Protein AF-0000000085121045 (afdb_homodimer)

Structure (mmCIF, N/CA/C/O backbone):
data_AF-0000000085121045-model_v1
#
loop_
_entity.id
_entity.type
_entity.pdbx_description
1 polymer 'Diphthamide synthase domain-containing protein'
#
loop_
_atom_site.group_PDB
_atom_site.id
_atom_site.type_symbol
_atom_site.label_atom_id
_atom_site.label_alt_id
_atom_site.label_comp_id
_atom_site.label_asym_id
_atom_site.label_entity_id
_atom_site.label_seq_id
_atom_site.pdbx_PDB_ins_code
_atom_site.Cartn_x
_atom_site.Cartn_y
_atom_site.Cartn_z
_atom_site.occupancy
_atom_site.B_iso_or_equiv
_atom_site.auth_seq_id
_atom_site.auth_comp_id
_atom_site.auth_asym_id
_atom_site.auth_atom_id
_atom_site.pdbx_PDB_model_num
ATOM 1 N N . MET A 1 1 ? 2.9 -16.125 -3.453 1 93 1 MET A N 1
ATOM 2 C CA . MET A 1 1 ? 2.826 -16.5 -2.043 1 93 1 MET A CA 1
ATOM 3 C C . MET A 1 1 ? 3.518 -17.828 -1.789 1 93 1 MET A C 1
ATOM 5 O O . MET A 1 1 ? 4.371 -17.938 -0.906 1 93 1 MET A O 1
ATOM 9 N N . PHE A 1 2 ? 3.262 -18.844 -2.566 1 96.25 2 PHE A N 1
ATOM 10 C CA . PHE A 1 2 ? 3.826 -20.172 -2.311 1 96.25 2 PHE A CA 1
ATOM 11 C C . PHE A 1 2 ? 5.34 -20.156 -2.477 1 96.25 2 PHE A C 1
ATOM 13 O O . PHE A 1 2 ? 6.066 -20.719 -1.663 1 96.25 2 PHE A O 1
ATOM 20 N N . ALA A 1 3 ? 5.832 -19.5 -3.49 1 96.88 3 ALA A N 1
ATOM 21 C CA . ALA A 1 3 ? 7.27 -19.328 -3.674 1 96.88 3 ALA A CA 1
ATOM 22 C C . ALA A 1 3 ? 7.906 -18.672 -2.461 1 96.88 3 ALA A C 1
ATOM 24 O O . ALA A 1 3 ? 8.977 -19.078 -2.004 1 96.88 3 ALA A O 1
ATOM 25 N N . ALA A 1 4 ? 7.254 -17.656 -1.942 1 95.94 4 ALA A N 1
ATOM 26 C CA . ALA A 1 4 ? 7.75 -16.953 -0.762 1 95.94 4 ALA A CA 1
ATOM 27 C C . ALA A 1 4 ? 7.816 -17.891 0.444 1 95.94 4 ALA A C 1
ATOM 29 O O . ALA A 1 4 ? 8.789 -17.875 1.197 1 95.94 4 ALA A O 1
ATOM 30 N N . LEU A 1 5 ? 6.801 -18.703 0.629 1 96.69 5 LEU A N 1
ATOM 31 C CA . LEU A 1 5 ? 6.758 -19.656 1.741 1 96.69 5 LEU A CA 1
ATOM 32 C C . LEU A 1 5 ? 7.926 -20.625 1.668 1 96.69 5 LEU A C 1
ATOM 34 O O . LEU A 1 5 ? 8.547 -20.938 2.686 1 96.69 5 LEU A O 1
ATOM 38 N N . LYS A 1 6 ? 8.242 -21.062 0.517 1 96.69 6 LYS A N 1
ATOM 39 C CA . LYS A 1 6 ? 9.328 -22.016 0.32 1 96.69 6 LYS A CA 1
ATOM 40 C C . LYS A 1 6 ? 10.68 -21.391 0.633 1 96.69 6 LYS A C 1
ATOM 42 O O . LYS A 1 6 ? 11.633 -22.078 0.991 1 96.69 6 LYS A O 1
ATOM 47 N N . ALA A 1 7 ? 10.75 -20.078 0.528 1 96.06 7 ALA A N 1
ATOM 48 C CA . ALA A 1 7 ? 12.008 -19.359 0.727 1 96.06 7 ALA A CA 1
ATOM 49 C C . ALA A 1 7 ? 12.008 -18.625 2.062 1 96.06 7 ALA A C 1
ATOM 51 O O . ALA A 1 7 ? 12.891 -17.797 2.324 1 96.06 7 ALA A O 1
ATOM 52 N N . TRP A 1 8 ? 11.109 -18.828 2.939 1 94.88 8 TRP A N 1
ATOM 53 C CA . TRP A 1 8 ? 10.914 -18.094 4.188 1 94.88 8 TRP A CA 1
ATOM 54 C C . TRP A 1 8 ? 12.078 -18.328 5.145 1 94.88 8 TRP A C 1
ATOM 56 O O . TRP A 1 8 ? 12.617 -19.438 5.207 1 94.88 8 TRP A O 1
ATOM 66 N N . PRO A 1 9 ? 12.562 -17.312 5.781 1 95.06 9 PRO A N 1
ATOM 67 C CA . PRO A 1 9 ? 11.93 -15.992 5.918 1 95.06 9 PRO A CA 1
ATOM 68 C C . PRO A 1 9 ? 12.352 -15.023 4.82 1 95.06 9 PRO A C 1
ATOM 70 O O . PRO A 1 9 ? 13.453 -15.141 4.273 1 95.06 9 PRO A O 1
ATOM 73 N N . ILE A 1 10 ? 11.453 -14.109 4.469 1 94.5 10 ILE A N 1
ATOM 74 C CA . ILE A 1 10 ? 11.641 -13.023 3.514 1 94.5 10 ILE A CA 1
ATOM 75 C C . ILE A 1 10 ? 11.719 -11.688 4.258 1 94.5 10 ILE A C 1
ATOM 77 O O . ILE A 1 10 ? 10.984 -11.461 5.219 1 94.5 10 ILE A O 1
ATOM 81 N N . ASP A 1 11 ? 12.633 -10.844 3.781 1 93.88 11 ASP A N 1
ATOM 82 C CA . ASP A 1 11 ? 12.828 -9.578 4.473 1 93.88 11 ASP A CA 1
ATOM 83 C C . ASP A 1 11 ? 11.781 -8.547 4.051 1 93.88 11 ASP A C 1
ATOM 85 O O . ASP A 1 11 ? 11.273 -7.793 4.883 1 93.88 11 ASP A O 1
ATOM 89 N N . TYR A 1 12 ? 11.5 -8.562 2.711 1 95.19 12 TYR A N 1
ATOM 90 C CA . TYR A 1 12 ? 10.586 -7.562 2.174 1 95.19 12 TYR A CA 1
ATOM 91 C C . TYR A 1 12 ? 9.711 -8.156 1.074 1 95.19 12 TYR A C 1
ATOM 93 O O . TYR A 1 12 ? 10.164 -9 0.299 1 95.19 12 TYR A O 1
ATOM 101 N N . GLY A 1 13 ? 8.539 -7.684 1.138 1 95.44 13 GLY A N 1
ATOM 102 C CA . GLY A 1 13 ? 7.754 -7.82 -0.08 1 95.44 13 GLY A CA 1
ATOM 103 C C . GLY A 1 13 ? 7.883 -6.629 -1.011 1 95.44 13 GLY A C 1
ATOM 104 O O . GLY A 1 13 ? 7.992 -5.488 -0.555 1 95.44 13 GLY A O 1
ATOM 105 N N . ILE A 1 14 ? 7.906 -6.875 -2.32 1 95.5 14 ILE A N 1
ATOM 106 C CA . ILE A 1 14 ? 8.016 -5.789 -3.289 1 95.5 14 ILE A CA 1
ATOM 107 C C . ILE A 1 14 ? 6.797 -5.797 -4.211 1 95.5 14 ILE A C 1
ATOM 109 O O . ILE A 1 14 ? 6.441 -6.84 -4.77 1 95.5 14 ILE A O 1
ATOM 113 N N . VAL A 1 15 ? 6.164 -4.676 -4.332 1 94.19 15 VAL A N 1
ATOM 114 C CA . VAL A 1 15 ? 5.043 -4.461 -5.238 1 94.19 15 VAL A CA 1
ATOM 115 C C . VAL A 1 15 ? 5.402 -3.379 -6.258 1 94.19 15 VAL A C 1
ATOM 117 O O . VAL A 1 15 ? 5.629 -2.225 -5.891 1 94.19 15 VAL A O 1
ATOM 120 N N . LEU A 1 16 ? 5.496 -3.75 -7.488 1 94 16 LEU A N 1
ATOM 121 C CA . LEU A 1 16 ? 5.809 -2.816 -8.562 1 94 16 LEU A CA 1
ATOM 122 C C . LEU A 1 16 ? 4.555 -2.469 -9.359 1 94 16 LEU A C 1
ATOM 124 O O . LEU A 1 16 ? 3.92 -3.35 -9.945 1 94 16 LEU A O 1
ATOM 128 N N . LEU A 1 17 ? 4.238 -1.212 -9.312 1 90.38 17 LEU A N 1
ATOM 129 C CA . LEU A 1 17 ? 3.064 -0.721 -10.023 1 90.38 17 LEU A CA 1
ATOM 130 C C . LEU A 1 17 ? 3.426 -0.294 -11.438 1 90.38 17 LEU A C 1
ATOM 132 O O . LEU A 1 17 ? 4.301 0.552 -11.633 1 90.38 17 LEU A O 1
ATOM 136 N N . TYR A 1 18 ? 2.846 -0.963 -12.3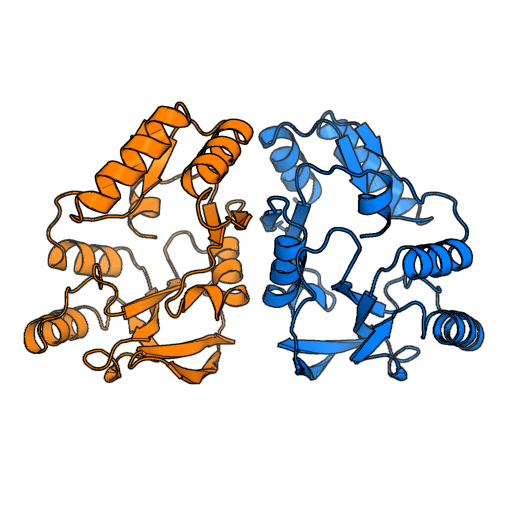36 1 83.75 18 TYR A N 1
ATOM 137 C CA . TYR A 1 18 ? 3.119 -0.679 -13.742 1 83.75 18 TYR A CA 1
ATOM 138 C C . TYR A 1 18 ? 1.831 -0.378 -14.5 1 83.75 18 TYR A C 1
ATOM 140 O O . TYR A 1 18 ? 0.794 -0.994 -14.242 1 83.75 18 TYR A O 1
ATOM 148 N N . GLU A 1 19 ? 1.872 0.722 -15.203 1 71 19 GLU A N 1
ATOM 149 C CA . GLU A 1 19 ? 0.717 0.999 -16.047 1 71 19 GLU A CA 1
ATOM 150 C C . GLU A 1 19 ? 0.689 0.074 -17.266 1 71 19 GLU A C 1
ATOM 152 O O . GLU A 1 19 ? 1.58 0.13 -18.109 1 71 19 GLU A O 1
ATOM 157 N N . PHE A 1 20 ? -0.04 -1.061 -17.031 1 65.19 20 PHE A N 1
ATOM 158 C CA . PHE A 1 20 ? -0.197 -2.01 -18.125 1 65.19 20 PHE A CA 1
ATOM 159 C C . PHE A 1 20 ? -1.351 -1.602 -19.031 1 65.19 20 PHE A C 1
ATOM 161 O O . PHE A 1 20 ? -2.314 -0.98 -18.578 1 65.19 20 PHE A O 1
ATOM 168 N N . PRO A 1 21 ? -1.14 -1.835 -20.312 1 64.62 21 PRO A N 1
ATOM 169 C CA . PRO A 1 21 ? -2.283 -1.638 -21.203 1 64.62 21 PRO A CA 1
ATOM 170 C C . PRO A 1 21 ? -3.445 -2.576 -20.891 1 64.62 21 PRO A C 1
ATOM 172 O O . PRO A 1 21 ? -4.59 -2.293 -21.25 1 64.62 21 PRO A O 1
ATOM 175 N N . ARG A 1 22 ? -3.221 -3.65 -20.219 1 67.62 22 ARG A N 1
ATOM 176 C CA . ARG A 1 22 ? -4.27 -4.617 -19.906 1 67.62 22 ARG A CA 1
ATOM 177 C C . ARG A 1 22 ? -4.801 -4.41 -18.484 1 67.62 22 ARG A C 1
ATOM 179 O O . ARG A 1 22 ? -4.121 -3.832 -17.641 1 67.62 22 ARG A O 1
ATOM 186 N N . PRO A 1 23 ? -6.023 -4.867 -18.375 1 75.69 23 PRO A N 1
ATOM 187 C CA . PRO A 1 23 ? -6.598 -4.797 -17.031 1 75.69 23 PRO A CA 1
ATOM 188 C C . PRO A 1 23 ? -5.738 -5.5 -15.984 1 75.69 23 PRO A C 1
ATOM 190 O O . PRO A 1 23 ? -5.207 -6.582 -16.234 1 75.69 23 PRO A O 1
ATOM 193 N N . ASN A 1 24 ? -5.469 -4.844 -14.922 1 86.81 24 ASN A N 1
ATOM 194 C CA . ASN A 1 24 ? -4.699 -5.371 -13.797 1 86.81 24 ASN A CA 1
ATOM 195 C C . ASN A 1 24 ? -5.551 -5.477 -12.539 1 86.81 24 ASN A C 1
ATOM 197 O O . ASN A 1 24 ? -5.742 -4.488 -11.828 1 86.81 24 ASN A O 1
ATOM 201 N N . PRO A 1 25 ? -6.004 -6.73 -12.289 1 91 25 PRO A N 1
ATOM 202 C CA . PRO A 1 25 ? -6.898 -6.91 -11.141 1 91 25 PRO A CA 1
ATOM 203 C C . PRO A 1 25 ? -6.266 -6.473 -9.82 1 91 25 PRO A C 1
ATOM 205 O O . PRO A 1 25 ? -6.965 -5.988 -8.93 1 91 25 PRO A O 1
ATOM 208 N N . HIS A 1 26 ? -5.004 -6.566 -9.711 1 90.56 26 HIS A N 1
ATOM 209 C CA . HIS A 1 26 ? -4.328 -6.191 -8.477 1 90.56 26 HIS A CA 1
ATOM 210 C C . HIS A 1 26 ? -4.25 -4.676 -8.328 1 90.56 26 HIS A C 1
ATOM 212 O O . HIS A 1 26 ? -4.379 -4.145 -7.219 1 90.56 26 HIS A O 1
ATOM 218 N N . LEU A 1 27 ? -4.031 -3.988 -9.414 1 86.19 27 LEU A N 1
ATOM 219 C CA . LEU A 1 27 ? -4.043 -2.529 -9.375 1 86.19 27 LEU A CA 1
ATOM 220 C C . LEU A 1 27 ? -5.438 -2.006 -9.055 1 86.19 27 LEU A C 1
ATOM 222 O O . LEU A 1 27 ? -5.59 -1.051 -8.289 1 86.19 27 LEU A O 1
ATOM 226 N N . PHE A 1 28 ? -6.422 -2.695 -9.68 1 87.5 28 PHE A N 1
ATOM 227 C CA . PHE A 1 28 ? -7.812 -2.346 -9.43 1 87.5 28 PHE A CA 1
ATOM 228 C C . PHE A 1 28 ? -8.164 -2.551 -7.957 1 87.5 28 PHE A C 1
ATOM 230 O O . PHE A 1 28 ? -9.016 -1.841 -7.41 1 87.5 28 PHE A O 1
ATOM 237 N N . ASN A 1 29 ? -7.492 -3.486 -7.254 1 91.19 29 ASN A N 1
ATOM 238 C CA . ASN A 1 29 ? -7.695 -3.797 -5.844 1 91.19 29 ASN A CA 1
ATOM 239 C C . ASN A 1 29 ? -6.453 -3.473 -5.016 1 91.19 29 ASN A C 1
ATOM 241 O O . ASN A 1 29 ? -6.086 -4.234 -4.121 1 91.19 29 ASN A O 1
ATOM 245 N N . LEU A 1 30 ? -5.84 -2.391 -5.332 1 88.44 30 LEU A N 1
ATOM 246 C CA . LEU A 1 30 ? -4.547 -2.068 -4.734 1 88.44 30 LEU A CA 1
ATOM 247 C C . LEU A 1 30 ? -4.641 -2.045 -3.215 1 88.44 30 LEU A C 1
ATOM 249 O O . LEU A 1 30 ? -3.756 -2.559 -2.525 1 88.44 30 LEU A O 1
ATOM 253 N N . GLY A 1 31 ? -5.66 -1.467 -2.693 1 87.38 31 GLY A N 1
ATOM 254 C CA . GLY A 1 31 ? -5.828 -1.398 -1.251 1 87.38 31 GLY A CA 1
ATOM 255 C C . GLY A 1 31 ? -5.809 -2.76 -0.582 1 87.38 31 GLY A C 1
ATOM 256 O O . GLY A 1 31 ? -5.047 -2.982 0.361 1 87.38 31 GLY A O 1
ATOM 257 N N . LYS A 1 32 ? -6.59 -3.646 -1.099 1 91.06 32 LYS A N 1
ATOM 258 C CA . LYS A 1 32 ? -6.68 -4.98 -0.51 1 91.06 32 LYS A CA 1
ATOM 259 C C . LYS A 1 32 ? -5.418 -5.793 -0.798 1 91.06 32 LYS A C 1
ATOM 261 O O . LYS A 1 32 ? -5 -6.609 0.024 1 91.06 32 LYS A O 1
ATOM 266 N N . THR A 1 33 ? -4.809 -5.562 -1.973 1 92.94 33 THR A N 1
ATOM 267 C CA . THR A 1 33 ? -3.535 -6.199 -2.287 1 92.94 33 THR A CA 1
ATOM 268 C C . THR A 1 33 ? -2.477 -5.832 -1.252 1 92.94 33 THR A C 1
ATOM 270 O O . THR A 1 33 ? -1.755 -6.703 -0.759 1 92.94 33 THR A O 1
ATOM 273 N N . LEU A 1 34 ? -2.475 -4.648 -0.885 1 90 34 LEU A N 1
ATOM 274 C CA . LEU A 1 34 ? -1.48 -4.191 0.081 1 90 34 LEU A CA 1
ATOM 275 C C . LEU A 1 34 ? -1.866 -4.613 1.495 1 90 34 LEU A C 1
ATOM 277 O O . LEU A 1 34 ? -0.997 -4.93 2.311 1 90 34 LEU A O 1
ATOM 281 N N . GLU A 1 35 ? -3.135 -4.562 1.795 1 89.75 35 GLU A N 1
ATOM 282 C CA . GLU A 1 35 ? -3.6 -4.973 3.117 1 89.75 35 GLU A CA 1
ATOM 283 C C . GLU A 1 35 ? -3.209 -6.418 3.416 1 89.75 35 GLU A C 1
ATOM 285 O O . GLU A 1 35 ? -2.705 -6.715 4.5 1 89.75 35 GLU A O 1
ATOM 290 N N . THR A 1 36 ? -3.453 -7.27 2.469 1 94.19 36 THR A N 1
ATOM 291 C CA . THR A 1 36 ? -3.125 -8.672 2.695 1 94.19 36 THR A CA 1
ATOM 292 C C . THR A 1 36 ? -1.618 -8.859 2.85 1 94.19 36 THR A C 1
ATOM 294 O O . THR A 1 36 ? -1.166 -9.656 3.668 1 94.19 36 THR A O 1
ATOM 297 N N . LEU A 1 37 ? -0.827 -8.148 2.074 1 93.69 37 LEU A N 1
ATOM 298 C CA . LEU A 1 37 ? 0.625 -8.234 2.191 1 93.69 37 LEU A CA 1
ATOM 299 C C . LEU A 1 37 ? 1.09 -7.758 3.562 1 93.69 37 LEU A C 1
ATOM 301 O O . LEU A 1 37 ? 2.002 -8.344 4.152 1 93.69 37 LEU A O 1
ATOM 305 N N . ALA A 1 38 ? 0.451 -6.75 4.039 1 89.56 38 ALA A N 1
ATOM 306 C CA . ALA A 1 38 ? 0.801 -6.219 5.352 1 89.56 38 ALA A CA 1
ATOM 307 C C . ALA A 1 38 ? 0.503 -7.23 6.453 1 89.56 38 ALA A C 1
ATOM 309 O O . ALA A 1 38 ? 1.202 -7.281 7.469 1 89.56 38 ALA A O 1
ATOM 310 N N . LEU A 1 39 ? -0.467 -8.031 6.25 1 92.69 39 LEU A N 1
ATOM 311 C CA . LEU A 1 39 ? -0.876 -9.031 7.23 1 92.69 39 LEU A CA 1
ATOM 312 C C . LEU A 1 39 ? 0.146 -10.156 7.316 1 92.69 39 LEU A C 1
ATOM 314 O O . LEU A 1 39 ? 0.124 -10.953 8.258 1 92.69 39 LEU A O 1
ATOM 318 N N . VAL A 1 40 ? 1.012 -10.273 6.328 1 93.69 40 VAL A N 1
ATOM 319 C CA . VAL A 1 40 ? 2.08 -11.266 6.348 1 93.69 40 VAL A CA 1
ATOM 320 C C . VAL A 1 40 ? 3.146 -10.859 7.359 1 93.69 40 VAL A C 1
ATOM 322 O O . VAL A 1 40 ? 3.875 -11.711 7.879 1 93.69 40 VAL A O 1
ATOM 325 N N . GLY A 1 41 ? 3.279 -9.594 7.648 1 87.75 41 GLY A N 1
ATOM 326 C CA . GLY A 1 41 ? 4.113 -9.156 8.758 1 87.75 41 GLY A CA 1
ATOM 327 C C . GLY A 1 41 ? 5.5 -8.719 8.328 1 87.75 41 GLY A C 1
ATOM 328 O O . GLY A 1 41 ? 6.387 -8.539 9.164 1 87.75 41 GLY A O 1
ATOM 329 N N . VAL A 1 42 ? 5.805 -8.68 7.043 1 92.25 42 VAL A N 1
ATOM 330 C CA . VAL A 1 42 ? 7.062 -8.133 6.555 1 92.25 42 VAL A CA 1
ATOM 331 C C . VAL A 1 42 ? 6.816 -6.773 5.906 1 92.25 42 VAL A C 1
ATOM 333 O O . VAL A 1 42 ? 5.742 -6.531 5.348 1 92.25 42 VAL A O 1
ATOM 336 N N . PRO A 1 43 ? 7.844 -5.898 6.012 1 95.06 43 PRO A N 1
ATOM 337 C CA . PRO A 1 43 ? 7.676 -4.621 5.312 1 95.06 43 PRO A CA 1
ATOM 338 C C . PRO A 1 43 ? 7.477 -4.793 3.809 1 95.06 43 PRO A C 1
ATOM 340 O O . PRO A 1 43 ? 8.008 -5.742 3.217 1 95.06 43 PRO A O 1
ATOM 343 N N . ILE A 1 44 ? 6.703 -3.881 3.275 1 96.06 44 ILE A N 1
ATOM 344 C CA . ILE A 1 44 ? 6.398 -3.9 1.849 1 96.06 44 ILE A CA 1
ATOM 345 C C . ILE A 1 44 ? 6.969 -2.65 1.184 1 96.06 44 ILE A C 1
ATOM 347 O O . ILE A 1 44 ? 6.816 -1.539 1.698 1 96.06 44 ILE A O 1
ATOM 351 N N . ILE A 1 45 ? 7.621 -2.898 0.061 1 96.25 45 ILE A N 1
ATOM 352 C CA . ILE A 1 45 ? 8.102 -1.795 -0.763 1 96.25 45 ILE A CA 1
ATOM 353 C C . ILE A 1 45 ? 7.223 -1.657 -2.004 1 96.25 45 ILE A C 1
ATOM 355 O O . ILE A 1 45 ? 7.059 -2.613 -2.766 1 96.25 45 ILE A O 1
ATOM 359 N N . VAL A 1 46 ? 6.68 -0.48 -2.156 1 95.12 46 VAL A N 1
ATOM 360 C CA . VAL A 1 46 ? 5.824 -0.188 -3.303 1 95.12 46 VAL A CA 1
ATOM 361 C C . VAL A 1 46 ? 6.488 0.864 -4.188 1 95.12 46 VAL A C 1
ATOM 363 O O . VAL A 1 46 ? 6.945 1.9 -3.699 1 95.12 46 VAL A O 1
ATOM 366 N N . ALA A 1 47 ? 6.582 0.587 -5.461 1 94.56 47 ALA A N 1
ATOM 367 C CA . ALA A 1 47 ? 7.172 1.559 -6.375 1 94.56 47 ALA A CA 1
ATOM 368 C C . ALA A 1 47 ? 6.43 1.579 -7.707 1 94.56 47 ALA A C 1
ATOM 370 O O . ALA A 1 47 ? 6.043 0.529 -8.227 1 94.56 47 ALA A O 1
ATOM 371 N N . ARG A 1 48 ? 6.234 2.779 -8.195 1 92.25 48 ARG A N 1
ATOM 372 C CA . ARG A 1 48 ? 5.656 2.967 -9.523 1 92.25 48 ARG A CA 1
ATOM 373 C C . ARG A 1 48 ? 6.738 2.947 -10.594 1 92.25 48 ARG A C 1
ATOM 375 O O . ARG A 1 48 ? 7.793 3.562 -10.43 1 92.25 48 ARG A O 1
ATOM 382 N N . LEU A 1 49 ? 6.434 2.207 -11.617 1 92.88 49 LEU A N 1
ATOM 383 C CA . LEU A 1 49 ? 7.355 2.123 -12.742 1 92.88 49 LEU A CA 1
ATOM 384 C C . LEU A 1 49 ? 6.816 2.889 -13.945 1 92.88 49 LEU A C 1
ATOM 386 O O . LEU A 1 49 ? 5.605 3.08 -14.078 1 92.88 49 LEU A O 1
ATOM 390 N N . HIS A 1 50 ? 7.711 3.283 -14.805 1 90 50 HIS A N 1
ATOM 391 C CA . HIS A 1 50 ? 7.355 4.02 -16.016 1 90 50 HIS A CA 1
ATOM 392 C C . HIS A 1 50 ? 7.656 3.205 -17.266 1 90 50 HIS A C 1
ATOM 394 O O . HIS A 1 50 ? 8.672 2.512 -17.328 1 90 50 HIS A O 1
ATOM 400 N N . ARG A 1 51 ? 6.762 3.363 -18.234 1 89.31 51 ARG A N 1
ATOM 401 C CA . ARG A 1 51 ? 6.891 2.623 -19.484 1 89.31 51 ARG A CA 1
ATOM 402 C C . ARG A 1 51 ? 8.25 2.871 -20.125 1 89.31 51 ARG A C 1
ATOM 404 O O . ARG A 1 51 ? 8.664 4.02 -20.297 1 89.31 51 ARG A O 1
ATOM 411 N N . GLY A 1 52 ? 8.914 1.812 -20.5 1 90.31 52 GLY A N 1
ATOM 412 C CA . GLY A 1 52 ? 10.211 1.906 -21.156 1 90.31 52 GLY A CA 1
ATOM 413 C C . GLY A 1 52 ? 11.375 1.966 -20.188 1 90.31 52 GLY A C 1
ATOM 414 O O . GLY A 1 52 ? 12.531 1.852 -20.578 1 90.31 52 GLY A O 1
ATOM 415 N N . ARG A 1 53 ? 11.109 2.211 -18.938 1 94.19 53 ARG A N 1
ATOM 416 C CA . ARG A 1 53 ? 12.164 2.33 -17.922 1 94.19 53 ARG A CA 1
ATOM 417 C C . ARG A 1 53 ? 11.953 1.324 -16.797 1 94.19 53 ARG A C 1
ATOM 419 O O . ARG A 1 53 ? 12.531 1.469 -15.719 1 94.19 53 ARG A O 1
ATOM 426 N N . GLU A 1 54 ? 11.109 0.279 -17.016 1 93.94 54 GLU A N 1
ATOM 427 C CA . GLU A 1 54 ? 10.688 -0.643 -15.961 1 93.94 54 GLU A CA 1
ATOM 428 C C . GLU A 1 54 ? 11.883 -1.388 -15.375 1 93.94 54 GLU A C 1
ATOM 430 O O . GLU A 1 54 ? 12.055 -1.434 -14.156 1 93.94 54 GLU A O 1
ATOM 435 N N . GLN A 1 55 ? 12.68 -1.926 -16.25 1 95.44 55 GLN A N 1
ATOM 436 C CA . GLN A 1 55 ? 13.805 -2.719 -15.773 1 95.44 55 GLN A CA 1
ATOM 437 C C . GLN A 1 55 ? 14.836 -1.844 -15.062 1 95.44 55 GLN A C 1
ATOM 439 O O . GLN A 1 55 ? 15.297 -2.18 -13.969 1 95.44 55 GLN A O 1
ATOM 444 N N . GLU A 1 56 ? 15.172 -0.755 -15.672 1 96.62 56 GLU A N 1
ATOM 445 C CA . GLU A 1 56 ? 16.141 0.164 -15.094 1 96.62 56 GLU A CA 1
ATOM 446 C C . GLU A 1 56 ? 15.703 0.628 -13.703 1 96.62 56 GLU A C 1
ATOM 448 O O . GLU A 1 56 ? 16.5 0.627 -12.766 1 96.62 56 GLU A O 1
ATOM 453 N N . GLU A 1 57 ? 14.453 0.977 -13.578 1 95.62 57 GLU A N 1
ATOM 454 C CA . GLU A 1 57 ? 13.922 1.489 -12.32 1 95.62 57 GLU A CA 1
ATOM 455 C C . GLU A 1 57 ? 13.859 0.392 -11.258 1 95.62 57 GLU A C 1
ATOM 457 O O . GLU A 1 57 ? 14.094 0.648 -10.078 1 95.62 57 GLU A O 1
ATOM 462 N N . THR A 1 58 ? 13.508 -0.791 -11.68 1 96.69 58 THR A N 1
ATOM 463 C CA . THR A 1 58 ? 13.5 -1.929 -10.766 1 96.69 58 THR A CA 1
ATOM 464 C C . THR A 1 58 ? 14.898 -2.207 -10.234 1 96.69 58 THR A C 1
ATOM 466 O O . THR A 1 58 ? 15.094 -2.359 -9.031 1 96.69 58 THR A O 1
ATOM 469 N N . VAL A 1 59 ? 15.852 -2.189 -11.141 1 98.12 59 VAL A N 1
ATOM 470 C CA . VAL A 1 59 ? 17.234 -2.461 -10.773 1 98.12 59 VAL A CA 1
ATOM 471 C C . VAL A 1 59 ? 17.734 -1.396 -9.797 1 98.12 59 VAL A C 1
ATOM 473 O O . VAL A 1 59 ? 18.328 -1.721 -8.758 1 98.12 59 VAL A O 1
ATOM 476 N N . LYS A 1 60 ? 17.484 -0.193 -10.07 1 96.56 60 LYS A N 1
ATOM 477 C CA . LYS A 1 60 ? 17.891 0.904 -9.195 1 96.56 60 LYS A CA 1
ATOM 478 C C . LYS A 1 60 ? 17.297 0.761 -7.805 1 96.56 60 LYS A C 1
ATOM 480 O O . LYS A 1 60 ? 17.969 0.978 -6.801 1 96.56 60 LYS A O 1
ATOM 485 N N . LEU A 1 61 ? 16.047 0.404 -7.781 1 95.94 61 LEU A N 1
ATOM 486 C CA . LEU A 1 61 ? 15.359 0.207 -6.512 1 95.94 61 LEU A CA 1
ATOM 487 C C . LEU A 1 61 ? 16.016 -0.902 -5.699 1 95.94 61 LEU A C 1
ATOM 489 O O . LEU A 1 61 ? 16.312 -0.722 -4.516 1 95.94 61 LEU A O 1
ATOM 493 N N . LEU A 1 62 ? 16.281 -1.999 -6.336 1 96.88 62 LEU A N 1
ATOM 494 C CA . LEU A 1 62 ? 16.859 -3.164 -5.676 1 96.88 62 LEU A CA 1
ATOM 495 C C . LEU A 1 62 ? 18.266 -2.854 -5.164 1 96.88 62 LEU A C 1
ATOM 497 O O . LEU A 1 62 ? 18.625 -3.26 -4.059 1 96.88 62 LEU A O 1
ATOM 501 N N . GLN A 1 63 ? 18.984 -2.131 -5.965 1 96.06 63 GLN A N 1
ATOM 502 C CA . GLN A 1 63 ? 20.328 -1.719 -5.555 1 96.06 63 GLN A CA 1
ATOM 503 C C . GLN A 1 63 ? 20.266 -0.796 -4.34 1 96.06 63 GLN A C 1
ATOM 505 O O . GLN A 1 63 ? 21.031 -0.97 -3.385 1 96.06 63 GLN A O 1
ATOM 510 N N . HIS A 1 64 ? 19.375 0.102 -4.418 1 92.25 64 HIS A N 1
ATOM 511 C CA . HIS A 1 64 ? 19.234 1.052 -3.322 1 92.25 64 HIS A CA 1
ATOM 512 C C . HIS A 1 64 ? 18.859 0.344 -2.025 1 92.25 64 HIS A C 1
ATOM 514 O O . HIS A 1 64 ? 19.297 0.748 -0.944 1 92.25 64 HIS A O 1
ATOM 520 N N . LEU A 1 65 ? 18.094 -0.712 -2.096 1 92.62 65 LEU A N 1
ATOM 521 C CA . LEU A 1 65 ? 17.641 -1.47 -0.934 1 92.62 65 LEU A CA 1
ATOM 522 C C . LEU A 1 65 ? 18.734 -2.432 -0.457 1 92.62 65 LEU A C 1
ATOM 524 O O . LEU A 1 65 ? 18.625 -3 0.633 1 92.62 65 LEU A O 1
ATOM 528 N N . GLY A 1 66 ? 19.719 -2.633 -1.244 1 93.69 66 GLY A N 1
ATOM 529 C CA . GLY A 1 66 ? 20.766 -3.576 -0.904 1 93.69 66 GLY A CA 1
ATOM 530 C C . GLY A 1 66 ? 20.312 -5.023 -0.932 1 93.69 66 GLY A C 1
ATOM 531 O O . GLY A 1 66 ? 20.719 -5.828 -0.097 1 93.69 66 GLY A O 1
ATOM 532 N N . VAL A 1 67 ? 19.469 -5.363 -1.854 1 94.88 67 VAL A N 1
ATOM 533 C CA . VAL A 1 67 ? 18.922 -6.711 -1.965 1 94.88 67 VAL A CA 1
ATOM 534 C C . VAL A 1 67 ? 20.016 -7.68 -2.398 1 94.88 67 VAL A C 1
ATOM 536 O O . VAL A 1 67 ? 20.766 -7.402 -3.336 1 94.88 67 VAL A O 1
ATOM 539 N N . ASP A 1 68 ? 20.094 -8.758 -1.701 1 96.94 68 ASP A N 1
ATOM 540 C CA . ASP A 1 68 ? 21.125 -9.734 -2.074 1 96.94 68 ASP A CA 1
ATOM 541 C C . ASP A 1 68 ? 20.5 -10.953 -2.752 1 96.94 68 ASP A C 1
ATOM 543 O O . ASP A 1 68 ? 21.188 -11.695 -3.457 1 96.94 68 ASP A O 1
ATOM 547 N N . GLU A 1 69 ? 19.203 -11.195 -2.553 1 98.19 69 GLU A N 1
ATOM 548 C CA . GLU A 1 69 ? 18.484 -12.32 -3.16 1 98.19 69 GLU A CA 1
ATOM 549 C C . GLU A 1 69 ? 17.062 -11.93 -3.525 1 98.19 69 GLU A C 1
ATOM 551 O O . GLU A 1 69 ? 16.375 -11.25 -2.752 1 98.19 69 GLU A O 1
ATOM 556 N N . ILE A 1 70 ? 16.656 -12.289 -4.711 1 98.12 70 ILE A N 1
ATOM 557 C CA . ILE A 1 70 ? 15.305 -12.078 -5.195 1 98.12 70 ILE A CA 1
ATOM 558 C C . ILE A 1 70 ? 14.586 -13.43 -5.301 1 98.12 70 ILE A C 1
ATOM 560 O O . ILE A 1 70 ? 15.117 -14.375 -5.879 1 98.12 70 ILE A O 1
ATOM 564 N N . VAL A 1 71 ? 13.414 -13.547 -4.691 1 97.94 71 VAL A N 1
ATOM 565 C CA . VAL A 1 71 ? 12.57 -14.734 -4.809 1 97.94 71 VAL A CA 1
ATOM 566 C C . VAL A 1 71 ? 11.406 -14.453 -5.75 1 97.94 71 VAL A C 1
ATOM 568 O O . VAL A 1 71 ? 10.656 -13.492 -5.551 1 97.94 71 VAL A O 1
ATOM 571 N N . ALA A 1 72 ? 11.305 -15.148 -6.801 1 96.12 72 ALA A N 1
ATOM 572 C CA . ALA A 1 72 ? 10.203 -15.055 -7.758 1 96.12 72 ALA A CA 1
ATOM 573 C C . ALA A 1 72 ? 9.453 -16.375 -7.871 1 96.12 72 ALA A C 1
ATOM 575 O O . ALA A 1 72 ? 9.969 -17.422 -7.465 1 96.12 72 ALA A O 1
ATOM 576 N N . GLY A 1 73 ? 8.195 -16.312 -8.414 1 93.62 73 GLY A N 1
ATOM 577 C CA . GLY A 1 73 ? 7.332 -17.484 -8.32 1 93.62 73 GLY A CA 1
ATOM 578 C C . GLY A 1 73 ? 6.906 -18.016 -9.672 1 93.62 73 GLY A C 1
ATOM 579 O O . GLY A 1 73 ? 5.879 -18.688 -9.781 1 93.62 73 GLY A O 1
ATOM 580 N N . ASP A 1 74 ? 7.641 -17.703 -10.672 1 90.62 74 ASP A N 1
ATOM 581 C CA . ASP A 1 74 ? 7.305 -18.266 -11.977 1 90.62 74 ASP A CA 1
ATOM 582 C C . ASP A 1 74 ? 7.59 -19.766 -12.031 1 90.62 74 ASP A C 1
ATOM 584 O O . ASP A 1 74 ? 8.477 -20.25 -11.336 1 90.62 74 ASP A O 1
ATOM 588 N N . VAL A 1 75 ? 6.844 -20.422 -12.922 1 94.19 75 VAL A N 1
ATOM 589 C CA . VAL A 1 75 ? 6.926 -21.875 -12.914 1 94.19 75 VAL A CA 1
ATOM 590 C C . VAL A 1 75 ? 7.602 -22.359 -14.195 1 94.19 75 VAL A C 1
ATOM 592 O O . VAL A 1 75 ? 8.453 -23.25 -14.156 1 94.19 75 VAL A O 1
ATOM 595 N N . TYR A 1 76 ? 7.23 -21.797 -15.414 1 93.31 76 TYR A N 1
ATOM 596 C CA . TYR A 1 76 ? 7.836 -22.391 -16.594 1 93.31 76 TYR A CA 1
ATOM 597 C C . TYR A 1 76 ? 7.887 -21.406 -17.75 1 93.31 76 TYR A C 1
ATOM 599 O O . TYR A 1 76 ? 8.312 -21.75 -18.859 1 93.31 76 TYR A O 1
ATOM 607 N N . ILE A 1 77 ? 7.508 -20.219 -17.562 1 92.75 77 ILE A N 1
ATOM 608 C CA . ILE A 1 77 ? 7.566 -19.234 -18.641 1 92.75 77 ILE A CA 1
ATOM 609 C C . ILE A 1 77 ? 8.992 -18.719 -18.797 1 92.75 77 ILE A C 1
ATOM 611 O O . ILE A 1 77 ? 9.438 -17.859 -18.016 1 92.75 77 ILE A O 1
ATOM 615 N N . GLU A 1 78 ? 9.625 -19.078 -19.828 1 93.69 78 GLU A N 1
ATOM 616 C CA . GLU A 1 78 ? 11.047 -18.828 -20.031 1 93.69 78 GLU A CA 1
ATOM 617 C C . GLU A 1 78 ? 11.336 -17.328 -20.141 1 93.69 78 GLU A C 1
ATOM 619 O O . GLU A 1 78 ? 12.344 -16.844 -19.625 1 93.69 78 GLU A O 1
ATOM 624 N N . ASP A 1 79 ? 10.461 -16.656 -20.812 1 93.81 79 ASP A N 1
ATOM 625 C CA . ASP A 1 79 ? 10.664 -15.227 -20.984 1 93.81 79 ASP A CA 1
ATOM 626 C C . ASP A 1 79 ? 10.688 -14.516 -19.625 1 93.81 79 ASP A C 1
ATOM 628 O O . ASP A 1 79 ? 11.453 -13.57 -19.438 1 93.81 79 ASP A O 1
ATOM 632 N N . HIS A 1 80 ? 9.852 -14.969 -18.734 1 93 80 HIS A N 1
ATOM 633 C CA . HIS A 1 80 ? 9.836 -14.398 -17.406 1 93 80 HIS A CA 1
ATOM 634 C C . HIS A 1 80 ? 11.125 -14.711 -16.641 1 93 80 HIS A C 1
ATOM 636 O O . HIS A 1 80 ? 11.688 -13.844 -15.984 1 93 80 HIS A O 1
ATOM 642 N N . LEU A 1 81 ? 11.562 -15.883 -16.812 1 94.94 81 LEU A N 1
ATOM 643 C CA . LEU A 1 81 ? 12.805 -16.281 -16.156 1 94.94 81 LEU A CA 1
ATOM 644 C C . LEU A 1 81 ? 13.977 -15.43 -16.656 1 94.94 81 LEU A C 1
ATOM 646 O O . LEU A 1 81 ? 14.75 -14.906 -15.852 1 94.94 81 LEU A O 1
ATOM 650 N N . ARG A 1 82 ? 14.078 -15.289 -17.922 1 96.31 82 ARG A N 1
ATOM 651 C CA . ARG A 1 82 ? 15.164 -14.5 -18.516 1 96.31 82 ARG A CA 1
ATOM 652 C C . ARG A 1 82 ? 15.125 -13.062 -18.016 1 96.31 82 ARG A C 1
ATOM 654 O O . ARG A 1 82 ? 16.172 -12.469 -17.719 1 96.31 82 ARG A O 1
ATOM 661 N N . TYR A 1 83 ? 13.969 -12.547 -17.969 1 96.06 83 TYR A N 1
ATOM 662 C CA . TYR A 1 83 ? 13.797 -11.188 -17.469 1 96.06 83 TYR A CA 1
ATOM 663 C C . TYR A 1 83 ? 14.281 -11.078 -16.031 1 96.06 83 TYR A C 1
ATOM 665 O O . TYR A 1 83 ? 15.062 -10.188 -15.703 1 96.06 83 TYR A O 1
ATOM 673 N N . MET A 1 84 ? 13.859 -11.984 -15.18 1 96.94 84 MET A N 1
ATOM 674 C CA . MET A 1 84 ? 14.211 -11.938 -13.766 1 96.94 84 MET A CA 1
ATOM 675 C C . MET A 1 84 ? 15.703 -12.172 -13.562 1 96.94 84 MET A C 1
ATOM 677 O O . MET A 1 84 ? 16.312 -11.578 -12.68 1 96.94 84 MET A O 1
ATOM 681 N N . GLU A 1 85 ? 16.266 -13.039 -14.391 1 97.81 85 GLU A N 1
ATOM 682 C CA . GLU A 1 85 ? 17.703 -13.266 -14.336 1 97.81 85 GLU A CA 1
ATOM 683 C C . GLU A 1 85 ? 18.469 -11.992 -14.672 1 97.81 85 GLU A C 1
ATOM 685 O O . GLU A 1 85 ? 19.453 -11.672 -14.016 1 97.81 85 GLU A O 1
ATOM 690 N N . SER A 1 86 ? 18.031 -11.344 -15.695 1 98.25 86 SER A N 1
ATOM 691 C CA . SER A 1 86 ? 18.656 -10.094 -16.094 1 98.25 86 SER A CA 1
ATOM 692 C C . SER A 1 86 ? 18.562 -9.047 -14.984 1 98.25 86 SER A C 1
ATOM 694 O O . SER A 1 86 ? 19.547 -8.383 -14.664 1 98.25 86 SER A O 1
ATOM 696 N N . VAL A 1 87 ? 17.406 -8.906 -14.367 1 97.88 87 VAL A N 1
ATOM 697 C CA . VAL A 1 87 ? 17.172 -7.961 -13.281 1 97.88 87 VAL A CA 1
ATOM 698 C C . VAL A 1 87 ? 18.094 -8.289 -12.109 1 97.88 87 VAL A C 1
ATOM 700 O O . VAL A 1 87 ? 18.766 -7.402 -11.57 1 97.88 87 VAL A O 1
ATOM 703 N N . ALA A 1 88 ? 18.125 -9.539 -11.773 1 98.38 88 ALA A N 1
ATOM 704 C CA . ALA A 1 88 ? 18.953 -9.977 -10.648 1 98.38 88 ALA A CA 1
ATOM 705 C C . ALA A 1 88 ? 20.422 -9.695 -10.898 1 98.38 88 ALA A C 1
ATOM 707 O O . ALA A 1 88 ? 21.109 -9.141 -10.039 1 98.38 88 ALA A O 1
ATOM 708 N N . ARG A 1 89 ? 20.859 -10.039 -12.039 1 98.31 89 ARG A N 1
ATOM 709 C CA . ARG A 1 89 ? 22.25 -9.82 -12.414 1 98.31 89 ARG A CA 1
ATOM 710 C C . ARG A 1 89 ? 22.609 -8.344 -12.352 1 98.31 89 ARG A C 1
ATOM 712 O O . ARG A 1 89 ? 23.609 -7.969 -11.734 1 98.31 89 ARG A O 1
ATOM 719 N N . GLU A 1 90 ? 21.844 -7.562 -12.953 1 98.44 90 GLU A N 1
ATOM 720 C CA . GLU A 1 90 ? 22.109 -6.125 -13 1 98.44 90 GLU A CA 1
ATOM 721 C C . GLU A 1 90 ? 22.047 -5.512 -11.602 1 98.44 90 GLU A C 1
ATOM 723 O O . GLU A 1 90 ? 22.75 -4.547 -11.312 1 98.44 90 GLU A O 1
ATOM 728 N N . ALA A 1 91 ? 21.203 -6.039 -10.727 1 98.06 91 ALA A N 1
ATOM 729 C CA . ALA A 1 91 ? 21.062 -5.527 -9.367 1 98.06 91 ALA A CA 1
ATOM 730 C C . ALA A 1 91 ? 22.172 -6.035 -8.461 1 98.06 91 ALA A C 1
ATOM 732 O O . ALA A 1 91 ? 22.328 -5.574 -7.328 1 98.06 91 ALA A O 1
ATOM 733 N N . GLY A 1 92 ? 22.906 -6.961 -8.945 1 98.25 92 GLY A N 1
ATOM 734 C CA . GLY A 1 92 ? 23.922 -7.582 -8.117 1 98.25 92 GLY A CA 1
ATOM 735 C C . GLY A 1 92 ? 23.359 -8.555 -7.098 1 98.25 92 GLY A C 1
ATOM 736 O O . GLY A 1 92 ? 23.891 -8.688 -5.996 1 98.25 92 GLY A O 1
ATOM 737 N N . ALA A 1 93 ? 22.281 -9.164 -7.375 1 98.31 93 ALA A N 1
ATOM 738 C CA . ALA A 1 93 ? 21.609 -10.094 -6.488 1 98.31 93 ALA A CA 1
ATOM 739 C C . ALA A 1 93 ? 21.5 -11.484 -7.117 1 98.31 93 ALA A C 1
ATOM 741 O O . ALA A 1 93 ? 21.734 -11.641 -8.32 1 98.31 93 ALA A O 1
ATOM 742 N N . SER A 1 94 ? 21.266 -12.469 -6.305 1 98.5 94 SER A N 1
ATOM 743 C CA . SER A 1 94 ? 20.938 -13.797 -6.805 1 98.5 94 SER A CA 1
ATOM 744 C C . SER A 1 94 ? 19.438 -13.969 -6.996 1 98.5 94 SER A C 1
ATOM 746 O O . SER A 1 94 ? 18.641 -13.227 -6.406 1 98.5 94 SER A O 1
ATOM 748 N N . LEU A 1 95 ? 19.094 -14.859 -7.898 1 98.19 95 LEU A N 1
ATOM 749 C CA . LEU A 1 95 ? 17.703 -15.172 -8.156 1 98.19 95 LEU A CA 1
ATOM 750 C C . LEU A 1 95 ? 17.359 -16.578 -7.668 1 98.19 95 LEU A C 1
ATOM 752 O O . LEU A 1 95 ? 18.094 -17.531 -7.961 1 98.19 95 LEU A O 1
ATOM 756 N N . ARG A 1 96 ? 16.297 -16.641 -6.926 1 97.94 96 ARG A N 1
ATOM 757 C CA . ARG A 1 96 ? 15.75 -17.922 -6.5 1 97.94 96 ARG A CA 1
ATOM 758 C C . ARG A 1 96 ? 14.352 -18.141 -7.078 1 97.94 96 ARG A C 1
ATOM 760 O O . ARG A 1 96 ? 13.461 -17.312 -6.879 1 97.94 96 ARG A O 1
ATOM 767 N N . GLU A 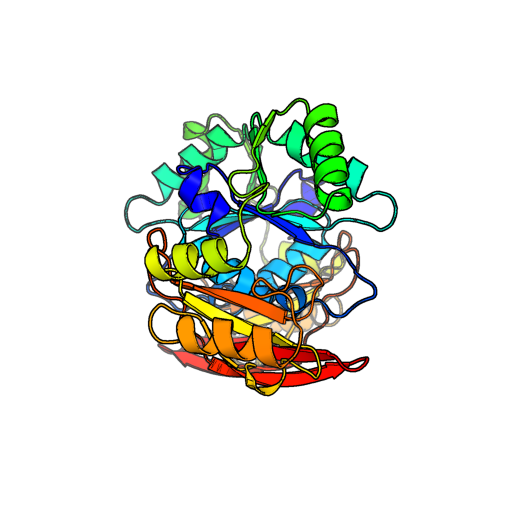1 97 ? 14.188 -19.188 -7.773 1 97.31 97 GLU A N 1
ATOM 768 C CA . GLU A 1 97 ? 12.914 -19.609 -8.336 1 97.31 97 GLU A CA 1
ATOM 769 C C . GLU A 1 97 ? 12.508 -20.984 -7.793 1 97.31 97 GLU A C 1
ATOM 771 O O . GLU A 1 97 ? 12.656 -22 -8.477 1 97.31 97 GLU A O 1
ATOM 776 N N . PRO A 1 98 ? 11.844 -20.969 -6.684 1 97.44 98 PRO A N 1
ATOM 777 C CA . PRO A 1 98 ? 11.609 -22.234 -5.98 1 97.44 98 PRO A CA 1
ATOM 778 C C . PRO A 1 98 ? 10.656 -23.172 -6.73 1 97.44 98 PRO A C 1
ATOM 780 O O . PRO A 1 98 ? 10.641 -24.375 -6.48 1 97.44 98 PRO A O 1
ATOM 783 N N . LEU A 1 99 ? 9.914 -22.656 -7.629 1 97.62 99 LEU A N 1
ATOM 784 C CA . LEU A 1 99 ? 8.867 -23.453 -8.25 1 97.62 99 LEU A CA 1
ATOM 785 C C . LEU A 1 99 ? 9.242 -23.828 -9.672 1 97.62 99 LEU A C 1
ATOM 787 O O . LEU A 1 99 ? 8.523 -24.594 -10.328 1 97.62 99 LEU A O 1
ATOM 791 N N . TRP A 1 100 ? 10.344 -23.281 -10.125 1 96.75 100 TRP A N 1
ATOM 792 C CA . TRP A 1 100 ? 10.719 -23.438 -11.531 1 96.75 100 TRP A CA 1
ATOM 793 C C . TRP A 1 100 ? 10.836 -24.906 -11.906 1 96.75 100 TRP A C 1
ATOM 795 O O . TRP A 1 100 ? 11.508 -25.688 -11.211 1 96.75 100 TRP A O 1
ATOM 805 N N . GLY A 1 101 ? 10.125 -25.297 -12.984 1 96.25 101 GLY A N 1
ATOM 806 C CA . GLY A 1 101 ? 10.234 -26.656 -13.523 1 96.25 101 GLY A CA 1
ATOM 807 C C . GLY A 1 101 ? 9.25 -27.625 -12.906 1 96.25 101 GLY A C 1
ATOM 808 O O . GLY A 1 101 ? 9.148 -28.781 -13.336 1 96.25 101 GLY A O 1
ATOM 809 N N . MET A 1 102 ? 8.523 -27.234 -11.945 1 96.62 102 MET A N 1
ATOM 810 C CA . MET A 1 102 ? 7.523 -28.094 -11.32 1 96.62 102 MET A CA 1
ATOM 811 C C . MET A 1 102 ? 6.293 -28.25 -12.211 1 96.62 102 MET A C 1
ATOM 813 O O . MET A 1 102 ? 6.016 -27.375 -13.039 1 96.62 102 MET A O 1
ATOM 817 N N . ASP A 1 103 ? 5.629 -29.328 -11.977 1 96.81 103 ASP A N 1
ATOM 818 C CA . ASP A 1 103 ? 4.348 -29.531 -12.656 1 96.81 103 ASP A CA 1
ATOM 819 C C . ASP A 1 103 ? 3.285 -28.578 -12.109 1 96.81 103 ASP A C 1
ATOM 821 O O . ASP A 1 103 ? 3.072 -28.516 -10.891 1 96.81 103 ASP A O 1
ATOM 825 N N . PRO A 1 104 ? 2.66 -27.875 -13.016 1 96.81 104 PRO A N 1
ATOM 826 C CA . PRO A 1 104 ? 1.69 -26.875 -12.539 1 96.81 104 PRO A CA 1
ATOM 827 C C . PRO A 1 104 ? 0.596 -27.484 -11.672 1 96.81 104 PRO A C 1
ATOM 829 O O . PRO A 1 104 ? 0.17 -26.875 -10.688 1 96.81 104 PRO A O 1
ATOM 832 N N . VAL A 1 105 ? 0.075 -28.625 -12.008 1 97.62 105 VAL A N 1
ATOM 833 C CA . VAL A 1 105 ? -0.966 -29.281 -11.227 1 97.62 105 VAL A CA 1
ATOM 834 C C . VAL A 1 105 ? -0.424 -29.625 -9.836 1 97.62 105 VAL A C 1
ATOM 836 O O . VAL A 1 105 ? -1.107 -29.438 -8.828 1 97.62 105 VAL A O 1
ATOM 839 N N . GLU A 1 106 ? 0.757 -30.125 -9.812 1 97.69 106 GLU A N 1
ATOM 840 C CA . GLU A 1 106 ? 1.396 -30.422 -8.531 1 97.69 106 GLU A CA 1
ATOM 841 C C . GLU A 1 106 ? 1.536 -29.172 -7.68 1 97.69 106 GLU A C 1
ATOM 843 O O . GLU A 1 106 ? 1.276 -29.203 -6.473 1 97.69 106 GLU A O 1
ATOM 848 N N . VAL A 1 107 ? 1.988 -28.078 -8.289 1 98.12 107 VAL A N 1
ATOM 849 C CA . VAL A 1 107 ? 2.141 -26.812 -7.574 1 98.12 107 VAL A CA 1
ATOM 850 C C . VAL A 1 107 ? 0.796 -26.375 -6.992 1 98.12 107 VAL A C 1
ATOM 852 O O . VAL A 1 107 ? 0.718 -25.953 -5.836 1 98.12 107 VAL A O 1
ATOM 855 N N . LEU A 1 108 ? -0.232 -26.5 -7.785 1 98.25 108 LEU A N 1
ATOM 856 C CA . LEU A 1 108 ? -1.584 -26.141 -7.375 1 98.25 108 LEU A CA 1
ATOM 857 C C . LEU A 1 108 ? -1.979 -26.875 -6.098 1 98.25 108 LEU A C 1
ATOM 859 O O . LEU A 1 108 ? -2.426 -26.25 -5.133 1 98.25 108 LEU A O 1
ATOM 863 N N . TYR A 1 109 ? -1.753 -28.156 -6.055 1 98.5 109 TYR A N 1
ATOM 864 C CA . TYR A 1 109 ? -2.109 -28.969 -4.895 1 98.5 109 TYR A CA 1
ATOM 865 C C . TYR A 1 109 ? -1.225 -28.625 -3.703 1 98.5 109 TYR A C 1
ATOM 867 O O . TYR A 1 109 ? -1.7 -28.562 -2.566 1 98.5 109 TYR A O 1
ATOM 875 N N . LYS A 1 110 ? 0.024 -28.438 -3.945 1 98.38 110 LYS A N 1
ATOM 876 C CA . LYS A 1 110 ? 0.954 -28.094 -2.871 1 98.38 110 LYS A CA 1
ATOM 877 C C . LYS A 1 110 ? 0.596 -26.75 -2.238 1 98.38 110 LYS A C 1
ATOM 879 O O . LYS A 1 110 ? 0.731 -26.578 -1.025 1 98.38 110 LYS A O 1
ATOM 884 N N . GLU A 1 111 ? 0.184 -25.75 -3.051 1 98.25 111 GLU A N 1
ATOM 885 C CA . GLU A 1 111 ? -0.265 -24.469 -2.527 1 98.25 111 GLU A CA 1
ATOM 886 C C . GLU A 1 111 ? -1.447 -24.641 -1.578 1 98.25 111 GLU A C 1
ATOM 888 O O . GLU A 1 111 ? -1.468 -24.062 -0.491 1 98.25 111 GLU A O 1
ATOM 893 N N . ALA A 1 112 ? -2.381 -25.438 -2.021 1 98.62 112 ALA A N 1
ATOM 894 C CA . ALA A 1 112 ? -3.559 -25.703 -1.198 1 98.62 112 ALA A CA 1
ATOM 895 C C . ALA A 1 112 ? -3.176 -26.422 0.096 1 98.62 112 ALA A C 1
ATOM 897 O O . ALA A 1 112 ? -3.646 -26.047 1.176 1 98.62 112 ALA A O 1
ATOM 898 N N . GLU A 1 113 ? -2.309 -27.391 -0.021 1 98.31 113 GLU A N 1
ATOM 899 C CA . GLU A 1 113 ? -1.864 -28.172 1.13 1 98.31 113 GLU A CA 1
ATOM 900 C C . GLU A 1 113 ? -1.107 -27.297 2.129 1 98.31 113 GLU A C 1
ATOM 902 O O . GLU A 1 113 ? -1.181 -27.531 3.338 1 98.31 113 GLU A O 1
ATOM 907 N N . ALA A 1 114 ? -0.456 -26.328 1.599 1 98.19 114 ALA A N 1
ATOM 908 C CA . ALA A 1 114 ? 0.319 -25.422 2.439 1 98.19 114 ALA A CA 1
ATOM 909 C C . ALA A 1 114 ? -0.597 -24.484 3.232 1 98.19 114 ALA A C 1
ATOM 911 O O . ALA A 1 114 ? -0.139 -23.766 4.117 1 98.19 114 ALA A O 1
ATOM 912 N N . GLY A 1 115 ? -1.866 -24.5 2.873 1 98.19 115 GLY A N 1
ATOM 913 C CA . GLY A 1 115 ? -2.822 -23.703 3.623 1 98.19 115 GLY A CA 1
ATOM 914 C C . GLY A 1 115 ? -3.07 -22.328 3.01 1 98.19 115 GLY A C 1
ATOM 915 O O . GLY A 1 115 ? -3.586 -21.438 3.676 1 98.19 115 GLY A O 1
ATOM 916 N N . ILE A 1 116 ? -2.74 -22.156 1.767 1 98.62 116 ILE A N 1
ATOM 917 C CA . ILE A 1 116 ? -2.975 -20.891 1.083 1 98.62 116 ILE A CA 1
ATOM 918 C C . ILE A 1 116 ? -4.43 -20.812 0.624 1 98.62 116 ILE A C 1
ATOM 920 O O . ILE A 1 116 ? -4.953 -21.766 0.04 1 98.62 116 ILE A O 1
ATOM 924 N N .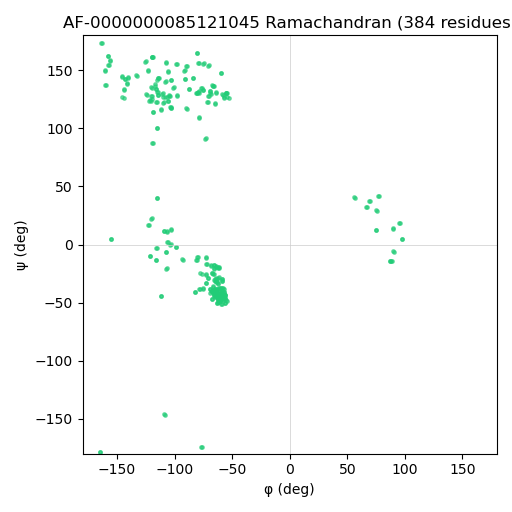 GLU A 1 117 ? -5.059 -19.734 0.931 1 98.81 117 GLU A N 1
ATOM 925 C CA . GLU A 1 117 ? -6.395 -19.406 0.453 1 98.81 117 GLU A CA 1
ATOM 926 C C . GLU A 1 117 ? -6.387 -18.094 -0.336 1 98.81 117 GLU A C 1
ATOM 928 O O . GLU A 1 117 ? -5.746 -17.125 0.068 1 98.81 117 GLU A O 1
ATOM 933 N N . ALA A 1 118 ? -7.059 -18.109 -1.448 1 98.75 118 ALA A N 1
ATOM 934 C CA . ALA A 1 118 ? -7.07 -16.922 -2.305 1 98.75 118 ALA A CA 1
ATOM 935 C C . ALA A 1 118 ? -8.422 -16.766 -3 1 98.75 118 ALA A C 1
ATOM 937 O O . ALA A 1 118 ? -9.062 -17.75 -3.359 1 98.75 118 ALA A O 1
ATOM 938 N N . VAL A 1 119 ? -8.867 -15.578 -3.203 1 98.75 119 VAL A N 1
ATOM 939 C CA . VAL A 1 119 ? -10.133 -15.297 -3.885 1 98.75 119 VAL A CA 1
ATOM 940 C C . VAL A 1 119 ? -9.852 -14.875 -5.328 1 98.75 119 VAL A C 1
ATOM 942 O O . VAL A 1 119 ? -8.914 -14.125 -5.594 1 98.75 119 VAL A O 1
ATOM 945 N N . PHE A 1 120 ? -10.602 -15.422 -6.227 1 98.75 120 PHE A N 1
ATOM 946 C CA . PHE A 1 120 ? -10.453 -15.07 -7.633 1 98.75 120 PHE A CA 1
ATOM 947 C C . PHE A 1 120 ? -10.953 -13.656 -7.898 1 98.75 120 PHE A C 1
ATOM 949 O O . PHE A 1 120 ? -12.133 -13.359 -7.707 1 98.75 120 PHE A O 1
ATOM 956 N N . ILE A 1 121 ? -10.039 -12.773 -8.453 1 98.19 121 ILE A N 1
ATOM 957 C CA . ILE A 1 121 ? -10.398 -11.367 -8.625 1 98.19 121 ILE A CA 1
ATOM 958 C C . ILE A 1 121 ? -10.297 -10.984 -10.102 1 98.19 121 ILE A C 1
ATOM 960 O O . ILE A 1 121 ? -10.672 -9.875 -10.492 1 98.19 121 ILE A O 1
ATOM 964 N N . GLY A 1 122 ? -9.773 -11.789 -10.883 1 97.62 122 GLY A N 1
ATOM 965 C CA . GLY A 1 122 ? -9.695 -11.633 -12.328 1 97.62 122 GLY A CA 1
ATOM 966 C C . GLY A 1 122 ? -9.922 -12.922 -13.078 1 97.62 122 GLY A C 1
ATOM 967 O O . GLY A 1 122 ? -9.492 -13.992 -12.641 1 97.62 122 GLY A O 1
ATOM 968 N N . ALA A 1 123 ? -10.602 -12.82 -14.258 1 97.88 123 ALA A N 1
ATOM 969 C CA . ALA A 1 123 ? -10.875 -14.023 -15.031 1 97.88 123 ALA A CA 1
ATOM 970 C C . ALA A 1 123 ? -11.188 -13.68 -16.484 1 97.88 123 ALA A C 1
ATOM 972 O O . ALA A 1 123 ? -11.867 -12.695 -16.766 1 97.88 123 ALA A O 1
ATOM 973 N N . ASN A 1 124 ? -10.625 -14.469 -17.281 1 97.25 124 ASN A N 1
ATOM 974 C CA . ASN A 1 124 ? -11.172 -14.445 -18.625 1 97.25 124 ASN A CA 1
ATOM 975 C C . ASN A 1 124 ? -12.492 -15.195 -18.719 1 97.25 124 ASN A C 1
ATOM 977 O O . ASN A 1 124 ? -13.039 -15.617 -17.703 1 97.25 124 ASN A O 1
ATOM 981 N N . GLU A 1 125 ? -12.984 -15.305 -19.938 1 97.31 125 GLU A N 1
ATOM 982 C CA . GLU A 1 125 ? -14.312 -15.891 -20.125 1 97.31 125 GLU A CA 1
ATOM 983 C C . GLU A 1 125 ? -14.352 -17.328 -19.594 1 97.31 125 GLU A C 1
ATOM 985 O O . GLU A 1 125 ? -15.312 -17.719 -18.938 1 97.31 125 GLU A O 1
ATOM 990 N N . ARG A 1 126 ? -13.359 -18.125 -19.844 1 97.94 126 ARG A N 1
ATOM 991 C CA . ARG A 1 126 ? -13.328 -19.547 -19.484 1 97.94 126 ARG A CA 1
ATOM 992 C C . ARG A 1 126 ? -13.32 -19.719 -17.969 1 97.94 126 ARG A C 1
ATOM 994 O O . ARG A 1 126 ? -13.789 -20.734 -17.453 1 97.94 126 ARG A O 1
ATOM 1001 N N . MET A 1 127 ? -12.82 -18.672 -17.312 1 98.31 127 MET A N 1
ATOM 1002 C CA . MET A 1 127 ? -12.672 -18.797 -15.859 1 98.31 127 MET A CA 1
ATOM 1003 C C . MET A 1 127 ? -13.68 -17.922 -15.133 1 98.31 127 MET A C 1
ATOM 1005 O O . MET A 1 127 ? -13.617 -17.766 -13.914 1 98.31 127 MET A O 1
ATOM 1009 N N . ARG A 1 128 ? -14.625 -17.391 -15.773 1 97.88 128 ARG A N 1
ATOM 1010 C CA . ARG A 1 128 ? -15.594 -16.453 -15.219 1 97.88 128 ARG A CA 1
ATOM 1011 C C . ARG A 1 128 ? -16.328 -17.047 -14.031 1 97.88 128 ARG A C 1
ATOM 1013 O O . ARG A 1 128 ? -16.594 -16.359 -13.047 1 97.88 128 ARG A O 1
ATOM 1020 N N . LYS A 1 129 ? -16.641 -18.25 -14.047 1 97.31 129 LYS A N 1
ATOM 1021 C CA . LYS A 1 129 ? -17.438 -18.938 -13.023 1 97.31 129 LYS A CA 1
ATOM 1022 C C . LYS A 1 129 ? -16.688 -18.984 -11.695 1 97.31 129 LYS A C 1
ATOM 1024 O O . LYS A 1 129 ? -17.297 -19.219 -10.648 1 97.31 129 LYS A O 1
ATOM 1029 N N . TRP A 1 130 ? -15.445 -18.781 -11.719 1 98.5 130 TRP A N 1
ATOM 1030 C CA . TRP A 1 130 ? -14.641 -18.891 -10.508 1 98.5 130 TRP A CA 1
ATOM 1031 C C . TRP A 1 130 ? -14.492 -17.516 -9.836 1 98.5 130 TRP A C 1
ATOM 1033 O O . TRP A 1 130 ? -14.055 -17.438 -8.688 1 98.5 130 TRP A O 1
ATOM 1043 N N . LEU A 1 131 ? -14.859 -16.5 -10.57 1 98.12 131 LEU A N 1
ATOM 1044 C CA . LEU A 1 131 ? -14.742 -15.164 -10 1 98.12 131 LEU A CA 1
ATOM 1045 C C . LEU A 1 131 ? -15.477 -15.07 -8.664 1 98.12 131 LEU A C 1
ATOM 1047 O O . LEU A 1 131 ? -16.625 -15.484 -8.555 1 98.12 131 LEU A O 1
ATOM 1051 N N . GLY A 1 132 ? -14.766 -14.617 -7.645 1 98.25 132 GLY A N 1
ATOM 1052 C CA . GLY A 1 132 ? -15.359 -14.453 -6.328 1 98.25 132 GLY A CA 1
ATOM 1053 C C . GLY A 1 132 ? -15.273 -15.703 -5.473 1 98.25 132 GLY A C 1
ATOM 1054 O O . GLY A 1 132 ? -15.484 -15.648 -4.258 1 98.25 132 GLY A O 1
ATOM 1055 N N . ARG A 1 133 ? -14.953 -16.828 -6.078 1 98.44 133 ARG A N 1
ATOM 1056 C CA . ARG A 1 133 ? -14.773 -18.078 -5.328 1 98.44 133 ARG A CA 1
ATOM 1057 C C . ARG A 1 133 ? -13.391 -18.125 -4.68 1 98.44 133 ARG A C 1
ATOM 1059 O O . ARG A 1 133 ? -12.5 -17.359 -5.043 1 98.44 133 ARG A O 1
ATOM 1066 N N . VAL A 1 134 ? -13.25 -19.047 -3.729 1 98.69 134 VAL A N 1
ATOM 1067 C CA . VAL A 1 134 ? -12.008 -19.125 -2.975 1 98.69 134 VAL A CA 1
ATOM 1068 C C . VAL A 1 134 ? -11.25 -20.391 -3.365 1 98.69 134 VAL A C 1
ATOM 1070 O O . VAL A 1 1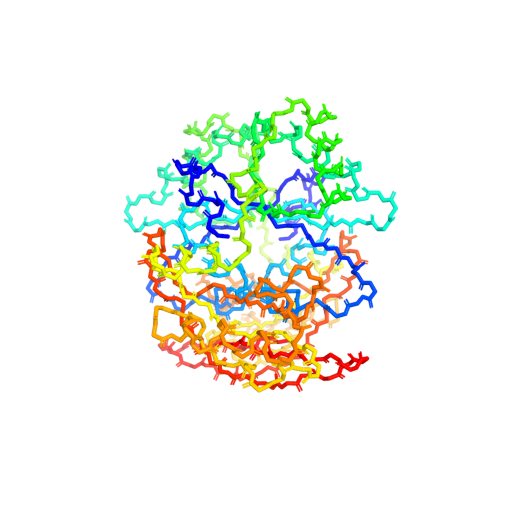34 ? -11.828 -21.469 -3.41 1 98.69 134 VAL A O 1
ATOM 1073 N N . PHE A 1 135 ? -10.047 -20.219 -3.834 1 98.75 135 PHE A N 1
ATOM 1074 C CA . PHE A 1 135 ? -9.102 -21.328 -3.918 1 98.75 135 PHE A CA 1
ATOM 1075 C C . PHE A 1 135 ? -8.68 -21.781 -2.527 1 98.75 135 PHE A C 1
ATOM 1077 O O . PHE A 1 135 ? -8.305 -20.969 -1.687 1 98.75 135 PHE A O 1
ATOM 1084 N N . SER A 1 136 ? -8.734 -23.031 -2.217 1 98.62 136 SER A N 1
ATOM 1085 C CA . SER A 1 136 ? -8.375 -23.641 -0.943 1 98.62 136 SER A CA 1
ATOM 1086 C C . SER A 1 136 ? -8.219 -25.156 -1.081 1 98.62 136 SER A C 1
ATOM 1088 O O . SER A 1 136 ? -8.359 -25.688 -2.178 1 98.62 136 SER A O 1
ATOM 1090 N N . ARG A 1 137 ? -7.906 -25.766 0.118 1 98.44 137 ARG A N 1
ATOM 1091 C CA . ARG A 1 137 ? -7.867 -27.219 0.168 1 98.44 137 ARG A CA 1
ATOM 1092 C C . ARG A 1 137 ? -9.211 -27.828 -0.235 1 98.44 137 ARG A C 1
ATOM 1094 O O . ARG A 1 137 ? -9.266 -28.891 -0.854 1 98.44 137 ARG A O 1
ATOM 1101 N N . GLU A 1 138 ? -10.266 -27.109 0.06 1 98.38 138 GLU A N 1
ATOM 1102 C CA . GLU A 1 138 ? -11.617 -27.609 -0.184 1 98.38 138 GLU A CA 1
ATOM 1103 C C . GLU A 1 138 ? -11.984 -27.5 -1.662 1 98.38 138 GLU A C 1
ATOM 1105 O O . GLU A 1 138 ? -12.812 -28.281 -2.156 1 98.38 138 GLU A O 1
ATOM 1110 N N . THR A 1 139 ? -11.328 -26.578 -2.383 1 98.75 139 THR A N 1
ATOM 1111 C CA . THR A 1 139 ? -11.797 -26.312 -3.738 1 98.75 139 THR A CA 1
ATOM 1112 C C . THR A 1 139 ? -10.734 -26.703 -4.762 1 98.75 139 THR A C 1
ATOM 1114 O O . THR A 1 139 ? -10.977 -26.656 -5.969 1 98.75 139 THR A O 1
ATOM 1117 N N . VAL A 1 140 ? -9.555 -27.156 -4.34 1 98.75 140 VAL A N 1
ATOM 1118 C CA . VAL A 1 140 ? -8.406 -27.359 -5.215 1 98.75 140 VAL A CA 1
ATOM 1119 C C . VAL A 1 140 ? -8.711 -28.453 -6.227 1 98.75 140 VAL A C 1
ATOM 1121 O O . VAL A 1 140 ? -8.352 -28.344 -7.402 1 98.75 140 VAL A O 1
ATOM 1124 N N . GLU A 1 141 ? -9.32 -29.562 -5.797 1 98.62 141 GLU A N 1
ATOM 1125 C CA . GLU A 1 141 ? -9.648 -30.656 -6.703 1 98.62 141 GLU A CA 1
ATOM 1126 C C . GLU A 1 141 ? -10.617 -30.203 -7.793 1 98.62 141 GLU A C 1
ATOM 1128 O O . GLU A 1 141 ? -10.422 -30.516 -8.969 1 98.62 141 GLU A O 1
ATOM 1133 N N . GLU A 1 142 ? -11.602 -29.484 -7.375 1 98.69 142 GLU A N 1
ATOM 1134 C CA . GLU A 1 142 ? -12.562 -28.953 -8.336 1 98.69 142 GLU A CA 1
ATOM 1135 C C . GLU A 1 142 ? -11.883 -28.031 -9.344 1 98.69 142 GLU A C 1
ATOM 1137 O O . GLU A 1 142 ? -12.164 -28.094 -10.539 1 98.69 142 GLU A O 1
ATOM 1142 N N . LEU A 1 143 ? -11.008 -27.156 -8.867 1 98.75 143 LEU A N 1
ATOM 1143 C CA . LEU A 1 143 ? -10.297 -26.234 -9.742 1 98.75 143 LEU A CA 1
ATOM 1144 C C . LEU A 1 143 ? -9.43 -26.984 -10.742 1 98.75 143 LEU A C 1
ATOM 1146 O O . LEU A 1 143 ? -9.438 -26.688 -11.938 1 98.75 143 LEU A O 1
ATOM 1150 N N . ALA A 1 144 ? -8.664 -27.984 -10.219 1 98.5 144 ALA A N 1
ATOM 1151 C CA . ALA A 1 144 ? -7.797 -28.781 -11.086 1 98.5 144 ALA A CA 1
ATOM 1152 C C . ALA A 1 144 ? -8.594 -29.438 -12.211 1 98.5 144 ALA A C 1
ATOM 1154 O O . ALA A 1 144 ? -8.219 -29.344 -13.375 1 98.5 144 ALA A O 1
ATOM 1155 N N . ASP A 1 145 ? -9.711 -30.016 -11.844 1 98.5 145 ASP A N 1
ATOM 1156 C CA . ASP A 1 145 ? -10.57 -30.688 -12.812 1 98.5 145 ASP A CA 1
ATOM 1157 C C . ASP A 1 145 ? -11.156 -29.688 -13.812 1 98.5 145 ASP A C 1
ATOM 1159 O O . ASP A 1 145 ? -11.18 -29.938 -15.016 1 98.5 145 ASP A O 1
ATOM 1163 N N . TYR A 1 146 ? -11.586 -28.641 -13.305 1 98.62 146 TYR A N 1
ATOM 1164 C CA . TYR A 1 146 ? -12.234 -27.625 -14.141 1 98.62 146 TYR A CA 1
ATOM 1165 C C . TYR A 1 146 ? -11.258 -27.062 -15.164 1 98.62 146 TYR A C 1
ATOM 1167 O O . TYR A 1 146 ? -11.57 -26.969 -16.359 1 98.62 146 TYR A O 1
ATOM 1175 N N . THR A 1 147 ? -10.078 -26.641 -14.711 1 98.25 147 THR A N 1
ATOM 1176 C CA . THR A 1 147 ? -9.094 -26.047 -15.617 1 98.25 147 THR A CA 1
ATOM 1177 C C . THR A 1 147 ? -8.711 -27.031 -16.703 1 98.25 147 THR A C 1
ATOM 1179 O O . THR A 1 147 ? -8.5 -26.641 -17.859 1 98.25 147 THR A O 1
ATOM 1182 N N . ARG A 1 148 ? -8.609 -28.312 -16.344 1 97.62 148 ARG A N 1
ATOM 1183 C CA . ARG A 1 148 ? -8.344 -29.344 -17.344 1 97.62 148 ARG A CA 1
ATOM 1184 C C . ARG A 1 148 ? -9.453 -29.391 -18.375 1 97.62 148 ARG A C 1
ATOM 1186 O O . ARG A 1 148 ? -9.188 -29.422 -19.578 1 97.62 148 ARG A O 1
ATOM 1193 N N . LYS A 1 149 ? -10.625 -29.359 -17.969 1 97.94 149 LYS A N 1
ATOM 1194 C CA . LYS A 1 149 ? -11.789 -29.484 -18.844 1 97.94 149 LYS A CA 1
ATOM 1195 C C . LYS A 1 149 ? -11.883 -28.312 -19.812 1 97.94 149 LYS A C 1
ATOM 1197 O O . LYS A 1 149 ? -12.219 -28.5 -20.984 1 97.94 149 LYS A O 1
ATOM 1202 N N . VAL A 1 150 ? -11.562 -27.125 -19.344 1 97.81 150 VAL A N 1
ATOM 1203 C CA . VAL A 1 150 ? -11.789 -25.938 -20.172 1 97.81 150 VAL A CA 1
ATOM 1204 C C . VAL A 1 150 ? -10.492 -25.531 -20.859 1 97.81 150 VAL A C 1
ATOM 1206 O O . VAL A 1 150 ? -10.453 -24.531 -21.578 1 97.81 150 VAL A O 1
ATOM 1209 N N . GLY A 1 151 ? -9.383 -26.172 -20.641 1 97.19 151 GLY A N 1
ATOM 1210 C CA . GLY A 1 151 ? -8.125 -25.938 -21.344 1 97.19 151 GLY A CA 1
ATOM 1211 C C . GLY A 1 151 ? -7.395 -24.703 -20.859 1 97.19 151 GLY A C 1
ATOM 1212 O O . GLY A 1 151 ? -6.93 -23.906 -21.672 1 97.19 151 GLY A O 1
ATOM 1213 N N . VAL A 1 152 ? -7.34 -24.453 -19.609 1 96.94 152 VAL A N 1
ATOM 1214 C CA . VAL A 1 152 ? -6.656 -23.344 -18.969 1 96.94 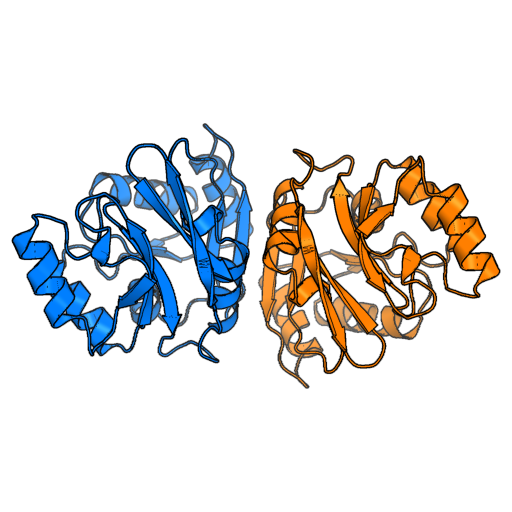152 VAL A CA 1
ATOM 1215 C C . VAL A 1 152 ? -5.512 -23.859 -18.109 1 96.94 152 VAL A C 1
ATOM 1217 O O . VAL A 1 152 ? -5.602 -24.953 -17.547 1 96.94 152 VAL A O 1
ATOM 1220 N N . ASP A 1 153 ? -4.441 -23.094 -18.109 1 96.69 153 ASP A N 1
ATOM 1221 C CA . ASP A 1 153 ? -3.359 -23.438 -17.188 1 96.69 153 ASP A CA 1
ATOM 1222 C C . ASP A 1 153 ? -3.846 -23.453 -15.742 1 96.69 153 ASP A C 1
ATOM 1224 O O . ASP A 1 153 ? -4.492 -22.516 -15.289 1 96.69 153 ASP A O 1
ATOM 1228 N N . PRO A 1 154 ? -3.582 -24.531 -15.031 1 97.06 154 PRO A N 1
ATOM 1229 C CA . PRO A 1 154 ? -4.125 -24.641 -13.68 1 97.06 154 PRO A CA 1
ATOM 1230 C C . PRO A 1 154 ? -3.625 -23.531 -12.75 1 97.06 154 PRO A C 1
ATOM 1232 O O . PRO A 1 154 ? -4.27 -23.234 -11.742 1 97.06 154 PRO A O 1
ATOM 1235 N N . LEU A 1 155 ? -2.531 -22.875 -13.062 1 97.19 155 LEU A N 1
ATOM 1236 C CA . LEU A 1 155 ? -1.982 -21.797 -12.242 1 97.19 155 LEU A CA 1
ATOM 1237 C C . LEU A 1 155 ? -2.287 -20.438 -12.859 1 97.19 155 LEU A C 1
ATOM 1239 O O . LEU A 1 155 ? -1.853 -19.406 -12.336 1 97.19 155 LEU A O 1
ATOM 1243 N N . GLY A 1 156 ? -2.945 -20.406 -13.938 1 95.12 156 GLY A N 1
ATOM 1244 C CA . GLY A 1 156 ? -3.25 -19.156 -14.609 1 95.12 156 GLY A CA 1
ATOM 1245 C C . GLY A 1 156 ? -2.018 -18.453 -15.141 1 95.12 156 GLY A C 1
ATOM 1246 O O . GLY A 1 156 ? -1.971 -17.219 -15.188 1 95.12 156 GLY A O 1
ATOM 1247 N N . GLU A 1 157 ? -0.996 -19.109 -15.562 1 91.06 157 GLU A N 1
ATOM 1248 C CA . GLU A 1 157 ? 0.309 -18.578 -15.93 1 91.06 157 GLU A CA 1
ATOM 1249 C C . GLU A 1 157 ? 0.21 -17.688 -17.172 1 91.06 157 GLU A C 1
ATOM 1251 O O . GLU A 1 157 ? 1.057 -16.812 -17.391 1 91.06 157 GLU A O 1
ATOM 1256 N N . HIS A 1 158 ? -0.834 -17.875 -17.906 1 90.19 158 HIS A N 1
ATOM 1257 C CA . HIS A 1 158 ? -0.986 -17.094 -19.125 1 90.19 158 HIS A CA 1
ATOM 1258 C C . HIS A 1 158 ? -1.993 -15.969 -18.938 1 90.19 158 HIS A C 1
ATOM 1260 O O . HIS A 1 158 ? -2.496 -15.414 -19.922 1 90.19 158 HIS A O 1
ATOM 1266 N N . GLY A 1 159 ? -2.336 -15.734 -17.688 1 91.5 159 GLY A N 1
ATOM 1267 C CA . GLY A 1 159 ? -3.207 -14.609 -17.375 1 91.5 159 GLY A CA 1
ATOM 1268 C C . GLY A 1 159 ? -4.68 -14.977 -17.406 1 91.5 159 GLY A C 1
ATOM 1269 O O . GLY A 1 159 ? -5.543 -14.094 -17.375 1 91.5 159 GLY A O 1
ATOM 1270 N N . GLU A 1 160 ? -5.027 -16.25 -17.422 1 95.88 160 GLU A N 1
ATOM 1271 C CA . GLU A 1 160 ? -6.422 -16.672 -17.5 1 95.88 160 GLU A CA 1
ATOM 1272 C C . GLU A 1 160 ? -7.211 -16.234 -16.266 1 95.88 160 GLU A C 1
ATOM 1274 O O . GLU A 1 160 ? -8.414 -15.992 -16.359 1 95.88 160 GLU A O 1
ATOM 1279 N N . TYR A 1 161 ? -6.473 -16.141 -15.18 1 97.31 161 TYR A N 1
ATOM 1280 C CA . TYR A 1 161 ? -7.105 -15.656 -13.953 1 97.31 161 TYR A CA 1
ATOM 1281 C C . TYR A 1 161 ? -6.066 -15.102 -12.984 1 97.31 161 TYR A C 1
ATOM 1283 O O . TYR A 1 161 ? -4.863 -15.305 -13.172 1 97.31 161 TYR A O 1
ATOM 1291 N N . HIS A 1 162 ? -6.535 -14.312 -12.031 1 97.12 162 HIS A N 1
ATOM 1292 C CA . HIS A 1 162 ? -5.758 -13.773 -10.922 1 97.12 162 HIS A CA 1
ATOM 1293 C C . HIS A 1 162 ? -6.496 -13.953 -9.594 1 97.12 162 HIS A C 1
ATOM 1295 O O . HIS A 1 162 ? -7.727 -13.922 -9.555 1 97.12 162 HIS A O 1
ATOM 1301 N N . THR A 1 163 ? -5.723 -14.18 -8.609 1 98.06 163 THR A N 1
ATOM 1302 C CA . THR A 1 163 ? -6.305 -14.328 -7.281 1 98.06 163 THR A CA 1
ATOM 1303 C C . THR A 1 163 ? -5.648 -13.367 -6.297 1 98.06 163 THR A C 1
ATOM 1305 O O . THR A 1 163 ? -4.594 -12.797 -6.586 1 98.06 163 THR A O 1
ATOM 1308 N N . LEU A 1 164 ? -6.289 -13.086 -5.32 1 97.81 164 LEU A N 1
ATOM 1309 C CA . LEU A 1 164 ? -5.789 -12.352 -4.164 1 97.81 164 LEU A CA 1
ATOM 1310 C C . LEU A 1 164 ? -5.707 -13.258 -2.939 1 97.81 164 LEU A C 1
ATOM 1312 O O . LEU A 1 164 ? -6.727 -13.781 -2.48 1 97.81 164 LEU A O 1
ATOM 1316 N N . VAL A 1 165 ? -4.492 -13.461 -2.449 1 98.25 165 VAL A N 1
ATOM 1317 C CA . VAL A 1 165 ? -4.328 -14.312 -1.276 1 98.25 165 VAL A CA 1
ATOM 1318 C C . VAL A 1 165 ? -5.02 -13.672 -0.073 1 98.25 165 VAL A C 1
ATOM 1320 O O . VAL A 1 165 ? -4.82 -12.492 0.211 1 98.25 165 VAL A O 1
ATOM 1323 N N . ILE A 1 166 ? -5.836 -14.461 0.634 1 98.25 166 ILE A N 1
ATOM 1324 C CA . ILE A 1 166 ? -6.578 -13.891 1.75 1 98.25 166 ILE A CA 1
ATOM 1325 C C . ILE A 1 166 ? -6.129 -14.539 3.057 1 98.25 166 ILE A C 1
ATOM 1327 O O . ILE A 1 166 ? -6.449 -14.047 4.141 1 98.25 166 ILE A O 1
ATOM 1331 N N . ASN A 1 167 ? -5.402 -15.625 2.924 1 98.06 167 ASN A N 1
ATOM 1332 C CA . ASN A 1 167 ? -4.852 -16.312 4.086 1 98.06 167 ASN A CA 1
ATOM 1333 C C . ASN A 1 167 ? -3.689 -17.219 3.701 1 98.06 167 ASN A C 1
ATOM 1335 O O . ASN A 1 167 ? -3.646 -17.734 2.586 1 98.06 167 ASN A O 1
ATOM 1339 N N . SER A 1 168 ? -2.789 -17.422 4.539 1 98.06 168 SER A N 1
ATOM 1340 C CA . SER A 1 168 ? -1.643 -18.328 4.434 1 98.06 168 SER A CA 1
ATOM 1341 C C . SER A 1 168 ? -1.017 -18.578 5.801 1 98.06 168 SER A C 1
ATOM 1343 O O . SER A 1 168 ? -1.385 -17.953 6.789 1 98.06 168 SER A O 1
ATOM 1345 N N . PRO A 1 169 ? -0.047 -19.484 5.887 1 97.69 169 PRO A N 1
ATOM 1346 C CA . PRO A 1 169 ? 0.575 -19.812 7.172 1 97.69 169 PRO A CA 1
ATOM 1347 C C . PRO A 1 169 ? 1.323 -18.625 7.781 1 97.69 169 PRO A C 1
ATOM 1349 O O . PRO A 1 169 ? 1.566 -18.609 8.992 1 97.69 169 PRO A O 1
ATOM 1352 N N . VAL A 1 170 ? 1.666 -17.641 7.031 1 96.75 170 VAL A N 1
ATOM 1353 C CA . VAL A 1 170 ? 2.475 -16.547 7.559 1 96.75 170 VAL A CA 1
ATOM 1354 C C . VAL A 1 170 ? 1.602 -15.305 7.758 1 96.75 170 VAL A C 1
ATOM 1356 O O . VAL A 1 170 ? 2.098 -14.242 8.148 1 96.75 170 VAL A O 1
ATOM 1359 N N . HIS A 1 171 ? 0.309 -15.43 7.48 1 96.81 171 HIS A N 1
ATOM 1360 C CA . HIS A 1 171 ? -0.615 -14.336 7.746 1 96.81 171 HIS A CA 1
ATOM 1361 C C . HIS A 1 171 ? -0.908 -14.219 9.242 1 96.81 171 HIS A C 1
ATOM 1363 O O . HIS A 1 171 ? -1.155 -15.219 9.914 1 96.81 171 HIS A O 1
ATOM 1369 N N . GLU A 1 172 ? -0.841 -13.039 9.75 1 93.25 172 GLU A N 1
ATOM 1370 C CA . GLU A 1 172 ? -1.184 -12.797 11.148 1 93.25 172 GLU A CA 1
ATOM 1371 C C . GLU A 1 172 ? -2.686 -12.938 11.383 1 93.25 172 GLU A C 1
ATOM 1373 O O . GLU A 1 172 ? -3.119 -13.242 12.492 1 93.25 172 GLU A O 1
ATOM 1378 N N . ALA A 1 173 ? -3.455 -12.672 10.398 1 93.25 173 ALA A N 1
ATOM 1379 C CA . ALA A 1 173 ? -4.91 -12.812 10.398 1 93.25 173 ALA A CA 1
ATOM 1380 C C . ALA A 1 173 ? -5.445 -12.953 8.977 1 93.25 173 ALA A C 1
ATOM 1382 O O . ALA A 1 173 ? -4.793 -12.531 8.016 1 93.25 173 ALA A O 1
ATOM 1383 N N . ARG A 1 174 ? -6.539 -13.562 8.906 1 96.56 174 ARG A N 1
ATOM 1384 C CA . ARG A 1 174 ? -7.215 -13.664 7.621 1 96.56 174 ARG A CA 1
ATOM 1385 C C . ARG A 1 174 ? -7.676 -12.297 7.133 1 96.56 174 ARG A C 1
ATOM 1387 O O . ARG A 1 174 ? -8.172 -11.484 7.922 1 96.56 174 ARG A O 1
ATOM 1394 N N . LEU A 1 175 ? -7.461 -12.008 5.82 1 96 175 LEU A N 1
ATOM 1395 C CA . LEU A 1 175 ? -7.938 -10.75 5.262 1 96 175 LEU A CA 1
ATOM 1396 C C . LEU A 1 175 ? -9.461 -10.688 5.277 1 96 175 LEU A C 1
ATOM 1398 O O . LEU A 1 175 ? -10.125 -11.57 4.734 1 96 175 LEU A O 1
ATOM 1402 N N . ALA A 1 176 ? -10 -9.711 5.938 1 92.69 176 ALA A N 1
ATOM 1403 C CA . ALA A 1 176 ? -11.43 -9.438 5.824 1 92.69 176 ALA A CA 1
ATOM 1404 C C . ALA A 1 176 ? -11.75 -8.742 4.508 1 92.69 176 ALA A C 1
ATOM 1406 O O . ALA A 1 176 ? -11.023 -7.844 4.074 1 92.69 176 ALA A O 1
ATOM 1407 N N . TYR A 1 177 ? -12.789 -9.211 3.85 1 92.94 177 TYR A N 1
ATOM 1408 C CA . TYR A 1 177 ? -13.156 -8.57 2.594 1 92.94 177 TYR A CA 1
ATOM 1409 C C . TYR A 1 177 ? -14.625 -8.805 2.27 1 92.94 177 TYR A C 1
ATOM 1411 O O . TYR A 1 177 ? -15.25 -9.719 2.82 1 92.94 177 TYR A O 1
ATOM 1419 N N . ASN A 1 178 ? -15.172 -7.945 1.447 1 92.69 178 ASN A N 1
ATOM 1420 C CA . ASN A 1 178 ? -16.484 -8.094 0.815 1 92.69 178 ASN A CA 1
ATOM 1421 C C . ASN A 1 178 ? -16.375 -8.031 -0.706 1 92.69 178 ASN A C 1
ATOM 1423 O O . ASN A 1 178 ? -15.469 -7.398 -1.244 1 92.69 178 ASN A O 1
ATOM 1427 N N . ILE A 1 179 ? -17.281 -8.75 -1.296 1 95.31 179 ILE A N 1
ATOM 1428 C CA . ILE A 1 179 ? -17.328 -8.742 -2.754 1 95.31 179 ILE A CA 1
ATOM 1429 C C . ILE A 1 179 ? -18.016 -7.477 -3.246 1 95.31 179 ILE A C 1
ATOM 1431 O O . ILE A 1 179 ? -19.094 -7.113 -2.746 1 95.31 179 ILE A O 1
ATOM 1435 N N . GLY A 1 180 ? -17.391 -6.801 -4.176 1 92.12 180 GLY A N 1
ATOM 1436 C CA . GLY A 1 180 ? -17.969 -5.602 -4.766 1 92.12 180 GLY A CA 1
ATOM 1437 C C . GLY A 1 180 ? -18.422 -5.801 -6.199 1 92.12 180 GLY A C 1
ATOM 1438 O O . GLY A 1 180 ? -18.906 -6.875 -6.559 1 92.12 180 GLY A O 1
ATOM 1439 N N . GLU A 1 181 ? -18.281 -4.758 -6.98 1 93.12 181 GLU A N 1
ATOM 1440 C CA . GLU A 1 181 ? -18.75 -4.781 -8.359 1 93.12 181 GLU A CA 1
ATOM 1441 C C . GLU A 1 181 ? -17.766 -5.508 -9.273 1 93.12 181 GLU A C 1
ATOM 1443 O O . GLU A 1 181 ? -16.578 -5.59 -8.961 1 93.12 181 GLU A O 1
ATOM 1448 N N . THR A 1 182 ? -18.25 -6.02 -10.375 1 95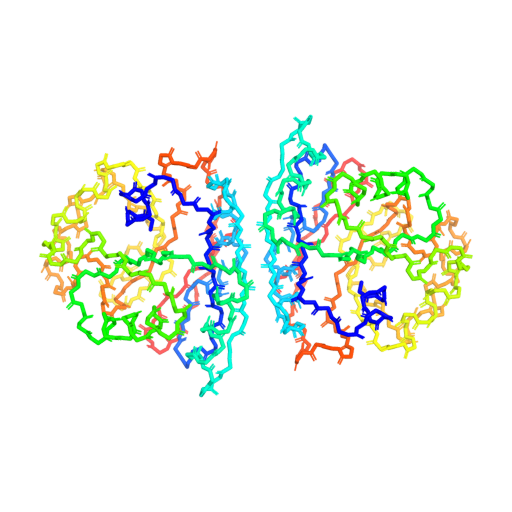.94 182 THR A N 1
ATOM 1449 C CA . THR A 1 182 ? -17.406 -6.598 -11.422 1 95.94 182 THR A CA 1
ATOM 1450 C C . THR A 1 182 ? -17.297 -5.645 -12.609 1 95.94 182 THR A C 1
ATOM 1452 O O . THR A 1 182 ? -18.297 -5.09 -13.062 1 95.94 182 THR A O 1
ATOM 1455 N N . ARG A 1 183 ? -16.094 -5.402 -12.977 1 94.5 183 ARG A N 1
ATOM 1456 C CA . ARG A 1 183 ? -15.852 -4.625 -14.188 1 94.5 183 ARG A CA 1
ATOM 1457 C C . ARG A 1 183 ? -15.43 -5.527 -15.344 1 94.5 183 ARG A C 1
ATOM 1459 O O . ARG A 1 183 ? -14.672 -6.48 -15.148 1 94.5 183 ARG A O 1
ATOM 1466 N N . VAL A 1 184 ? -15.93 -5.176 -16.531 1 94.69 184 VAL A N 1
ATOM 1467 C CA . VAL A 1 184 ? -15.602 -5.953 -17.719 1 94.69 184 VAL A CA 1
ATOM 1468 C C . VAL A 1 184 ? -14.891 -5.062 -18.734 1 94.69 184 VAL A C 1
ATOM 1470 O O . VAL A 1 184 ? -15.352 -3.955 -19.031 1 94.69 184 VAL A O 1
ATOM 1473 N N . SER A 1 185 ? -13.773 -5.52 -19.109 1 88.5 185 SER A N 1
ATOM 1474 C CA . SER A 1 185 ? -13.039 -4.812 -20.156 1 88.5 185 SER A CA 1
ATOM 1475 C C . SER A 1 185 ? -12.273 -5.781 -21.047 1 88.5 185 SER A C 1
ATOM 1477 O O . SER A 1 185 ? -11.531 -6.637 -20.562 1 88.5 185 SER A O 1
ATOM 1479 N N . GLN A 1 186 ? -12.422 -5.742 -22.344 1 89.12 186 GLN A N 1
ATOM 1480 C CA . GLN A 1 186 ? -11.695 -6.539 -23.344 1 89.12 186 GLN A CA 1
ATOM 1481 C C . GLN A 1 186 ? -11.844 -8.031 -23.047 1 89.12 186 GLN A C 1
ATOM 1483 O O . GLN A 1 186 ? -10.852 -8.766 -23.047 1 89.12 186 GLN A O 1
ATOM 1488 N N . GLY A 1 187 ? -13.062 -8.391 -22.672 1 91.69 187 GLY A N 1
ATOM 1489 C CA . GLY A 1 187 ? -13.352 -9.797 -22.438 1 91.69 187 GLY A CA 1
ATOM 1490 C C . GLY A 1 187 ? -12.766 -10.32 -21.141 1 91.69 187 GLY A C 1
ATOM 1491 O O . GLY A 1 187 ? -12.664 -11.531 -20.938 1 91.69 187 GLY A O 1
ATOM 1492 N N . TYR A 1 188 ? -12.344 -9.461 -20.359 1 95.62 188 TYR A N 1
ATOM 1493 C CA . TYR A 1 188 ? -11.766 -9.82 -19.062 1 95.62 188 TYR A CA 1
ATOM 1494 C C . TYR A 1 188 ? -12.602 -9.25 -17.922 1 95.62 188 TYR A C 1
ATOM 1496 O O . TYR A 1 188 ? -13.078 -8.117 -17.984 1 95.62 188 TYR A O 1
ATOM 1504 N N . TYR A 1 189 ? -12.773 -10.094 -16.906 1 97.62 189 TYR A N 1
ATOM 1505 C CA . TYR A 1 189 ? -13.594 -9.742 -15.75 1 97.62 189 TYR A CA 1
ATOM 1506 C C . TYR A 1 189 ? -12.727 -9.453 -14.531 1 97.62 189 TYR A C 1
ATOM 1508 O O . TYR A 1 189 ? -11.859 -10.25 -14.172 1 97.62 189 TYR A O 1
ATOM 1516 N N . ILE A 1 190 ? -12.969 -8.289 -13.945 1 97.19 190 ILE A N 1
ATOM 1517 C CA . ILE A 1 190 ? -12.242 -7.91 -12.742 1 97.19 190 ILE A CA 1
ATOM 1518 C C . ILE A 1 190 ? -13.219 -7.656 -11.594 1 97.19 190 ILE A C 1
ATOM 1520 O O . ILE A 1 190 ? -14.141 -6.855 -11.727 1 97.19 190 ILE A O 1
ATOM 1524 N N . LEU A 1 191 ? -13.031 -8.32 -10.547 1 97.12 191 LEU A N 1
ATOM 1525 C CA . LEU A 1 191 ? -13.898 -8.242 -9.383 1 97.12 191 LEU A CA 1
ATOM 1526 C C . LEU A 1 191 ? -13.312 -7.305 -8.328 1 97.12 191 LEU A C 1
ATOM 1528 O O . LEU A 1 191 ? -12.148 -7.445 -7.949 1 97.12 191 LEU A O 1
ATOM 1532 N N . ARG A 1 192 ? -14.117 -6.391 -7.91 1 92.88 192 ARG A N 1
ATOM 1533 C CA . ARG A 1 192 ? -13.719 -5.52 -6.809 1 92.88 192 ARG A CA 1
ATOM 1534 C C . ARG A 1 192 ? -13.875 -6.23 -5.465 1 92.88 192 ARG A C 1
ATOM 1536 O O . ARG A 1 192 ? -14.898 -6.879 -5.215 1 92.88 192 ARG A O 1
ATOM 1543 N N . ILE A 1 193 ? -12.82 -6.121 -4.691 1 92.12 193 ILE A N 1
ATOM 1544 C CA . ILE A 1 193 ? -12.836 -6.613 -3.318 1 92.12 193 ILE A CA 1
ATOM 1545 C C . ILE A 1 193 ? -12.688 -5.445 -2.348 1 92.12 193 ILE A C 1
ATOM 1547 O O . ILE A 1 193 ? -11.812 -4.594 -2.52 1 92.12 193 ILE A O 1
ATOM 1551 N N . VAL A 1 194 ? -13.609 -5.395 -1.273 1 83.88 194 VAL A N 1
ATOM 1552 C CA . VAL A 1 194 ? -13.617 -4.25 -0.372 1 83.88 194 VAL A CA 1
ATOM 1553 C C . VAL A 1 194 ? -13.547 -4.73 1.076 1 83.88 194 VAL A C 1
ATOM 1555 O O . VAL A 1 194 ? -13.992 -5.836 1.394 1 83.88 194 VAL A O 1
ATOM 1558 N N . MET B 1 1 ? 2.678 16.094 3.822 1 93.06 1 MET B N 1
ATOM 1559 C CA . MET B 1 1 ? 3.016 16.453 2.449 1 93.06 1 MET B CA 1
ATOM 1560 C C . MET B 1 1 ? 3.814 17.75 2.406 1 93.06 1 MET B C 1
ATOM 1562 O O . MET B 1 1 ? 4.883 17.812 1.793 1 93.06 1 MET B O 1
ATOM 1566 N N . PHE B 1 2 ? 3.404 18.781 3.088 1 96.25 2 PHE B N 1
ATOM 1567 C CA . PHE B 1 2 ? 4.082 20.078 3.008 1 96.25 2 PHE B CA 1
ATOM 1568 C C . PHE B 1 2 ? 5.488 19.984 3.586 1 96.25 2 PHE B C 1
ATOM 1570 O O . PHE B 1 2 ? 6.438 20.516 3.01 1 96.25 2 PHE B O 1
ATOM 1577 N N . ALA B 1 3 ? 5.645 19.312 4.699 1 96.81 3 ALA B N 1
ATOM 1578 C CA . ALA B 1 3 ? 6.969 19.078 5.273 1 96.81 3 ALA B CA 1
ATOM 1579 C C . ALA B 1 3 ? 7.883 18.375 4.277 1 96.81 3 ALA B C 1
ATOM 1581 O O . ALA B 1 3 ? 9.055 18.719 4.141 1 96.81 3 ALA B O 1
ATOM 1582 N N . ALA B 1 4 ? 7.348 17.391 3.592 1 95.94 4 ALA B N 1
ATOM 1583 C CA . ALA B 1 4 ? 8.117 16.656 2.592 1 95.94 4 ALA B CA 1
ATOM 1584 C C . ALA B 1 4 ? 8.562 17.578 1.457 1 95.94 4 ALA B C 1
ATOM 1586 O O . ALA B 1 4 ? 9.703 17.5 1.001 1 95.94 4 ALA B O 1
ATOM 1587 N N . LEU B 1 5 ? 7.68 18.453 1.002 1 96.69 5 LEU B N 1
ATOM 1588 C CA . LEU B 1 5 ? 7.992 19.375 -0.072 1 96.69 5 LEU B CA 1
ATOM 1589 C C . LEU B 1 5 ? 9.141 20.312 0.329 1 96.69 5 LEU B C 1
ATOM 1591 O O . LEU B 1 5 ? 10.031 20.578 -0.476 1 96.69 5 LEU B O 1
ATOM 1595 N N . LYS B 1 6 ? 9.148 20.734 1.525 1 96.69 6 LYS B N 1
ATOM 1596 C CA . LYS B 1 6 ? 10.18 21.625 2.021 1 96.69 6 LYS B CA 1
ATOM 1597 C C . LYS B 1 6 ? 11.531 20.922 2.09 1 96.69 6 LYS B C 1
ATOM 1599 O O . LYS B 1 6 ? 12.578 21.578 2.01 1 96.69 6 LYS B O 1
ATOM 1604 N N . ALA B 1 7 ? 11.508 19.625 2.199 1 96 7 ALA B N 1
ATOM 1605 C CA . ALA B 1 7 ? 12.734 18.844 2.348 1 96 7 ALA B CA 1
ATOM 1606 C C . ALA B 1 7 ? 13.062 18.094 1.062 1 96 7 ALA B C 1
ATOM 1608 O O . ALA B 1 7 ? 13.938 17.219 1.05 1 96 7 ALA B O 1
ATOM 1609 N N . TRP B 1 8 ? 12.453 18.344 -0.022 1 94.88 8 TRP B N 1
ATOM 1610 C CA . TRP B 1 8 ? 12.57 17.609 -1.277 1 94.88 8 TRP B CA 1
ATOM 1611 C C . TRP B 1 8 ? 13.961 17.781 -1.88 1 94.88 8 TRP B C 1
ATOM 1613 O O . TRP B 1 8 ? 14.555 18.859 -1.782 1 94.88 8 TRP B O 1
ATOM 1623 N N . PRO B 1 9 ? 14.539 16.719 -2.385 1 95.06 9 PRO B N 1
ATOM 1624 C CA . PRO B 1 9 ? 13.898 15.438 -2.691 1 95.06 9 PRO B CA 1
ATOM 1625 C C . PRO B 1 9 ? 13.961 14.453 -1.523 1 95.06 9 PRO B C 1
ATOM 1627 O O . PRO B 1 9 ? 14.875 14.531 -0.697 1 95.06 9 PRO B O 1
ATOM 1630 N N . ILE B 1 10 ? 12.969 13.594 -1.436 1 94.44 10 ILE B N 1
ATOM 1631 C CA . ILE B 1 10 ? 12.844 12.5 -0.474 1 94.44 10 ILE B CA 1
ATOM 1632 C C . ILE B 1 10 ? 13.062 11.164 -1.177 1 94.44 10 ILE B C 1
ATOM 1634 O O . ILE B 1 10 ? 12.609 10.969 -2.307 1 94.44 10 ILE B O 1
ATOM 1638 N N . ASP B 1 11 ? 13.758 10.281 -0.471 1 93.81 11 ASP B N 1
ATOM 1639 C CA . ASP B 1 11 ? 14.078 9 -1.092 1 93.81 11 ASP B CA 1
ATOM 1640 C C . ASP B 1 11 ? 12.898 8.031 -0.985 1 93.81 11 ASP B C 1
ATOM 1642 O O . ASP B 1 11 ? 12.609 7.297 -1.93 1 93.81 11 ASP B O 1
ATOM 1646 N N . TYR B 1 12 ? 12.258 8.07 0.235 1 95.19 12 TYR B N 1
ATOM 1647 C CA . TYR B 1 12 ? 11.188 7.117 0.491 1 95.19 12 TYR B CA 1
ATOM 1648 C C . TYR B 1 12 ? 10.07 7.758 1.308 1 95.19 12 TYR B C 1
ATOM 1650 O O . TYR B 1 12 ? 10.328 8.586 2.186 1 95.19 12 TYR B O 1
ATOM 1658 N N . GLY B 1 13 ? 8.938 7.34 0.907 1 95.44 13 GLY B N 1
ATOM 1659 C CA . GLY B 1 13 ? 7.852 7.523 1.859 1 95.44 13 GLY B CA 1
ATOM 1660 C C . GLY B 1 13 ? 7.664 6.332 2.783 1 95.44 13 GLY B C 1
ATOM 1661 O O . GLY B 1 13 ? 7.832 5.184 2.365 1 95.44 13 GLY B O 1
ATOM 1662 N N . ILE B 1 14 ? 7.336 6.582 4.059 1 95.5 14 ILE B N 1
ATOM 1663 C CA . ILE B 1 14 ? 7.117 5.5 5.012 1 95.5 14 ILE B CA 1
ATOM 1664 C C . ILE B 1 14 ? 5.691 5.574 5.559 1 95.5 14 ILE B C 1
ATOM 1666 O O . ILE B 1 14 ? 5.246 6.637 6 1 95.5 14 ILE B O 1
ATOM 1670 N N . VAL B 1 15 ? 5 4.484 5.488 1 94.19 15 VAL B N 1
ATOM 1671 C CA . VAL B 1 15 ? 3.66 4.328 6.051 1 94.19 15 VAL B CA 1
ATOM 1672 C C . VAL B 1 15 ? 3.668 3.24 7.117 1 94.19 15 VAL B C 1
ATOM 1674 O O . VAL B 1 15 ? 3.926 2.07 6.82 1 94.19 15 VAL B O 1
ATOM 1677 N N . LEU B 1 16 ? 3.438 3.615 8.336 1 94.06 16 LEU B N 1
ATOM 1678 C CA . LEU B 1 16 ? 3.393 2.676 9.453 1 94.06 16 LEU B CA 1
ATOM 1679 C C . LEU B 1 16 ? 1.953 2.396 9.875 1 94.06 16 LEU B C 1
ATOM 1681 O O . LEU B 1 16 ? 1.229 3.311 10.266 1 94.06 16 LEU B O 1
ATOM 1685 N N . LEU B 1 17 ? 1.597 1.159 9.727 1 90.44 17 LEU B N 1
ATOM 1686 C CA . LEU B 1 17 ? 0.247 0.732 10.078 1 90.44 17 LEU B CA 1
ATOM 1687 C C . LEU B 1 17 ? 0.177 0.302 11.539 1 90.44 17 LEU B C 1
ATOM 1689 O O . LEU B 1 17 ? 0.915 -0.591 11.961 1 90.44 17 LEU B O 1
ATOM 1693 N N . TYR B 1 18 ? -0.588 1.021 12.234 1 83.88 18 TYR B N 1
ATOM 1694 C CA . TYR B 1 18 ? -0.732 0.739 13.656 1 83.88 18 TYR B CA 1
ATOM 1695 C C . TYR B 1 18 ? -2.193 0.502 14.023 1 83.88 18 TYR B C 1
ATOM 1697 O O . TYR B 1 18 ? -3.088 1.161 13.484 1 83.88 18 TYR B O 1
ATOM 1705 N N . GLU B 1 19 ? -2.398 -0.6 14.695 1 71.38 19 GLU B N 1
ATOM 1706 C CA . GLU B 1 19 ? -3.758 -0.813 15.188 1 71.38 19 GLU B CA 1
ATOM 1707 C C . GLU B 1 19 ? -4.07 0.103 16.359 1 71.38 19 GLU B C 1
ATOM 1709 O O . GLU B 1 19 ? -3.471 -0.025 17.438 1 71.38 19 GLU B O 1
ATOM 1714 N N . PHE B 1 20 ? -4.625 1.287 15.961 1 65.56 20 PHE B N 1
ATOM 1715 C CA 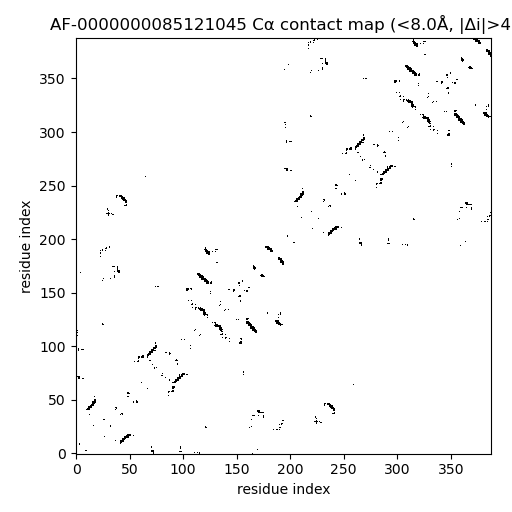. PHE B 1 20 ? -5.027 2.242 16.984 1 65.56 20 PHE B CA 1
ATOM 1716 C C . PHE B 1 20 ? -6.418 1.913 17.516 1 65.56 20 PHE B C 1
ATOM 1718 O O . PHE B 1 20 ? -7.25 1.362 16.797 1 65.56 20 PHE B O 1
ATOM 1725 N N . PRO B 1 21 ? -6.566 2.131 18.797 1 65.19 21 PRO B N 1
ATOM 1726 C CA . PRO B 1 21 ? -7.926 1.997 19.328 1 65.19 21 PRO B CA 1
ATOM 1727 C C . PRO B 1 21 ? -8.898 3.002 18.719 1 65.19 21 PRO B C 1
ATOM 1729 O O . PRO B 1 21 ? -10.117 2.781 18.734 1 65.19 21 PRO B O 1
ATOM 1732 N N . ARG B 1 22 ? -8.445 4.051 18.156 1 68.06 22 ARG B N 1
ATOM 1733 C CA . ARG B 1 22 ? -9.305 5.074 17.578 1 68.06 22 ARG B CA 1
ATOM 1734 C C . ARG B 1 22 ? -9.445 4.883 16.062 1 68.06 22 ARG B C 1
ATOM 1736 O O . ARG B 1 22 ? -8.594 4.258 15.438 1 68.06 22 ARG B O 1
ATOM 1743 N N . PRO B 1 23 ? -10.555 5.406 15.625 1 75.88 23 PRO B N 1
ATOM 1744 C CA . PRO B 1 23 ? -10.742 5.352 14.172 1 75.88 23 PRO B CA 1
ATOM 1745 C C . PRO B 1 23 ? -9.586 5.992 13.406 1 75.88 23 PRO B C 1
ATOM 1747 O O . PRO B 1 23 ? -9.078 7.043 13.805 1 75.88 23 PRO B O 1
ATOM 1750 N N . ASN B 1 24 ? -9.078 5.312 12.453 1 86.88 24 ASN B N 1
ATOM 1751 C CA . ASN B 1 24 ? -8 5.781 11.586 1 86.88 24 ASN B CA 1
ATOM 1752 C C . ASN B 1 24 ? -8.469 5.918 10.141 1 86.88 24 ASN B C 1
ATOM 1754 O O . ASN B 1 24 ? -8.5 4.934 9.398 1 86.88 24 ASN B O 1
ATOM 1758 N N . PRO B 1 25 ? -8.766 7.184 9.789 1 90.94 25 PRO B N 1
ATOM 1759 C CA . PRO B 1 25 ? -9.305 7.395 8.445 1 90.94 25 PRO B CA 1
ATOM 1760 C C . PRO B 1 25 ? -8.359 6.918 7.348 1 90.94 25 PRO B C 1
ATOM 1762 O O . PRO B 1 25 ? -8.805 6.457 6.293 1 90.94 25 PRO B O 1
ATOM 1765 N N . HIS B 1 26 ? -7.105 6.949 7.582 1 90.5 26 HIS B N 1
ATOM 1766 C CA . HIS B 1 26 ? -6.137 6.531 6.578 1 90.5 26 HIS B CA 1
ATOM 1767 C C . HIS B 1 26 ? -6.094 5.012 6.453 1 90.5 26 HIS B C 1
ATOM 1769 O O . HIS B 1 26 ? -5.938 4.48 5.348 1 90.5 26 HIS B O 1
ATOM 1775 N N . LEU B 1 27 ? -6.219 4.324 7.562 1 86.12 27 LEU B N 1
ATOM 1776 C CA . LEU B 1 27 ? -6.289 2.867 7.504 1 86.12 27 LEU B CA 1
ATOM 1777 C C . LEU B 1 27 ? -7.566 2.41 6.812 1 86.12 27 LEU B C 1
ATOM 1779 O O . LEU B 1 27 ? -7.547 1.457 6.031 1 86.12 27 LEU B O 1
ATOM 1783 N N . PHE B 1 28 ? -8.641 3.148 7.141 1 87.56 28 PHE B N 1
ATOM 1784 C CA . PHE B 1 28 ? -9.93 2.865 6.512 1 87.56 28 PHE B CA 1
ATOM 1785 C C . PHE B 1 28 ? -9.852 3.076 5.004 1 87.56 28 PHE B C 1
ATOM 1787 O O . PHE B 1 28 ? -10.555 2.402 4.242 1 87.56 28 PHE B O 1
ATOM 1794 N N . ASN B 1 29 ? -8.977 3.979 4.523 1 91.19 29 ASN B N 1
ATOM 1795 C CA . ASN B 1 29 ? -8.773 4.289 3.115 1 91.19 29 ASN B CA 1
ATOM 1796 C C . ASN B 1 29 ? -7.367 3.9 2.656 1 91.19 29 ASN B C 1
ATOM 1798 O O . ASN B 1 29 ? -6.73 4.637 1.901 1 91.19 29 ASN B O 1
ATOM 1802 N N . LEU B 1 30 ? -6.918 2.795 3.119 1 88.44 30 LEU B N 1
ATOM 1803 C CA . LEU B 1 30 ? -5.527 2.406 2.9 1 88.44 30 LEU B CA 1
ATOM 1804 C C . LEU B 1 30 ? -5.199 2.375 1.412 1 88.44 30 LEU B C 1
ATOM 1806 O O . LEU B 1 30 ? -4.137 2.842 0.996 1 88.44 30 LEU B O 1
ATOM 1810 N N . GLY B 1 31 ? -6.059 1.84 0.626 1 87.25 31 GLY B N 1
ATOM 1811 C CA . GLY B 1 31 ? -5.828 1.769 -0.808 1 87.25 31 GLY B CA 1
ATOM 1812 C C . GLY B 1 31 ? -5.559 3.123 -1.438 1 87.25 31 GLY B C 1
ATOM 1813 O O . GLY B 1 31 ? -4.559 3.301 -2.133 1 87.25 31 GLY B O 1
ATOM 1814 N N . LYS B 1 32 ? -6.406 4.055 -1.151 1 91 32 LYS B N 1
ATOM 1815 C CA . LYS B 1 32 ? -6.266 5.387 -1.731 1 91 32 LYS B CA 1
ATOM 1816 C C . LYS B 1 32 ? -5.094 6.137 -1.105 1 91 32 LYS B C 1
ATOM 1818 O O . LYS B 1 32 ? -4.426 6.926 -1.776 1 91 32 LYS B O 1
ATOM 1823 N N . THR B 1 33 ? -4.84 5.883 0.192 1 92.94 33 THR B N 1
ATOM 1824 C CA . THR B 1 33 ? -3.674 6.461 0.85 1 92.94 33 THR B CA 1
ATOM 1825 C C . THR B 1 33 ? -2.389 6.035 0.143 1 92.94 33 THR B C 1
ATOM 1827 O O . THR B 1 33 ? -1.52 6.863 -0.13 1 92.94 33 THR B O 1
ATOM 1830 N N . LEU B 1 34 ? -2.348 4.852 -0.217 1 89.94 34 LEU B N 1
ATOM 1831 C CA . LEU B 1 34 ? -1.149 4.34 -0.875 1 89.94 34 LEU B CA 1
ATOM 1832 C C . LEU B 1 34 ? -1.11 4.766 -2.34 1 89.94 34 LEU B C 1
ATOM 1834 O O . LEU B 1 34 ? -0.037 5.031 -2.885 1 89.94 34 LEU B O 1
ATOM 1838 N N . GLU B 1 35 ? -2.242 4.777 -2.975 1 89.69 35 GLU B N 1
ATOM 1839 C CA . GLU B 1 35 ? -2.307 5.199 -4.371 1 89.69 35 GLU B CA 1
ATOM 1840 C C . GLU B 1 35 ? -1.777 6.621 -4.543 1 89.69 35 GLU B C 1
ATOM 1842 O O . GLU B 1 35 ? -0.98 6.887 -5.445 1 89.69 35 GLU B O 1
ATOM 1847 N N . THR B 1 36 ? -2.232 7.5 -3.691 1 94.12 36 THR B N 1
ATOM 1848 C CA . THR B 1 36 ? -1.785 8.883 -3.811 1 94.12 36 THR B CA 1
ATOM 1849 C C . THR B 1 36 ? -0.287 8.992 -3.539 1 94.12 36 THR B C 1
ATOM 1851 O O . THR B 1 36 ? 0.414 9.758 -4.199 1 94.12 36 THR B O 1
ATOM 1854 N N . LEU B 1 37 ? 0.221 8.25 -2.586 1 93.62 37 LEU B N 1
ATOM 1855 C CA . LEU B 1 37 ? 1.651 8.266 -2.297 1 93.62 37 LEU B CA 1
ATOM 1856 C C . LEU B 1 37 ? 2.453 7.754 -3.488 1 93.62 37 LEU B C 1
ATOM 1858 O O . LEU B 1 37 ? 3.518 8.289 -3.803 1 93.62 37 LEU B O 1
ATOM 1862 N N . ALA B 1 38 ? 1.926 6.77 -4.129 1 89.5 38 ALA B N 1
ATOM 1863 C CA . ALA B 1 38 ? 2.6 6.215 -5.301 1 89.5 38 ALA B CA 1
ATOM 1864 C C . ALA B 1 38 ? 2.664 7.23 -6.434 1 89.5 38 ALA B C 1
ATOM 1866 O O . ALA B 1 38 ? 3.617 7.238 -7.219 1 89.5 38 ALA B O 1
ATOM 1867 N N . LEU B 1 39 ? 1.723 8.078 -6.492 1 92.56 39 LEU B N 1
ATOM 1868 C CA . LEU B 1 39 ? 1.65 9.086 -7.543 1 92.56 39 LEU B CA 1
ATOM 1869 C C . LEU B 1 39 ? 2.711 10.164 -7.336 1 92.56 39 LEU B C 1
ATOM 1871 O O . LEU B 1 39 ? 2.99 10.945 -8.242 1 92.56 39 LEU B O 1
ATOM 1875 N N . VAL B 1 40 ? 3.275 10.242 -6.148 1 93.69 40 VAL B N 1
ATOM 1876 C CA . VAL B 1 40 ? 4.359 11.18 -5.867 1 93.69 40 VAL B CA 1
ATOM 1877 C C . VAL B 1 40 ? 5.641 10.711 -6.547 1 93.69 40 VAL B C 1
ATOM 1879 O O . VAL B 1 40 ? 6.523 11.516 -6.848 1 93.69 40 VAL B O 1
ATOM 1882 N N . GLY B 1 41 ? 5.781 9.438 -6.793 1 87.69 41 GLY B N 1
ATOM 1883 C CA . GLY B 1 41 ? 6.867 8.945 -7.629 1 87.69 41 GLY B CA 1
ATOM 1884 C C . GLY B 1 41 ? 8.062 8.453 -6.832 1 87.69 41 GLY B C 1
ATOM 1885 O O . GLY B 1 41 ? 9.141 8.234 -7.387 1 87.69 41 GLY B O 1
ATOM 1886 N N . VAL B 1 42 ? 7.992 8.414 -5.52 1 92.25 42 VAL B N 1
ATOM 1887 C CA . VAL B 1 42 ? 9.039 7.812 -4.703 1 92.25 42 VAL B CA 1
ATOM 1888 C C . VAL B 1 42 ? 8.562 6.469 -4.156 1 92.25 42 VAL B C 1
ATOM 1890 O O . VAL B 1 42 ? 7.367 6.277 -3.916 1 92.25 42 VAL B O 1
ATOM 1893 N N . PRO B 1 43 ? 9.547 5.543 -3.973 1 95.06 43 PRO B N 1
ATOM 1894 C CA . PRO B 1 43 ? 9.133 4.281 -3.352 1 95.06 43 PRO B CA 1
ATOM 1895 C C . PRO B 1 43 ? 8.531 4.477 -1.962 1 95.06 43 PRO B C 1
ATOM 1897 O O . PRO B 1 43 ? 8.914 5.402 -1.244 1 95.06 43 PRO B O 1
ATOM 1900 N N . ILE B 1 44 ? 7.598 3.602 -1.673 1 96.12 44 ILE B N 1
ATOM 1901 C CA . ILE B 1 44 ? 6.91 3.646 -0.388 1 96.12 44 ILE B CA 1
ATOM 1902 C C . ILE B 1 44 ? 7.207 2.375 0.403 1 96.12 44 ILE B C 1
ATOM 1904 O O . ILE B 1 44 ? 7.152 1.271 -0.143 1 96.12 44 ILE B O 1
ATOM 1908 N N . ILE B 1 45 ? 7.527 2.609 1.664 1 96.25 45 ILE B N 1
ATOM 1909 C CA . ILE B 1 45 ? 7.707 1.49 2.582 1 96.25 45 ILE B CA 1
ATOM 1910 C C . ILE B 1 45 ? 6.508 1.402 3.527 1 96.25 45 ILE B C 1
ATOM 1912 O O . ILE B 1 45 ? 6.188 2.369 4.223 1 96.25 45 ILE B O 1
ATOM 1916 N N . VAL B 1 46 ? 5.887 0.251 3.514 1 95.25 46 VAL B N 1
ATOM 1917 C CA . VAL B 1 46 ? 4.734 0.008 4.375 1 95.25 46 VAL B CA 1
ATOM 1918 C C . VAL B 1 46 ? 5.074 -1.068 5.402 1 95.25 46 VAL B C 1
ATOM 1920 O O . VAL B 1 46 ? 5.598 -2.129 5.051 1 95.25 46 VAL B O 1
ATOM 1923 N N . ALA B 1 47 ? 4.824 -0.792 6.648 1 94.69 47 ALA B N 1
ATOM 1924 C CA . ALA B 1 47 ? 5.086 -1.785 7.688 1 94.69 47 ALA B CA 1
ATOM 1925 C C . ALA B 1 47 ? 4 -1.757 8.758 1 94.69 47 ALA B C 1
ATOM 1927 O O . ALA B 1 47 ? 3.535 -0.685 9.156 1 94.69 47 ALA B O 1
ATOM 1928 N N . ARG B 1 48 ? 3.629 -2.951 9.172 1 92.38 48 ARG B N 1
ATOM 1929 C CA . ARG B 1 48 ? 2.699 -3.1 10.289 1 92.38 48 ARG B CA 1
ATOM 1930 C C . ARG B 1 48 ? 3.439 -3.119 11.617 1 92.38 48 ARG B C 1
ATOM 1932 O O . ARG B 1 48 ? 4.469 -3.785 11.75 1 92.38 48 ARG B O 1
ATOM 1939 N N . LEU B 1 49 ? 2.896 -2.346 12.531 1 93.06 49 LEU B N 1
ATOM 1940 C CA . LEU B 1 49 ? 3.473 -2.299 13.867 1 93.06 49 LEU B CA 1
ATOM 1941 C C . LEU B 1 49 ? 2.586 -3.031 14.867 1 93.06 49 LEU B C 1
ATOM 1943 O O . LEU B 1 49 ? 1.38 -3.166 14.648 1 93.06 49 LEU B O 1
ATOM 1947 N N . HIS B 1 50 ? 3.189 -3.455 15.945 1 90.12 50 HIS B N 1
ATOM 1948 C CA . HIS B 1 50 ? 2.479 -4.168 17 1 90.12 50 HIS B CA 1
ATOM 1949 C C . HIS B 1 50 ? 2.463 -3.367 18.297 1 90.12 50 HIS B C 1
ATOM 1951 O O . HIS B 1 50 ? 3.459 -2.73 18.656 1 90.12 50 HIS B O 1
ATOM 1957 N N . ARG B 1 51 ? 1.323 -3.465 18.953 1 89.56 51 ARG B N 1
ATOM 1958 C CA . ARG B 1 51 ? 1.14 -2.727 20.203 1 89.56 51 ARG B CA 1
ATOM 1959 C C . ARG B 1 51 ? 2.25 -3.047 21.203 1 89.56 51 ARG B C 1
ATOM 1961 O O . ARG B 1 51 ? 2.535 -4.215 21.469 1 89.56 51 ARG B O 1
ATOM 1968 N N . GLY B 1 52 ? 2.842 -2.016 21.766 1 90.38 52 GLY B N 1
ATOM 1969 C CA . GLY B 1 52 ? 3.898 -2.182 22.75 1 90.38 52 GLY B CA 1
ATOM 1970 C C . GLY B 1 52 ? 5.277 -2.307 22.125 1 90.38 52 GLY B C 1
ATOM 1971 O O . GLY B 1 52 ? 6.289 -2.248 22.828 1 90.38 52 GLY B O 1
ATOM 1972 N N . ARG B 1 53 ? 5.371 -2.543 20.844 1 94.25 53 ARG B N 1
ATOM 1973 C CA . ARG B 1 53 ? 6.648 -2.721 20.172 1 94.25 53 ARG B CA 1
ATOM 1974 C C . ARG B 1 53 ? 6.812 -1.711 19.031 1 94.25 53 ARG B C 1
ATOM 1976 O O . ARG B 1 53 ? 7.656 -1.891 18.156 1 94.25 53 ARG B O 1
ATOM 1983 N N . GLU B 1 54 ? 5.992 -0.625 19.016 1 93.94 54 GLU B N 1
ATOM 1984 C CA . GLU B 1 54 ? 5.926 0.31 17.891 1 93.94 54 GLU B CA 1
ATOM 1985 C C . GLU B 1 54 ? 7.27 0.992 17.672 1 93.94 54 GLU B C 1
ATOM 1987 O O . GLU B 1 54 ? 7.773 1.021 16.547 1 93.94 54 GLU B O 1
ATOM 1992 N N . GLN B 1 55 ? 7.816 1.5 18.734 1 95.5 55 GLN B N 1
ATOM 1993 C CA . GLN B 1 55 ? 9.07 2.232 18.594 1 95.5 55 GLN B CA 1
ATOM 1994 C C . GLN B 1 55 ? 10.211 1.301 18.188 1 95.5 55 GLN B C 1
ATOM 1996 O O . GLN B 1 55 ? 10.969 1.605 17.266 1 95.5 55 GLN B O 1
ATOM 2001 N N . GLU B 1 56 ? 10.305 0.198 18.844 1 96.62 56 GLU B N 1
ATOM 2002 C CA . GLU B 1 56 ? 11.352 -0.773 18.547 1 96.62 56 GLU B CA 1
ATOM 2003 C C . GLU B 1 56 ? 11.289 -1.223 17.094 1 96.62 56 GLU B C 1
ATOM 2005 O O . GLU B 1 56 ? 12.32 -1.267 16.406 1 96.62 56 GLU B O 1
ATOM 2010 N N . GLU B 1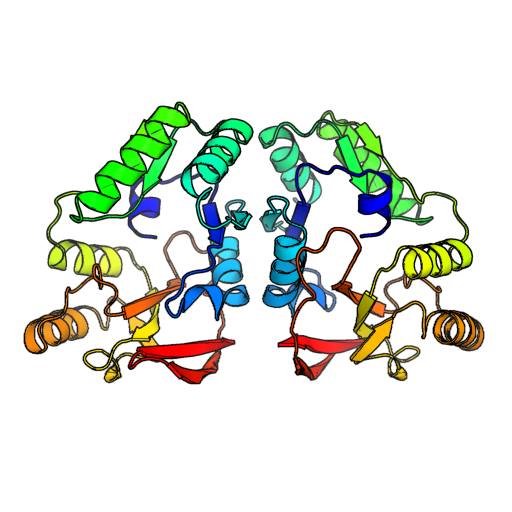 57 ? 10.117 -1.512 16.641 1 95.75 57 GLU B N 1
ATOM 2011 C CA . GLU B 1 57 ? 9.93 -2.004 15.273 1 95.75 57 GLU B CA 1
ATOM 2012 C C . GLU B 1 57 ? 10.219 -0.911 14.25 1 95.75 57 GLU B C 1
ATOM 2014 O O . GLU B 1 57 ? 10.766 -1.186 13.172 1 95.75 57 GLU B O 1
ATOM 2019 N N . THR B 1 58 ? 9.82 0.296 14.562 1 96.75 58 THR B N 1
ATOM 2020 C CA . THR B 1 58 ? 10.117 1.427 13.688 1 96.75 58 THR B CA 1
ATOM 2021 C C . THR B 1 58 ? 11.625 1.632 13.57 1 96.75 58 THR B C 1
ATOM 2023 O O . THR B 1 58 ? 12.156 1.769 12.469 1 96.75 58 THR B O 1
ATOM 2026 N N . VAL B 1 59 ? 12.289 1.573 14.695 1 98.12 59 VAL B N 1
ATOM 2027 C CA . VAL B 1 59 ? 13.727 1.775 14.734 1 98.12 59 VAL B CA 1
ATOM 2028 C C . VAL B 1 59 ? 14.422 0.682 13.922 1 98.12 59 VAL B C 1
ATOM 2030 O O . VAL B 1 59 ? 15.289 0.97 13.086 1 98.12 59 VAL B O 1
ATOM 2033 N N . LYS B 1 60 ? 14.047 -0.508 14.102 1 96.62 60 LYS B N 1
ATOM 2034 C CA . LYS B 1 60 ? 14.633 -1.629 13.375 1 96.62 60 LYS B CA 1
ATOM 2035 C C . LYS B 1 60 ? 14.445 -1.464 11.867 1 96.62 60 LYS B C 1
ATOM 2037 O O . LYS B 1 60 ? 15.367 -1.718 11.094 1 96.62 60 LYS B O 1
ATOM 2042 N N . LEU B 1 61 ? 13.281 -1.05 11.508 1 95.94 61 LEU B N 1
ATOM 2043 C CA . LEU B 1 61 ? 12.977 -0.827 10.102 1 95.94 61 LEU B CA 1
ATOM 2044 C C . LEU B 1 61 ? 13.891 0.244 9.508 1 95.94 61 LEU B C 1
ATOM 2046 O O . LEU B 1 61 ? 14.484 0.043 8.453 1 95.94 61 LEU B O 1
ATOM 2050 N N . LEU B 1 62 ? 14.008 1.332 10.195 1 96.88 62 LEU B N 1
ATOM 2051 C CA . LEU B 1 62 ? 14.805 2.463 9.727 1 96.88 62 LEU B CA 1
ATOM 2052 C C . LEU B 1 62 ? 16.281 2.08 9.625 1 96.88 62 LEU B C 1
ATOM 2054 O O . LEU B 1 62 ? 16.953 2.459 8.664 1 96.88 62 LEU B O 1
ATOM 2058 N N . GLN B 1 63 ? 16.719 1.333 10.594 1 96.12 63 GLN B N 1
ATOM 2059 C CA . GLN B 1 63 ? 18.094 0.853 10.562 1 96.12 63 GLN B CA 1
ATOM 2060 C C . GLN B 1 63 ? 18.328 -0.075 9.375 1 96.12 63 GLN B C 1
ATOM 2062 O O . GLN B 1 63 ? 19.328 0.055 8.672 1 96.12 63 GLN B O 1
ATOM 2067 N N . HIS B 1 64 ? 17.406 -0.929 9.195 1 92.38 64 HIS B N 1
ATOM 2068 C CA . HIS B 1 64 ? 17.531 -1.879 8.094 1 92.38 64 HIS B CA 1
ATOM 2069 C C . HIS B 1 64 ? 17.562 -1.162 6.75 1 92.38 64 HIS B C 1
ATOM 2071 O O . HIS B 1 64 ? 18.266 -1.595 5.828 1 92.38 64 HIS B O 1
ATOM 2077 N N . LEU B 1 65 ? 16.875 -0.068 6.617 1 92.62 65 LEU B N 1
ATOM 2078 C CA . LEU B 1 65 ? 16.797 0.705 5.383 1 92.62 65 LEU B CA 1
ATOM 2079 C C . LEU B 1 65 ? 18.016 1.61 5.234 1 92.62 65 LEU B C 1
ATOM 2081 O O . LEU B 1 65 ? 18.25 2.182 4.164 1 92.62 65 LEU B O 1
ATOM 2085 N N . GLY B 1 66 ? 18.766 1.767 6.266 1 93.75 66 GLY B N 1
ATOM 2086 C CA . GLY B 1 66 ? 19.906 2.656 6.234 1 93.75 66 GLY B CA 1
ATOM 2087 C C . GLY B 1 66 ? 19.531 4.121 6.141 1 93.75 66 GLY B C 1
ATOM 2088 O O . GLY B 1 66 ? 20.203 4.898 5.457 1 93.75 66 GLY B O 1
ATOM 2089 N N . VAL B 1 67 ? 18.484 4.5 6.805 1 95.06 67 VAL B N 1
ATOM 2090 C CA . VAL B 1 67 ? 17.984 5.875 6.766 1 95.06 67 VAL B CA 1
ATOM 2091 C C . VAL B 1 67 ? 18.969 6.793 7.488 1 95.06 67 VAL B C 1
ATOM 2093 O O . VAL B 1 67 ? 19.422 6.484 8.594 1 95.06 67 VAL B O 1
ATOM 2096 N N . ASP B 1 68 ? 19.281 7.879 6.848 1 96.94 68 ASP B N 1
ATOM 2097 C CA . ASP B 1 68 ? 20.203 8.797 7.492 1 96.94 68 ASP B CA 1
ATOM 2098 C C . ASP B 1 68 ? 19.484 10.055 7.984 1 96.94 68 ASP B C 1
ATOM 2100 O O . ASP B 1 68 ? 19.984 10.766 8.852 1 96.94 68 ASP B O 1
ATOM 2104 N N . GLU B 1 69 ? 18.312 10.367 7.438 1 98.19 69 GLU B N 1
ATOM 2105 C CA . GLU B 1 69 ? 17.516 11.523 7.836 1 98.19 69 GLU B CA 1
ATOM 2106 C C . GLU B 1 69 ? 16.016 11.211 7.785 1 98.19 69 GLU B C 1
ATOM 2108 O O . GLU B 1 69 ? 15.547 10.57 6.844 1 98.19 69 GLU B O 1
ATOM 2113 N N . ILE B 1 70 ? 15.336 11.578 8.82 1 98.12 70 ILE B N 1
ATOM 2114 C CA . ILE B 1 70 ? 13.891 11.445 8.906 1 98.12 70 ILE B CA 1
ATOM 2115 C C . ILE B 1 70 ? 13.234 12.82 8.82 1 98.12 70 ILE B C 1
ATOM 2117 O O . ILE B 1 70 ? 13.633 13.75 9.531 1 98.12 70 ILE B O 1
ATOM 2121 N N . VAL B 1 71 ? 12.281 13.008 7.906 1 97.94 71 VAL B N 1
ATOM 2122 C CA . VAL B 1 71 ? 11.5 14.234 7.789 1 97.94 71 VAL B CA 1
ATOM 2123 C C . VAL B 1 71 ? 10.109 14.016 8.375 1 97.94 71 VAL B C 1
ATOM 2125 O O . VAL B 1 71 ? 9.398 13.094 7.961 1 97.94 71 VAL B O 1
ATOM 2128 N N . ALA B 1 72 ? 9.758 14.719 9.359 1 96.19 72 ALA B N 1
ATOM 2129 C CA . ALA B 1 72 ? 8.43 14.68 9.977 1 96.19 72 ALA B CA 1
ATOM 2130 C C . ALA B 1 72 ? 7.746 16.047 9.891 1 96.19 72 ALA B C 1
ATOM 2132 O O . ALA B 1 72 ? 8.398 17.062 9.656 1 96.19 72 ALA B O 1
ATOM 2133 N N . GLY B 1 73 ? 6.383 16.031 10.062 1 93.69 73 GLY B N 1
ATOM 2134 C CA . GLY B 1 73 ? 5.633 17.25 9.75 1 93.69 73 GLY B CA 1
ATOM 2135 C C . GLY B 1 73 ? 4.879 17.812 10.938 1 93.69 73 GLY B C 1
ATOM 2136 O O . GLY B 1 73 ? 3.893 18.531 10.766 1 93.69 73 GLY B O 1
ATOM 2137 N N . ASP B 1 74 ? 5.297 17.484 12.094 1 90.81 74 ASP B N 1
ATOM 2138 C CA . ASP B 1 74 ? 4.641 18.062 13.266 1 90.81 74 ASP B CA 1
ATOM 2139 C C . ASP B 1 74 ? 4.977 19.547 13.398 1 90.81 74 ASP B C 1
ATOM 2141 O O . ASP B 1 74 ? 6.043 19.984 12.977 1 90.81 74 ASP B O 1
ATOM 2145 N N . VAL B 1 75 ? 4.043 20.234 14.047 1 94.31 75 VAL B N 1
ATOM 2146 C CA . VAL B 1 75 ? 4.195 21.688 14.078 1 94.31 75 VAL B CA 1
ATOM 2147 C C . VAL B 1 75 ? 4.516 22.141 15.5 1 94.31 75 VAL B C 1
ATOM 2149 O O . VAL B 1 75 ? 5.383 23 15.703 1 94.31 75 VAL B O 1
ATOM 2152 N N . TYR B 1 76 ? 3.793 21.594 16.562 1 93.31 76 TYR B N 1
ATOM 2153 C CA . TYR B 1 76 ? 4.082 22.172 17.875 1 93.31 76 TYR B CA 1
ATOM 2154 C C . TYR B 1 76 ? 3.762 21.188 18.984 1 93.31 76 TYR B C 1
ATOM 2156 O O . TYR B 1 76 ? 3.879 21.516 20.172 1 93.31 76 TYR B O 1
ATOM 2164 N N . ILE B 1 77 ? 3.393 20.031 18.688 1 92.88 77 ILE B N 1
ATOM 2165 C CA . ILE B 1 77 ? 3.098 19.047 19.734 1 92.88 77 ILE B CA 1
ATOM 2166 C C . ILE B 1 77 ? 4.402 18.469 20.266 1 92.88 77 ILE B C 1
ATOM 2168 O O . ILE B 1 77 ? 4.996 17.578 19.641 1 92.88 77 ILE B O 1
ATOM 2172 N N . GLU B 1 78 ? 4.723 18.797 21.438 1 93.81 78 GLU B N 1
ATOM 2173 C CA . GLU B 1 78 ? 6.02 18.484 22.031 1 93.81 78 GLU B CA 1
ATOM 2174 C C . GLU B 1 78 ? 6.188 16.969 22.219 1 93.81 78 GLU B C 1
ATOM 2176 O O . GLU B 1 78 ? 7.27 16.438 21.984 1 93.81 78 GLU B O 1
ATOM 2181 N N . ASP B 1 79 ? 5.133 16.359 22.609 1 93.94 79 ASP B N 1
ATOM 2182 C CA . ASP B 1 79 ? 5.211 14.914 22.812 1 93.94 79 ASP B CA 1
ATOM 2183 C C . ASP B 1 79 ? 5.57 14.195 21.516 1 93.94 79 ASP B C 1
ATOM 2185 O O . ASP B 1 79 ? 6.312 13.211 21.531 1 93.94 79 ASP B O 1
ATOM 2189 N N . HIS B 1 80 ? 5.051 14.672 20.438 1 93.25 80 HIS B N 1
ATOM 2190 C CA . HIS B 1 80 ? 5.375 14.102 19.141 1 93.25 80 HIS B CA 1
ATOM 2191 C C . HIS B 1 80 ? 6.832 14.344 18.766 1 93.25 80 HIS B C 1
ATOM 2193 O O . HIS B 1 80 ? 7.516 13.445 18.281 1 93.25 80 HIS B O 1
ATOM 2199 N N . LEU B 1 81 ? 7.266 15.5 19.062 1 95.12 81 LEU B N 1
ATOM 2200 C CA . LEU B 1 81 ? 8.664 15.828 18.781 1 95.12 81 LEU B CA 1
ATOM 2201 C C . LEU B 1 81 ? 9.602 14.922 19.578 1 95.12 81 LEU B C 1
ATOM 2203 O O . LEU B 1 81 ? 10.547 14.359 19.016 1 95.12 81 LEU B O 1
ATOM 2207 N N . ARG B 1 82 ? 9.344 14.773 20.812 1 96.38 82 ARG B N 1
ATOM 2208 C CA . ARG B 1 82 ? 10.18 13.945 21.672 1 96.38 82 ARG B CA 1
ATOM 2209 C C . ARG B 1 82 ? 10.203 12.5 21.188 1 96.38 82 ARG B C 1
ATOM 2211 O O . ARG B 1 82 ? 11.258 11.859 21.188 1 96.38 82 ARG B O 1
ATOM 2218 N N . TYR B 1 83 ? 9.086 12.047 20.812 1 96.06 83 TYR B N 1
ATOM 2219 C CA . TYR B 1 83 ? 9 10.695 20.266 1 96.06 83 TYR B CA 1
ATOM 2220 C C . TYR B 1 83 ? 9.852 10.555 19.016 1 96.06 83 TYR B C 1
ATOM 2222 O O . TYR B 1 83 ? 10.656 9.617 18.906 1 96.06 83 TYR B O 1
ATOM 2230 N N . MET B 1 84 ? 9.734 11.477 18.094 1 96.94 84 MET B N 1
ATOM 2231 C CA . MET B 1 84 ? 10.461 11.406 16.828 1 96.94 84 MET B CA 1
ATOM 2232 C C . MET B 1 84 ? 11.961 11.562 17.047 1 96.94 84 MET B C 1
ATOM 2234 O O . MET B 1 84 ? 12.766 10.93 16.375 1 96.94 84 MET B O 1
ATOM 2238 N N . GLU B 1 85 ? 12.297 12.406 18 1 97.88 85 GLU B N 1
ATOM 2239 C CA . GLU B 1 85 ? 13.703 12.562 18.359 1 97.88 85 GLU B CA 1
ATOM 2240 C C . GLU B 1 85 ? 14.289 11.25 18.891 1 97.88 85 GLU B C 1
ATOM 2242 O O . GLU B 1 85 ? 15.406 10.875 18.531 1 97.88 85 GLU B O 1
ATOM 2247 N N . SER B 1 86 ? 13.547 10.633 19.75 1 98.25 86 SER B N 1
ATOM 2248 C CA . SER B 1 86 ? 13.977 9.352 20.297 1 98.25 86 SER B CA 1
ATOM 2249 C C . SER B 1 86 ? 14.133 8.305 19.188 1 98.25 86 SER B C 1
ATOM 2251 O O . SER B 1 86 ? 15.141 7.594 19.156 1 98.25 86 SER B O 1
ATOM 2253 N N . VAL B 1 87 ? 13.203 8.219 18.281 1 97.88 87 VAL B N 1
ATOM 2254 C CA . VAL B 1 87 ? 13.242 7.285 17.156 1 97.88 87 VAL B CA 1
ATOM 2255 C C . VAL B 1 87 ? 14.469 7.559 16.297 1 97.88 87 VAL B C 1
ATOM 2257 O O . VAL B 1 87 ? 15.211 6.637 15.953 1 97.88 87 VAL B O 1
ATOM 2260 N N . ALA B 1 88 ? 14.656 8.812 15.992 1 98.44 88 ALA B N 1
ATOM 2261 C CA . ALA B 1 88 ? 15.781 9.203 15.141 1 98.44 88 ALA B CA 1
ATOM 2262 C C . ALA B 1 88 ? 17.109 8.844 15.797 1 98.44 88 ALA B C 1
ATOM 2264 O O . ALA B 1 88 ? 17.984 8.25 15.156 1 98.44 88 ALA B O 1
ATOM 2265 N N . ARG B 1 89 ? 17.219 9.18 17 1 98.31 89 ARG B N 1
ATOM 2266 C CA . ARG B 1 89 ? 18.438 8.898 17.75 1 98.31 89 ARG B CA 1
ATOM 2267 C C . ARG B 1 89 ? 18.734 7.402 17.781 1 98.31 89 ARG B C 1
ATOM 2269 O O . ARG B 1 89 ? 19.844 6.977 17.469 1 98.31 89 ARG B O 1
ATOM 2276 N N . GLU B 1 90 ? 17.797 6.652 18.141 1 98.44 90 GLU B N 1
ATOM 2277 C CA . GLU B 1 90 ? 17.969 5.203 18.234 1 98.44 90 GLU B CA 1
ATOM 2278 C C . GLU B 1 90 ? 18.266 4.586 16.875 1 98.44 90 GLU B C 1
ATOM 2280 O O . GLU B 1 90 ? 18.984 3.584 16.781 1 98.44 90 GLU B O 1
ATOM 2285 N N . ALA B 1 91 ? 17.734 5.156 15.82 1 98.06 91 ALA B N 1
ATOM 2286 C CA . ALA B 1 91 ? 17.938 4.645 14.461 1 98.06 91 ALA B CA 1
ATOM 2287 C C . ALA B 1 91 ? 19.281 5.086 13.906 1 98.06 91 ALA B C 1
ATOM 2289 O O . ALA B 1 91 ? 19.719 4.605 12.859 1 98.06 91 ALA B O 1
ATOM 2290 N N . GLY B 1 92 ? 19.906 5.984 14.586 1 98.25 92 GLY B N 1
ATOM 2291 C CA . GLY B 1 92 ? 21.141 6.547 14.07 1 98.25 92 GLY B CA 1
ATOM 2292 C C . GLY B 1 92 ? 20.922 7.535 12.938 1 98.25 92 GLY B C 1
ATOM 2293 O O . GLY B 1 92 ? 21.75 7.629 12.023 1 98.25 92 GLY B O 1
ATOM 2294 N N . ALA B 1 93 ? 19.859 8.195 12.914 1 98.31 93 ALA B N 1
ATOM 2295 C CA . ALA B 1 93 ? 19.484 9.156 11.875 1 98.31 93 ALA B CA 1
ATOM 2296 C C . ALA B 1 93 ? 19.281 10.547 12.461 1 98.31 93 ALA B C 1
ATOM 2298 O O . ALA B 1 93 ? 19.188 10.711 13.68 1 98.31 93 ALA B O 1
ATOM 2299 N N . SER B 1 94 ? 19.312 11.539 11.617 1 98.5 94 SER B N 1
ATOM 2300 C CA . SER B 1 94 ? 18.922 12.891 12.016 1 98.5 94 SER B CA 1
ATOM 2301 C C . SER B 1 94 ? 17.438 13.133 11.789 1 98.5 94 SER B C 1
ATOM 2303 O O . SER B 1 94 ? 16.797 12.414 11.008 1 98.5 94 SER B O 1
ATOM 2305 N N . LEU B 1 95 ? 16.922 14.039 12.57 1 98.25 95 LEU B N 1
ATOM 2306 C CA . LEU B 1 95 ? 15.516 14.422 12.43 1 98.25 95 LEU B CA 1
ATOM 2307 C C . LEU B 1 95 ? 15.391 15.844 11.883 1 98.25 95 LEU B C 1
ATOM 2309 O O . LEU B 1 95 ? 16.047 16.766 12.367 1 98.25 95 LEU B O 1
ATOM 2313 N N . ARG B 1 96 ? 14.594 15.953 10.875 1 97.88 96 ARG B N 1
ATOM 2314 C CA . ARG B 1 96 ? 14.234 17.266 10.32 1 97.88 96 ARG B CA 1
ATOM 2315 C C . ARG B 1 96 ? 12.75 17.547 10.492 1 97.88 96 ARG B C 1
ATOM 2317 O O . ARG B 1 96 ? 11.906 16.766 10.055 1 97.88 96 ARG B O 1
ATOM 2324 N N . GLU B 1 97 ? 12.461 18.594 11.133 1 97.31 97 GLU B N 1
ATOM 2325 C CA . GLU B 1 97 ? 11.102 19.094 11.32 1 97.31 97 GLU B CA 1
ATOM 2326 C C . GLU B 1 97 ? 10.93 20.484 10.695 1 97.31 97 GLU B C 1
ATOM 2328 O O . GLU B 1 97 ? 10.93 21.484 11.406 1 97.31 97 GLU B O 1
ATOM 2333 N N . PRO B 1 98 ? 10.602 20.5 9.453 1 97.44 98 PRO B N 1
ATOM 2334 C CA . PRO B 1 98 ? 10.633 21.781 8.719 1 97.44 98 PRO B CA 1
ATOM 2335 C C . PRO B 1 98 ? 9.555 22.75 9.18 1 97.44 98 PRO B C 1
ATOM 2337 O O . PRO B 1 98 ? 9.664 23.953 8.945 1 97.44 98 PRO B O 1
ATOM 2340 N N . LEU B 1 99 ? 8.57 22.281 9.844 1 97.69 99 LEU B N 1
ATOM 2341 C CA . LEU B 1 99 ? 7.426 23.141 10.156 1 97.69 99 LEU B CA 1
ATOM 2342 C C . LEU B 1 99 ? 7.41 23.516 11.633 1 97.69 99 LEU B C 1
ATOM 2344 O O . LEU B 1 99 ? 6.574 24.297 12.07 1 97.69 99 LEU B O 1
ATOM 2348 N N . TRP B 1 100 ? 8.32 22.906 12.359 1 96.81 100 TRP B N 1
ATOM 2349 C CA . TRP B 1 100 ? 8.297 23.047 13.812 1 96.81 100 TRP B CA 1
ATOM 2350 C C . TRP B 1 100 ? 8.375 24.516 14.227 1 96.81 100 TRP B C 1
ATOM 2352 O O . TRP B 1 100 ? 9.242 25.25 13.75 1 96.81 100 TRP B O 1
ATOM 2362 N N . GLY B 1 101 ? 7.41 24.953 15.055 1 96.38 101 GLY B N 1
ATOM 2363 C CA . GLY B 1 101 ? 7.438 26.297 15.617 1 96.38 101 GLY B CA 1
ATOM 2364 C C . GLY B 1 101 ? 6.707 27.312 14.758 1 96.38 101 GLY B C 1
ATOM 2365 O O . GLY B 1 101 ? 6.555 28.469 15.148 1 96.38 101 GLY B O 1
ATOM 2366 N N . MET B 1 102 ? 6.262 26.953 13.625 1 96.62 102 MET B N 1
ATOM 2367 C CA . MET B 1 102 ? 5.523 27.859 12.758 1 96.62 102 MET B CA 1
ATOM 2368 C C . MET B 1 102 ? 4.102 28.062 13.266 1 96.62 102 MET B C 1
ATOM 2370 O O . MET B 1 102 ? 3.561 27.219 13.977 1 96.62 102 MET B O 1
ATOM 2374 N N . ASP B 1 103 ? 3.578 29.188 12.875 1 96.81 103 ASP B N 1
ATOM 2375 C CA . ASP B 1 103 ? 2.174 29.453 13.172 1 96.81 103 ASP B CA 1
ATOM 2376 C C . ASP B 1 103 ? 1.258 28.562 12.344 1 96.81 103 ASP B C 1
ATOM 2378 O O . ASP B 1 103 ? 1.386 28.5 11.117 1 96.81 103 ASP B O 1
ATOM 2382 N N . PRO B 1 104 ? 0.372 27.891 13.031 1 96.81 104 PRO B N 1
ATOM 2383 C CA . PRO B 1 104 ? -0.478 26.938 12.297 1 96.81 104 PRO B CA 1
ATOM 2384 C C . PRO B 1 104 ? -1.258 27.609 11.164 1 96.81 104 PRO B C 1
ATOM 2386 O O . PRO B 1 104 ? -1.425 27 10.094 1 96.81 104 PRO B O 1
ATOM 2389 N N . VAL B 1 105 ? -1.787 28.766 11.359 1 97.69 105 VAL B N 1
ATOM 2390 C CA . VAL B 1 105 ? -2.539 29.453 10.32 1 97.69 105 VAL B CA 1
ATOM 2391 C C . VAL B 1 105 ? -1.62 29.781 9.141 1 97.69 105 VAL B C 1
ATOM 2393 O O . VAL B 1 105 ? -2.008 29.609 7.98 1 97.69 105 VAL B O 1
ATOM 2396 N N . GLU B 1 106 ? -0.467 30.203 9.445 1 97.75 106 GLU B N 1
ATOM 2397 C CA . GLU B 1 106 ? 0.513 30.469 8.398 1 97.75 106 GLU B CA 1
ATOM 2398 C C . GLU B 1 106 ? 0.821 29.203 7.602 1 97.75 106 GLU B C 1
ATOM 2400 O O . GLU B 1 106 ? 0.901 29.234 6.375 1 97.75 106 GLU B O 1
ATOM 2405 N N . VAL B 1 107 ? 1.041 28.094 8.305 1 98.19 107 VAL B N 1
ATOM 2406 C CA . VAL B 1 107 ? 1.322 26.812 7.652 1 98.19 107 VAL B CA 1
ATOM 2407 C C . VAL B 1 107 ? 0.171 26.453 6.723 1 98.19 107 VAL B C 1
ATOM 2409 O O . VAL B 1 107 ? 0.395 26.016 5.586 1 98.19 107 VAL B O 1
ATOM 2412 N N . LEU B 1 108 ? -1.022 26.625 7.203 1 98.25 108 LEU B N 1
ATOM 2413 C CA . LEU B 1 108 ? -2.225 26.328 6.434 1 98.25 108 LEU B CA 1
ATOM 2414 C C . LEU B 1 108 ? -2.215 27.062 5.098 1 98.25 108 LEU B C 1
ATOM 2416 O O . LEU B 1 108 ? -2.406 26.453 4.047 1 98.25 108 LEU B O 1
ATOM 2420 N N . TYR B 1 109 ? -1.932 28.359 5.133 1 98.5 109 TYR B N 1
ATOM 2421 C CA . TYR B 1 109 ? -1.913 29.172 3.922 1 98.5 109 TYR B CA 1
ATOM 2422 C C . TYR B 1 109 ? -0.75 28.781 3.018 1 98.5 109 TYR B C 1
ATOM 2424 O O . TYR B 1 109 ? -0.895 28.734 1.795 1 98.5 109 TYR B O 1
ATOM 2432 N N . LYS B 1 110 ? 0.368 28.516 3.596 1 98.38 110 LYS B N 1
ATOM 2433 C CA . LYS B 1 110 ? 1.541 28.125 2.82 1 98.38 110 LYS B CA 1
ATOM 2434 C C . LYS B 1 110 ? 1.308 26.797 2.104 1 98.38 110 LYS B C 1
ATOM 2436 O O . LYS B 1 110 ? 1.766 26.609 0.974 1 98.38 110 LYS B O 1
ATOM 2441 N N . GLU B 1 111 ? 0.638 25.844 2.754 1 98.31 111 GLU B N 1
ATOM 2442 C CA . GLU B 1 111 ? 0.29 24.562 2.117 1 98.31 111 GLU B CA 1
ATOM 2443 C C . GLU B 1 111 ? -0.574 24.797 0.879 1 98.31 111 GLU B C 1
ATOM 2445 O O . GLU B 1 111 ? -0.322 24.203 -0.176 1 98.31 111 GLU B O 1
ATOM 2450 N N . ALA B 1 112 ? -1.556 25.641 1.065 1 98.62 112 ALA B N 1
ATOM 2451 C CA . ALA B 1 112 ? -2.445 25.953 -0.049 1 98.62 112 ALA B CA 1
ATOM 2452 C C . ALA B 1 112 ? -1.686 26.641 -1.183 1 98.62 112 ALA B C 1
ATOM 2454 O O . ALA B 1 112 ? -1.858 26.281 -2.354 1 98.62 112 ALA B O 1
ATOM 2455 N N . GLU B 1 113 ? -0.835 27.562 -0.827 1 98.31 113 GLU B N 1
ATOM 2456 C CA . GLU B 1 113 ? -0.053 28.312 -1.805 1 98.31 113 GLU B CA 1
ATOM 2457 C C . GLU B 1 113 ? 0.908 27.391 -2.561 1 98.31 113 GLU B C 1
ATOM 2459 O O . GLU B 1 113 ? 1.183 27.609 -3.742 1 98.31 113 GLU B O 1
ATOM 2464 N N . ALA B 1 114 ? 1.336 26.406 -1.879 1 98.12 114 ALA B N 1
ATOM 2465 C CA . ALA B 1 114 ? 2.268 25.453 -2.479 1 98.12 114 ALA B CA 1
ATOM 2466 C C . ALA B 1 114 ? 1.565 24.562 -3.5 1 98.12 114 ALA B C 1
ATOM 2468 O O . ALA B 1 114 ? 2.215 23.812 -4.234 1 98.12 114 ALA B O 1
ATOM 2469 N N . GLY B 1 115 ? 0.253 24.625 -3.5 1 98.19 115 GLY B N 1
ATOM 2470 C CA . GLY B 1 115 ? -0.496 23.875 -4.492 1 98.19 115 GLY B CA 1
ATOM 2471 C C . GLY B 1 115 ? -0.973 22.531 -3.98 1 98.19 115 GLY B C 1
ATOM 2472 O O . GLY B 1 115 ? -1.333 21.641 -4.77 1 98.19 115 GLY B O 1
ATOM 2473 N N . ILE B 1 116 ? -1.017 22.344 -2.697 1 98.62 116 ILE B N 1
ATOM 2474 C CA . ILE B 1 116 ? -1.495 21.094 -2.115 1 98.62 116 ILE B CA 1
ATOM 2475 C C . ILE B 1 116 ? -3.021 21.094 -2.078 1 98.62 116 ILE B C 1
ATOM 2477 O O . ILE B 1 116 ? -3.639 22.078 -1.654 1 98.62 116 ILE B O 1
ATOM 2481 N N . GLU B 1 117 ? -3.59 20.062 -2.557 1 98.81 117 GLU B N 1
ATOM 2482 C CA . GLU B 1 117 ? -5.023 19.797 -2.471 1 98.81 117 GLU B CA 1
ATOM 2483 C C . GLU B 1 117 ? -5.297 18.484 -1.72 1 98.81 117 GLU B C 1
ATOM 2485 O O . GLU B 1 117 ? -4.617 17.484 -1.938 1 98.81 117 GLU B O 1
ATOM 2490 N N . ALA B 1 118 ? -6.246 18.531 -0.832 1 98.75 118 ALA B N 1
ATOM 2491 C CA . ALA B 1 118 ? -6.551 17.359 -0.018 1 98.75 118 ALA B CA 1
ATOM 2492 C C . ALA B 1 118 ? -8.047 17.266 0.279 1 98.75 118 ALA B C 1
ATOM 2494 O O . ALA B 1 118 ? -8.711 18.297 0.451 1 98.75 118 ALA B O 1
ATOM 2495 N N . VAL B 1 119 ? -8.594 16.109 0.336 1 98.81 119 VAL B N 1
ATOM 2496 C CA . VAL B 1 119 ? -10 15.891 0.64 1 98.81 119 VAL B CA 1
ATOM 2497 C C . VAL B 1 119 ? -10.156 15.469 2.1 1 98.81 119 VAL B C 1
ATOM 2499 O O . VAL B 1 119 ? -9.367 14.672 2.607 1 98.81 119 VAL B O 1
ATOM 2502 N N . PHE B 1 120 ? -11.102 16.047 2.76 1 98.75 120 PHE B N 1
ATOM 2503 C CA . PHE B 1 120 ? -11.359 15.703 4.152 1 98.75 120 PHE B CA 1
ATOM 2504 C C . PHE B 1 120 ? -11.977 14.32 4.262 1 98.75 120 PHE B C 1
ATOM 2506 O O . PHE B 1 120 ? -13.078 14.078 3.752 1 98.75 120 PHE B O 1
ATOM 2513 N N . ILE B 1 121 ? -11.305 13.391 5.039 1 98.19 121 ILE B N 1
ATOM 2514 C CA . ILE B 1 121 ? -11.758 12.008 5.098 1 98.19 121 ILE B CA 1
ATOM 2515 C C . ILE B 1 121 ? -12.078 11.633 6.543 1 98.19 121 ILE B C 1
ATOM 2517 O O . ILE B 1 121 ? -12.594 10.547 6.805 1 98.19 121 ILE B O 1
ATOM 2521 N N . GLY B 1 122 ? -11.758 12.414 7.445 1 97.62 122 GLY B N 1
ATOM 2522 C CA . GLY B 1 122 ? -12.086 12.266 8.852 1 97.62 122 GLY B CA 1
ATOM 2523 C C . GLY B 1 122 ? -12.453 13.57 9.523 1 97.62 122 GLY B C 1
ATOM 2524 O O . GLY B 1 122 ? -11.875 14.617 9.219 1 97.62 122 GLY B O 1
ATOM 2525 N N . ALA B 1 123 ? -13.43 13.508 10.461 1 97.88 123 ALA B N 1
ATOM 2526 C CA . ALA B 1 123 ? -13.852 14.734 11.141 1 97.88 123 ALA B CA 1
ATOM 2527 C C . ALA B 1 123 ? -14.562 14.414 12.453 1 97.88 123 ALA B C 1
ATOM 2529 O O . ALA B 1 123 ? -15.344 13.461 12.523 1 97.88 123 ALA B O 1
ATOM 2530 N N . ASN B 1 124 ? -14.211 15.172 13.375 1 97.25 124 ASN B N 1
ATOM 2531 C CA . ASN B 1 124 ? -15.109 15.18 14.531 1 97.25 124 ASN B CA 1
ATOM 2532 C C . ASN B 1 124 ? -16.375 15.992 14.25 1 97.25 124 ASN B C 1
ATOM 2534 O O . ASN B 1 124 ? -16.594 16.438 13.125 1 97.25 124 ASN B O 1
ATOM 2538 N N . GLU B 1 125 ? -17.172 16.141 15.281 1 97.25 125 GLU B N 1
ATOM 2539 C CA . GLU B 1 125 ? -18.469 16.797 15.102 1 97.25 125 GLU B CA 1
ATOM 2540 C C . GLU B 1 125 ? -18.297 18.234 14.594 1 97.25 125 GLU B C 1
ATOM 2542 O O . GLU B 1 125 ? -19.016 18.672 13.688 1 97.25 125 GLU B O 1
ATOM 2547 N N . ARG B 1 126 ? -17.375 18.984 15.109 1 97.94 126 ARG B N 1
ATOM 2548 C CA . ARG B 1 126 ? -17.188 20.391 14.781 1 97.94 126 ARG B CA 1
ATOM 2549 C C . ARG B 1 126 ? -16.75 20.562 13.328 1 97.94 126 ARG B C 1
ATOM 2551 O O . ARG B 1 126 ? -17 21.594 12.703 1 97.94 126 ARG B O 1
ATOM 2558 N N . MET B 1 127 ? -16.125 19.484 12.82 1 98.31 127 MET B N 1
ATOM 2559 C CA . MET B 1 127 ? -15.57 19.594 11.477 1 98.31 127 MET B CA 1
ATOM 2560 C C . MET B 1 127 ? -16.375 18.766 10.484 1 98.31 127 MET B C 1
ATOM 2562 O O . MET B 1 127 ? -15.992 18.609 9.328 1 98.31 127 MET B O 1
ATOM 2566 N N . ARG B 1 128 ? -17.484 18.297 10.844 1 97.88 128 ARG B N 1
ATOM 2567 C CA . ARG B 1 128 ? -18.297 17.391 10.039 1 97.88 128 ARG B CA 1
ATOM 2568 C C . ARG B 1 128 ? -18.656 18.016 8.695 1 97.88 128 ARG B C 1
ATOM 2570 O O . ARG B 1 128 ? -18.672 17.344 7.672 1 97.88 128 ARG B O 1
ATOM 2577 N N . LYS B 1 129 ? -18.906 19.234 8.633 1 97.31 129 LYS B N 1
ATOM 2578 C CA . LYS B 1 129 ? -19.359 19.938 7.434 1 97.31 129 LYS B CA 1
ATOM 2579 C C . LYS B 1 129 ? -18.266 19.938 6.359 1 97.31 129 LYS B C 1
ATOM 2581 O O . LYS B 1 129 ? -18.547 20.188 5.188 1 97.31 129 LYS B O 1
ATOM 2586 N N . TRP B 1 130 ? -17.094 19.688 6.723 1 98.5 130 TRP B N 1
ATOM 2587 C CA . TRP B 1 130 ? -15.977 19.75 5.781 1 98.5 130 TRP B CA 1
ATOM 2588 C C . TRP B 1 130 ? -15.719 18.375 5.164 1 98.5 130 TRP B C 1
ATOM 2590 O O . TRP B 1 130 ? -14.984 18.25 4.176 1 98.5 130 TRP B O 1
ATOM 2600 N N . LEU B 1 131 ? -16.312 17.375 5.758 1 98.12 131 LEU B N 1
ATOM 2601 C CA . LEU B 1 131 ? -16.125 16.031 5.238 1 98.12 131 LEU B CA 1
ATOM 2602 C C . LEU B 1 131 ? -16.453 15.969 3.752 1 98.12 131 LEU B C 1
ATOM 2604 O O . LEU B 1 131 ? -17.516 16.438 3.33 1 98.12 131 LEU B O 1
ATOM 2608 N N . GLY B 1 132 ? -15.516 15.469 2.967 1 98.25 132 GLY B N 1
ATOM 2609 C CA . GLY B 1 132 ? -15.734 15.328 1.535 1 98.25 132 GLY B CA 1
ATOM 2610 C C . GLY B 1 132 ? -15.352 16.562 0.746 1 98.25 132 GLY B C 1
ATOM 2611 O O . GLY B 1 132 ? -15.211 16.516 -0.478 1 98.25 132 GLY B O 1
ATOM 2612 N N . ARG B 1 133 ? -15.148 17.688 1.424 1 98.44 133 ARG B N 1
ATOM 2613 C CA . ARG B 1 133 ? -14.711 18.906 0.762 1 98.44 133 ARG B CA 1
ATOM 2614 C C . ARG B 1 133 ? -13.203 18.891 0.522 1 98.44 133 ARG B C 1
ATOM 2616 O O . ARG B 1 133 ? -12.484 18.078 1.112 1 98.44 133 ARG B O 1
ATOM 2623 N N . VAL B 1 134 ? -12.766 19.797 -0.346 1 98.69 134 VAL B N 1
ATOM 2624 C CA . VAL B 1 134 ? -11.359 19.812 -0.724 1 98.69 134 VAL B CA 1
ATOM 2625 C C . VAL B 1 134 ? -10.68 21.047 -0.127 1 98.69 134 VAL B C 1
ATOM 2627 O O . VAL B 1 134 ? -11.195 22.156 -0.231 1 98.69 134 VAL B O 1
ATOM 2630 N N . PHE B 1 135 ? -9.664 20.812 0.641 1 98.75 135 PHE B N 1
ATOM 2631 C CA . PHE B 1 135 ? -8.727 21.875 0.992 1 98.75 135 PHE B CA 1
ATOM 2632 C C . PHE B 1 135 ? -7.918 22.297 -0.224 1 98.75 135 PHE B C 1
ATOM 2634 O O . PHE B 1 135 ? -7.359 21.469 -0.933 1 98.75 135 PHE B O 1
ATOM 2641 N N . SER B 1 136 ? -7.82 23.547 -0.523 1 98.62 136 SER B N 1
ATOM 2642 C CA . SER B 1 136 ? -7.09 24.125 -1.642 1 98.62 136 SER B CA 1
ATOM 2643 C C . SER B 1 136 ? -6.906 25.625 -1.455 1 98.62 136 SER B C 1
ATOM 2645 O O . SER B 1 136 ? -7.312 26.188 -0.435 1 98.62 136 SER B O 1
ATOM 2647 N N . ARG B 1 137 ? -6.246 26.219 -2.512 1 98.44 137 ARG B N 1
ATOM 2648 C CA . ARG B 1 137 ? -6.125 27.672 -2.539 1 98.44 137 ARG B CA 1
ATOM 2649 C C . ARG B 1 137 ? -7.496 28.344 -2.518 1 98.44 137 ARG B C 1
ATOM 2651 O O . ARG B 1 137 ? -7.66 29.406 -1.931 1 98.44 137 ARG B O 1
ATOM 2658 N N . GLU B 1 138 ? -8.461 27.688 -3.098 1 98.38 138 GLU B N 1
ATOM 2659 C CA . GLU B 1 138 ? -9.805 28.25 -3.232 1 98.38 138 GLU B CA 1
ATOM 2660 C C . GLU B 1 138 ? -10.57 28.188 -1.913 1 98.38 138 GLU B C 1
ATOM 2662 O O . GLU B 1 138 ? -11.461 29 -1.66 1 98.38 138 GLU B O 1
ATOM 2667 N N . THR B 1 139 ? -10.18 27.219 -1.046 1 98.75 139 THR B N 1
ATOM 2668 C CA . THR B 1 139 ? -11.016 26.984 0.127 1 98.75 139 THR B CA 1
ATOM 2669 C C . THR B 1 139 ? -10.258 27.328 1.406 1 98.75 139 THR B C 1
ATOM 2671 O O . THR B 1 139 ? -10.828 27.297 2.498 1 98.75 139 THR B O 1
ATOM 2674 N N . VAL B 1 140 ? -8.992 27.719 1.319 1 98.75 140 VAL B N 1
ATOM 2675 C CA . VAL B 1 140 ? -8.117 27.859 2.48 1 98.75 140 VAL B CA 1
ATOM 2676 C C . VAL B 1 140 ? -8.641 28.984 3.375 1 98.75 140 VAL B C 1
ATOM 2678 O O . VAL B 1 140 ? -8.625 28.875 4.602 1 98.75 140 VAL B O 1
ATOM 2681 N N . GLU B 1 141 ? -9.039 30.109 2.803 1 98.62 141 GLU B N 1
ATOM 2682 C CA . GLU B 1 141 ? -9.555 31.234 3.588 1 98.62 141 GLU B CA 1
ATOM 2683 C C . GLU B 1 141 ? -10.805 30.828 4.367 1 98.62 141 GLU B C 1
ATOM 2685 O O . GLU B 1 141 ? -10.93 31.141 5.551 1 98.62 141 GLU B O 1
ATOM 2690 N N . GLU B 1 142 ? -11.688 30.172 3.689 1 98.69 142 GLU B N 1
ATOM 2691 C CA . GLU B 1 142 ? -12.898 29.672 4.344 1 98.69 142 GLU B CA 1
ATOM 2692 C C . GLU B 1 142 ? -12.562 28.734 5.496 1 98.69 142 GLU B C 1
ATOM 2694 O O . GLU B 1 142 ? -13.164 28.828 6.57 1 98.69 142 GLU B O 1
ATOM 2699 N N . LEU B 1 143 ? -11.641 27.812 5.285 1 98.75 143 LEU B N 1
ATOM 2700 C CA . LEU B 1 143 ? -11.242 26.859 6.316 1 98.75 143 LEU B CA 1
ATOM 2701 C C . LEU B 1 143 ? -10.648 27.578 7.52 1 98.75 143 LEU B C 1
ATOM 2703 O O . LEU B 1 143 ? -10.992 27.281 8.664 1 98.75 143 LEU B O 1
ATOM 2707 N N . ALA B 1 144 ? -9.727 28.531 7.223 1 98.5 144 ALA B N 1
ATOM 2708 C CA . ALA B 1 144 ? -9.094 29.297 8.297 1 98.5 144 ALA B CA 1
ATOM 2709 C C . ALA B 1 144 ? -10.133 30 9.164 1 98.5 144 ALA B C 1
ATOM 2711 O O . ALA B 1 144 ? -10.102 29.906 10.391 1 98.5 144 ALA B O 1
ATOM 2712 N N . ASP B 1 145 ? -11.07 30.625 8.516 1 98.5 145 ASP B N 1
ATOM 2713 C CA . ASP B 1 145 ? -12.141 31.344 9.211 1 98.5 145 ASP B CA 1
ATOM 2714 C C . ASP B 1 145 ? -13.023 30.375 10 1 98.5 145 ASP B C 1
ATOM 2716 O O . ASP B 1 145 ? -13.367 30.656 11.156 1 98.5 145 ASP B O 1
ATOM 2720 N N . TYR B 1 146 ? -13.352 29.359 9.391 1 98.62 146 TYR B N 1
ATOM 2721 C CA . TYR B 1 146 ? -14.25 28.391 10.008 1 98.62 146 TYR B CA 1
ATOM 2722 C C . TYR B 1 146 ? -13.617 27.781 11.258 1 98.62 146 TYR B C 1
ATOM 2724 O O . TYR B 1 146 ? -14.25 27.719 12.312 1 98.62 146 TYR B O 1
ATOM 2732 N N . THR B 1 147 ? -12.383 27.297 11.148 1 98.25 147 THR B N 1
ATOM 2733 C CA . THR B 1 147 ? -11.711 26.672 12.273 1 98.25 147 THR B CA 1
ATOM 2734 C C . THR B 1 147 ? -11.594 27.641 13.445 1 98.25 147 THR B C 1
ATOM 2736 O O . THR B 1 147 ? -11.727 27.25 14.602 1 98.25 147 THR B O 1
ATOM 2739 N N . ARG B 1 148 ? -11.344 28.906 13.133 1 97.62 148 ARG B N 1
ATOM 2740 C CA . ARG B 1 148 ? -11.312 29.938 14.172 1 97.62 148 ARG B CA 1
ATOM 2741 C C . ARG B 1 148 ? -12.664 30.047 14.867 1 97.62 148 ARG B C 1
ATOM 2743 O O . ARG B 1 148 ? -12.734 30.062 16.094 1 97.62 148 ARG B O 1
ATOM 2750 N N . LYS B 1 149 ? -13.672 30.062 14.148 1 97.88 149 LYS B N 1
ATOM 2751 C CA . LYS B 1 149 ? -15.023 30.25 14.664 1 97.88 149 LYS B CA 1
ATOM 2752 C C . LYS B 1 149 ? -15.438 29.094 15.562 1 97.88 149 LYS B C 1
ATOM 2754 O O . LYS B 1 149 ? -16.062 29.297 16.594 1 97.88 149 LYS B O 1
ATOM 2759 N N . VAL B 1 150 ? -15.055 27.875 15.203 1 97.81 150 VAL B N 1
ATOM 2760 C CA . VAL B 1 150 ? -15.555 26.703 15.922 1 97.81 150 VAL B CA 1
ATOM 2761 C C . VAL B 1 150 ? -14.516 26.234 16.938 1 97.81 150 VAL B C 1
ATOM 2763 O O . VAL B 1 150 ? -14.719 25.234 17.625 1 97.81 150 VAL B O 1
ATOM 2766 N N . GLY B 1 151 ? -13.367 26.812 17.047 1 97.19 151 GLY B N 1
ATOM 2767 C CA . GLY B 1 151 ? -12.359 26.531 18.047 1 97.19 151 GLY B CA 1
ATOM 2768 C C . GLY B 1 151 ? -11.586 25.266 17.781 1 97.19 151 GLY B C 1
ATOM 2769 O O . GLY B 1 151 ? -11.391 24.438 18.672 1 97.19 151 GLY B O 1
ATOM 2770 N N . VAL B 1 152 ? -11.219 25 16.594 1 96.94 152 VAL B N 1
ATOM 2771 C CA . VAL B 1 152 ? -10.438 23.844 16.156 1 96.94 152 VAL B CA 1
ATOM 2772 C C . VAL B 1 152 ? -9.07 24.312 15.648 1 96.94 152 VAL B C 1
ATOM 2774 O O . VAL B 1 152 ? -8.953 25.391 15.078 1 96.94 152 VAL B O 1
ATOM 2777 N N . ASP B 1 153 ? -8.094 23.484 15.938 1 96.75 153 ASP B N 1
ATOM 2778 C CA . ASP B 1 153 ? -6.781 23.781 15.359 1 96.75 153 ASP B CA 1
ATOM 2779 C C . ASP B 1 153 ? -6.848 23.812 13.836 1 96.75 153 ASP B C 1
ATOM 2781 O O . ASP B 1 153 ? -7.387 22.891 13.211 1 96.75 153 ASP B O 1
ATOM 2785 N N . PRO B 1 154 ? -6.336 24.875 13.227 1 97.06 154 PRO B N 1
ATOM 2786 C CA . PRO B 1 154 ? -6.48 25 11.773 1 97.06 154 PRO B CA 1
ATOM 2787 C C . PRO B 1 154 ? -5.797 23.859 11.016 1 97.06 154 PRO B C 1
ATOM 2789 O O . PRO B 1 154 ? -6.152 23.578 9.867 1 97.06 154 PRO B O 1
ATOM 2792 N N . LEU B 1 155 ? -4.879 23.141 11.609 1 97.25 155 LEU B N 1
ATOM 2793 C CA . LEU B 1 155 ? -4.18 22.031 10.961 1 97.25 155 LEU B CA 1
ATOM 2794 C C . LEU B 1 155 ? -4.707 20.703 11.453 1 97.25 155 LEU B C 1
ATOM 2796 O O . LEU B 1 155 ? -4.195 19.641 11.07 1 97.25 155 LEU B O 1
ATOM 2800 N N . GLY B 1 156 ? -5.625 20.719 12.312 1 95.19 156 GLY B N 1
ATOM 2801 C CA . GLY B 1 156 ? -6.164 19.484 12.867 1 95.19 156 GLY B CA 1
ATOM 2802 C C . GLY B 1 156 ? -5.16 18.734 13.711 1 95.19 156 GLY B C 1
ATOM 2803 O O . GLY B 1 156 ? -5.188 17.5 13.758 1 95.19 156 GLY B O 1
ATOM 2804 N N . GLU B 1 157 ? -4.262 19.344 14.398 1 91.12 157 GLU B N 1
ATOM 2805 C CA . GLU B 1 157 ? -3.135 18.734 15.109 1 91.12 157 GLU B CA 1
ATOM 2806 C C . GLU B 1 157 ? -3.611 17.859 16.266 1 91.12 157 GLU B C 1
ATOM 2808 O O . GLU B 1 157 ? -2.902 16.953 16.703 1 91.12 157 GLU B O 1
ATOM 2813 N N . HIS B 1 158 ? -4.809 18.109 16.688 1 90.19 158 HIS B N 1
ATOM 2814 C CA . HIS B 1 158 ? -5.324 17.344 17.812 1 90.19 158 HIS B CA 1
ATOM 2815 C C . HIS B 1 158 ? -6.297 16.266 17.359 1 90.19 158 HIS B C 1
ATOM 2817 O O . HIS B 1 158 ? -7.074 15.734 18.156 1 90.19 158 HIS B O 1
ATOM 2823 N N . GLY B 1 159 ? -6.293 16.031 16.062 1 91.5 159 GLY B N 1
ATOM 2824 C CA . GLY B 1 159 ? -7.105 14.953 15.516 1 91.5 159 GLY B CA 1
ATOM 2825 C C . GLY B 1 159 ? -8.508 15.391 15.133 1 91.5 159 GLY B C 1
ATOM 2826 O O . GLY B 1 159 ? -9.375 14.555 14.867 1 91.5 159 GLY B O 1
ATOM 2827 N N . GLU B 1 160 ? -8.773 16.688 15.062 1 95.88 160 GLU B N 1
ATOM 2828 C CA . GLU B 1 160 ? -10.109 17.188 14.758 1 95.88 160 GLU B CA 1
ATOM 2829 C C . GLU B 1 160 ? -10.555 16.766 13.359 1 95.88 160 GLU B C 1
ATOM 2831 O O . GLU B 1 160 ? -11.75 16.594 13.109 1 95.88 160 GLU B O 1
ATOM 2836 N N . TYR B 1 161 ? -9.555 16.625 12.516 1 97.31 161 TYR B N 1
ATOM 2837 C CA . TYR B 1 161 ? -9.844 16.172 11.164 1 97.31 161 TYR B CA 1
ATOM 2838 C C . TYR B 1 161 ? -8.609 15.555 10.516 1 97.31 161 TYR B C 1
ATOM 2840 O O . TYR B 1 161 ? -7.496 15.711 11.023 1 97.31 161 TYR B O 1
ATOM 2848 N N . HIS B 1 162 ? -8.844 14.781 9.445 1 97.19 162 HIS B N 1
ATOM 2849 C CA . HIS B 1 162 ? -7.812 14.211 8.586 1 97.19 162 HIS B CA 1
ATOM 2850 C C . HIS B 1 162 ? -8.148 14.414 7.113 1 97.19 162 HIS B C 1
ATOM 2852 O O . HIS B 1 162 ? -9.32 14.445 6.738 1 97.19 162 HIS B O 1
ATOM 2858 N N . THR B 1 163 ? -7.129 14.602 6.391 1 98.06 163 THR B N 1
ATOM 2859 C CA . THR B 1 163 ? -7.312 14.758 4.953 1 98.06 163 THR B CA 1
ATOM 2860 C C . THR B 1 163 ? -6.457 13.758 4.18 1 98.06 163 THR B C 1
ATOM 2862 O O . THR B 1 163 ? -5.551 13.141 4.746 1 98.06 163 THR B O 1
ATOM 2865 N N . LEU B 1 164 ? -6.82 13.508 3.061 1 97.81 164 LEU B N 1
ATOM 2866 C CA . LEU B 1 164 ? -6.055 12.742 2.08 1 97.81 164 LEU B CA 1
ATOM 2867 C C . LEU B 1 164 ? -5.598 13.633 0.932 1 97.81 164 LEU B C 1
ATOM 2869 O O . LEU B 1 164 ? -6.422 14.195 0.211 1 97.81 164 LEU B O 1
ATOM 2873 N N . VAL B 1 165 ? -4.289 13.781 0.804 1 98.25 165 VAL B N 1
ATOM 2874 C CA . VAL B 1 165 ? -3.766 14.617 -0.272 1 98.25 165 VAL B CA 1
ATOM 2875 C C . VAL B 1 165 ? -4.125 14 -1.624 1 98.25 165 VAL B C 1
ATOM 2877 O O . VAL B 1 165 ? -3.912 12.812 -1.848 1 98.25 165 VAL B O 1
ATOM 2880 N N . ILE B 1 166 ? -4.672 14.82 -2.525 1 98.25 166 ILE B N 1
ATOM 2881 C CA . ILE B 1 166 ? -5.105 14.273 -3.809 1 98.25 166 ILE B CA 1
ATOM 2882 C C . ILE B 1 166 ? -4.273 14.891 -4.934 1 98.25 166 ILE B C 1
ATOM 2884 O O . ILE B 1 166 ? -4.305 14.406 -6.07 1 98.25 166 ILE B O 1
ATOM 2888 N N . ASN B 1 167 ? -3.568 15.945 -4.598 1 98.06 167 ASN B N 1
ATOM 2889 C CA . ASN B 1 167 ? -2.686 16.594 -5.559 1 98.06 167 ASN B CA 1
ATOM 2890 C C . ASN B 1 167 ? -1.631 17.453 -4.859 1 98.06 167 ASN B C 1
ATOM 2892 O O . ASN B 1 167 ? -1.878 17.984 -3.777 1 98.06 167 ASN B O 1
ATOM 2896 N N . SER B 1 168 ? -0.52 17.594 -5.41 1 98.12 168 SER B N 1
ATOM 2897 C CA . SER B 1 168 ? 0.593 18.438 -4.984 1 98.12 168 SER B CA 1
ATOM 2898 C C . SER B 1 168 ? 1.584 18.656 -6.125 1 98.12 168 SER B C 1
ATOM 2900 O O . SER B 1 168 ? 1.472 18.031 -7.18 1 98.12 168 SER B O 1
ATOM 2902 N N . PRO B 1 169 ? 2.58 19.516 -5.934 1 97.69 169 PRO B N 1
ATOM 2903 C CA . PRO B 1 169 ? 3.545 19.797 -6.996 1 97.69 169 PRO B CA 1
ATOM 2904 C C . PRO B 1 169 ? 4.375 18.578 -7.387 1 97.69 169 PRO B C 1
ATOM 2906 O O . PRO B 1 169 ? 4.938 18.531 -8.484 1 97.69 169 PRO B O 1
ATOM 2909 N N . VAL B 1 170 ? 4.449 17.562 -6.578 1 96.75 170 VAL B N 1
ATOM 2910 C CA . VAL B 1 170 ? 5.32 16.438 -6.875 1 96.75 170 VAL B CA 1
ATOM 2911 C C . VAL B 1 170 ? 4.48 15.234 -7.316 1 96.75 170 VAL B C 1
ATOM 2913 O O . VAL B 1 170 ? 5.012 14.156 -7.562 1 96.75 170 VAL B O 1
ATOM 2916 N N . HIS B 1 171 ? 3.168 15.43 -7.398 1 96.75 171 HIS B N 1
ATOM 2917 C CA . HIS B 1 171 ? 2.303 14.375 -7.918 1 96.75 171 HIS B CA 1
ATOM 2918 C C . HIS B 1 171 ? 2.428 14.266 -9.438 1 96.75 171 HIS B C 1
ATOM 2920 O O . HIS B 1 171 ? 2.426 15.273 -10.141 1 96.75 171 HIS B O 1
ATOM 2926 N N . GLU B 1 172 ? 2.576 13.086 -9.922 1 93.12 172 GLU B N 1
ATOM 2927 C CA . GLU B 1 172 ? 2.619 12.852 -11.359 1 93.12 172 GLU B CA 1
ATOM 2928 C C . GLU B 1 172 ? 1.248 13.062 -11.992 1 93.12 172 GLU B C 1
ATOM 2930 O O . GLU B 1 172 ? 1.15 13.383 -13.18 1 93.12 172 GLU B O 1
ATOM 2935 N N . ALA B 1 173 ? 0.232 12.836 -11.266 1 93.19 173 ALA B N 1
ATOM 2936 C CA . ALA B 1 173 ? -1.158 13.047 -11.664 1 93.19 173 ALA B CA 1
ATOM 2937 C C . ALA B 1 173 ? -2.057 13.227 -10.445 1 93.19 173 ALA B C 1
ATOM 2939 O O . ALA B 1 173 ? -1.717 12.781 -9.344 1 93.19 173 ALA B O 1
ATOM 2940 N N . ARG B 1 174 ? -3.104 13.883 -10.68 1 96.5 174 ARG B N 1
ATOM 2941 C CA . ARG B 1 174 ? -4.105 14.023 -9.633 1 96.5 174 ARG B CA 1
ATOM 2942 C C . ARG B 1 174 ? -4.75 12.688 -9.297 1 96.5 174 ARG B C 1
ATOM 2944 O O . ARG B 1 174 ? -5.051 11.898 -10.195 1 96.5 174 ARG B O 1
ATOM 2951 N N . LEU B 1 175 ? -4.918 12.406 -7.977 1 96 175 LEU B N 1
ATOM 2952 C CA . LEU B 1 175 ? -5.594 11.18 -7.582 1 96 175 LEU B CA 1
ATOM 2953 C C . LEU B 1 175 ? -7.055 11.195 -8.016 1 96 175 LEU B C 1
ATOM 2955 O O . LEU B 1 175 ? -7.797 12.117 -7.672 1 96 175 LEU B O 1
ATOM 2959 N N . ALA B 1 176 ? -7.445 10.234 -8.805 1 92.69 176 ALA B N 1
ATOM 2960 C CA . ALA B 1 176 ? -8.867 10.039 -9.094 1 92.69 176 ALA B CA 1
ATOM 2961 C C . ALA B 1 176 ? -9.57 9.367 -7.918 1 92.69 176 ALA B C 1
ATOM 2963 O O . ALA B 1 176 ? -9.031 8.438 -7.312 1 92.69 176 ALA B O 1
ATOM 2964 N N . TYR B 1 177 ? -10.719 9.891 -7.559 1 93 177 TYR B N 1
ATOM 2965 C CA . TYR B 1 177 ? -11.453 9.266 -6.457 1 93 177 TYR B CA 1
ATOM 2966 C C . TYR B 1 177 ? -12.938 9.578 -6.547 1 93 177 TYR B C 1
ATOM 2968 O O . TYR B 1 177 ? -13.344 10.516 -7.242 1 93 177 TYR B O 1
ATOM 2976 N N . ASN B 1 178 ? -13.742 8.758 -5.914 1 92.81 178 ASN B N 1
ATOM 2977 C CA . ASN B 1 178 ? -15.156 8.977 -5.664 1 92.81 178 ASN B CA 1
ATOM 2978 C C . ASN B 1 178 ? -15.484 8.914 -4.176 1 92.81 178 ASN B C 1
ATOM 2980 O O . ASN B 1 178 ? -14.781 8.242 -3.412 1 92.81 178 ASN B O 1
ATOM 2984 N N . ILE B 1 179 ? -16.484 9.664 -3.854 1 95.25 179 ILE B N 1
ATOM 2985 C CA . ILE B 1 179 ? -16.922 9.672 -2.465 1 95.25 179 ILE B CA 1
ATOM 2986 C C . ILE B 1 179 ? -17.797 8.445 -2.195 1 95.25 179 ILE B C 1
ATOM 2988 O O . ILE B 1 179 ? -18.703 8.133 -2.975 1 95.25 179 ILE B O 1
ATOM 2992 N N . GLY B 1 180 ? -17.469 7.75 -1.128 1 92.12 180 GLY B N 1
ATOM 2993 C CA . GLY B 1 180 ? -18.234 6.586 -0.728 1 92.12 180 GLY B CA 1
ATOM 2994 C C . GLY B 1 180 ? -19.062 6.82 0.528 1 92.12 180 GLY B C 1
ATOM 2995 O O . GLY B 1 180 ? -19.562 7.918 0.75 1 92.12 180 GLY B O 1
ATOM 2996 N N . GLU B 1 181 ? -19.203 5.773 1.308 1 93.12 181 GLU B N 1
ATOM 2997 C CA . GLU B 1 181 ? -20.031 5.828 2.506 1 93.12 181 GLU B CA 1
ATOM 2998 C C . GLU B 1 181 ? -19.297 6.516 3.654 1 93.12 181 GLU B C 1
ATOM 3000 O O . GLU B 1 181 ? -18.062 6.547 3.68 1 93.12 181 GLU B O 1
ATOM 3005 N N . THR B 1 182 ? -20.031 7.047 4.586 1 95.94 182 THR B N 1
ATOM 3006 C CA . THR B 1 182 ? -19.484 7.594 5.824 1 95.94 182 THR B CA 1
ATOM 3007 C C . THR B 1 182 ? -19.75 6.645 6.992 1 95.94 182 THR B C 1
ATOM 3009 O O . THR B 1 182 ? -20.859 6.145 7.156 1 95.94 182 THR B O 1
ATOM 3012 N N . ARG B 1 183 ? -18.719 6.359 7.672 1 94.5 183 ARG B N 1
ATOM 3013 C CA . ARG B 1 183 ? -18.844 5.582 8.898 1 94.5 183 ARG B CA 1
ATOM 3014 C C . ARG B 1 183 ? -18.719 6.473 10.133 1 94.5 183 ARG B C 1
ATOM 3016 O O . ARG B 1 183 ? -17.891 7.387 10.156 1 94.5 183 ARG B O 1
ATOM 3023 N N . VAL B 1 184 ? -19.531 6.145 11.141 1 94.75 184 VAL B N 1
ATOM 3024 C CA . VAL B 1 184 ? -19.516 6.914 12.375 1 94.75 184 VAL B CA 1
ATOM 3025 C C . VAL B 1 184 ? -19.156 6 13.547 1 94.75 184 VAL B C 1
ATOM 3027 O O . VAL B 1 184 ? -19.719 4.922 13.703 1 94.75 184 VAL B O 1
ATOM 3030 N N . SER B 1 185 ? -18.141 6.398 14.211 1 88.5 185 SER B N 1
ATOM 3031 C CA . SER B 1 185 ? -17.75 5.664 15.406 1 88.5 185 SER B CA 1
ATOM 3032 C C . SER B 1 185 ? -17.219 6.602 16.484 1 88.5 185 SER B C 1
ATOM 3034 O O . SER B 1 185 ? -16.344 7.418 16.219 1 88.5 185 SER B O 1
ATOM 3036 N N . GLN B 1 186 ? -17.734 6.578 17.688 1 89.19 186 GLN B N 1
ATOM 3037 C CA . GLN B 1 186 ? -17.266 7.348 18.844 1 89.19 186 GLN B CA 1
ATOM 3038 C C . GLN B 1 186 ? -17.25 8.844 18.547 1 89.19 186 GLN B C 1
ATOM 3040 O O . GLN B 1 186 ? -16.266 9.531 18.812 1 89.19 186 GLN B O 1
ATOM 3045 N N . GLY B 1 187 ? -18.297 9.266 17.844 1 91.62 187 GLY B N 1
ATOM 3046 C CA . GLY B 1 187 ? -18.438 10.68 17.547 1 91.62 187 GLY B CA 1
ATOM 3047 C C . GLY B 1 187 ? -17.5 11.164 16.469 1 91.62 187 GLY B C 1
ATOM 3048 O O . GLY B 1 187 ? -17.281 12.367 16.312 1 91.62 187 GLY B O 1
ATOM 3049 N N . TYR B 1 188 ? -16.922 10.281 15.82 1 95.69 188 TYR B N 1
ATOM 3050 C CA . TYR B 1 188 ? -16 10.602 14.734 1 95.69 188 TYR B CA 1
ATOM 3051 C C . TYR B 1 188 ? -16.516 10.062 13.406 1 95.69 188 TYR B C 1
ATOM 3053 O O . TYR B 1 188 ? -17.047 8.953 13.336 1 95.69 188 TYR B O 1
ATOM 3061 N N . TYR B 1 189 ? -16.391 10.914 12.391 1 97.62 189 TYR B N 1
ATOM 3062 C CA . TYR B 1 189 ? -16.875 10.594 11.047 1 97.62 189 TYR B CA 1
ATOM 3063 C C . TYR B 1 189 ? -15.719 10.242 10.117 1 97.62 189 TYR B C 1
ATOM 3065 O O . TYR B 1 189 ? -14.75 11 10.016 1 97.62 189 TYR B O 1
ATOM 3073 N N . ILE B 1 190 ? -15.844 9.102 9.477 1 97.12 190 ILE B N 1
ATOM 3074 C CA . ILE B 1 190 ? -14.828 8.68 8.523 1 97.12 190 ILE B CA 1
ATOM 3075 C C . ILE B 1 190 ? -15.461 8.461 7.148 1 97.12 190 ILE B C 1
ATOM 3077 O O . ILE B 1 190 ? -16.422 7.703 7.016 1 97.12 190 ILE B O 1
ATOM 3081 N N . LEU B 1 191 ? -14.961 9.117 6.199 1 97.19 191 LEU B N 1
ATOM 3082 C CA . LEU B 1 191 ? -15.484 9.062 4.836 1 97.19 191 LEU B CA 1
ATOM 3083 C C . LEU B 1 191 ? -14.672 8.086 3.984 1 97.19 191 LEU B C 1
ATOM 3085 O O . LEU B 1 191 ? -13.445 8.164 3.943 1 97.19 191 LEU B O 1
ATOM 3089 N N . ARG B 1 192 ? -15.383 7.215 3.348 1 92.94 192 ARG B N 1
ATOM 3090 C CA . ARG B 1 192 ? -14.742 6.316 2.393 1 92.94 192 ARG B CA 1
ATOM 3091 C C . ARG B 1 192 ? -14.492 7.02 1.064 1 92.94 192 ARG B C 1
ATOM 3093 O O . ARG B 1 192 ? -15.367 7.707 0.542 1 92.94 192 ARG B O 1
ATOM 3100 N N . ILE B 1 193 ? -13.266 6.855 0.615 1 92.19 193 ILE B N 1
ATOM 3101 C CA . ILE B 1 193 ? -12.883 7.34 -0.706 1 92.19 193 ILE B CA 1
ATOM 3102 C C . ILE B 1 193 ? -12.531 6.16 -1.608 1 92.19 193 ILE B C 1
ATOM 3104 O O . ILE B 1 193 ? -11.789 5.262 -1.209 1 92.19 193 ILE B O 1
ATOM 3108 N N . VAL B 1 194 ? -13.125 6.148 -2.895 1 83.88 194 VAL B N 1
ATOM 3109 C CA . VAL B 1 194 ? -12.945 4.996 -3.773 1 83.88 194 VAL B CA 1
ATOM 3110 C C . VAL B 1 194 ? -12.445 5.461 -5.137 1 83.88 194 VAL B C 1
ATOM 3112 O O . VAL B 1 194 ? -12.703 6.594 -5.555 1 83.88 194 VAL B O 1
#

InterPro domains:
  IPR014729 Rossmann-like alpha/beta/alpha sandwich fold [G3DSA:3.40.50.620] (26-101)
  IPR060003 Diphthamide synthase, N-terminal domain [PF01902] (37-92)
  IPR060338 Diphthamide synthase, C-terminal domain [PF28410] (104-182)

Solvent-accessible surface area (backbone atoms only — not comparable to full-atom values): 21136 Å² total; per-residue (Å²): 107,61,38,53,62,78,57,57,82,68,76,61,45,78,46,78,44,61,87,57,97,56,93,48,49,56,71,77,26,40,30,54,54,50,50,38,49,39,31,45,68,36,37,32,38,38,35,67,46,48,92,95,40,44,66,63,50,51,27,51,50,38,43,72,67,61,45,60,65,42,80,45,66,58,40,77,58,60,70,58,49,54,51,50,50,50,45,21,55,75,29,65,24,44,74,42,53,79,39,52,75,52,54,54,65,58,52,53,52,49,38,21,72,61,48,36,28,24,33,26,25,23,18,25,73,93,40,44,89,45,51,72,38,62,47,23,67,88,36,40,65,59,48,51,52,48,22,61,73,74,72,46,61,69,73,21,83,85,62,46,37,41,64,45,65,36,36,37,81,58,35,77,52,69,54,83,71,42,85,57,60,72,47,77,56,94,71,29,39,30,45,38,60,80,109,62,36,53,61,77,56,57,82,68,78,63,44,80,46,77,43,63,87,58,97,57,90,47,48,55,69,76,25,41,32,54,52,49,50,38,49,39,31,46,68,37,37,30,38,37,36,65,45,47,92,95,40,46,65,62,53,50,26,51,49,39,43,71,68,62,46,59,66,45,80,44,67,58,39,76,57,59,70,57,50,53,50,49,50,51,46,22,54,74,29,65,24,43,72,42,51,79,39,52,76,52,55,55,64,58,50,52,51,51,37,18,73,61,49,35,26,25,33,26,24,23,17,26,73,91,40,45,87,45,52,72,37,63,48,22,68,89,36,43,66,59,49,52,52,47,23,61,73,71,72,44,63,71,73,21,83,86,62,46,38,40,64,45,66,36,36,39,80,59,35,78,53,70,53,84,70,42,86,57,62,73,47,77,55,95,70,29,39,30,46,37,58,79

Nearest PDB structures (foldseek):
  2d13-assembly1_A  TM=8.352E-01  e=1.017E-12  Pyrococcus horikoshii
  2d13-assembly1_C  TM=8.292E-01  e=1.152E-12  Pyrococcus horikoshii
  2d13-assembly2_D  TM=8.421E-01  e=5.800E-12  Pyrococcus horikoshii
  2d13-assembly2_B  TM=8.144E-01  e=3.520E-11  Pyrococcus horikoshii
  3rk0-assembly1_A-2  TM=8.109E-01  e=8.407E-11  Pyrococcus furiosus DSM 3638

Sequence (388 aa):
MFAALKAWPIDYGIVLLYEFPRPNPHLFNLGKTLETLALVGVPIIVARLHRGREQEETVKLLQHLGVDEIVAGDVYIEDHLRYMESVAREAGASLREPLWGMDPVEVLYKEAEAGIEAVFIGANERMRKWLGRVFSRETVEELADYTRKVGVDPLGEHGEYHTLVINSPVHEARLAYNIGETRVSQGYYILRIVMFAALKAWPIDYGIVLLYEFPRPNPHLFNLGKTLETLALVGVPIIVARLHRGREQEETVKLLQHLGVDEIVAGDVYIEDHLRYMESVAREAGASLREPLWGMDPVEVLYKEAEAGIEAVFIGANERMRKWLGRVFSRETVEELADYTRKVGVDPLGEHGEYHTLVINSPVHEARLAYNIGETRVSQGYYILRIV

Organism: Pyrolobus fumarii (strain DSM 11204 / 1A) (NCBI:txid694429)

Radius of gyration: 22.37 Å; Cα contacts (8 Å, |Δi|>4): 709; chains: 2; bounding box: 44×62×46 Å

pLDDT: mean 94.77, std 5.29, range [64.62, 98.81]

Foldseek 3Di:
DVLPVVVPPDQEAEAEAEDDPDDDLCVLAVVLLVVQVVLLPHYYHYYYDDPPCRLVVLLVVLLVVVEAEDTDADAEDVVVVVSVCVSQVSNNHYYDHPRYPPDQLVVLQVCQVQFWKWAWFKAAPLCVVRHRPIRHNVCSVVLSVSCVVSVARSVCNVVRTDIRTQDGPSGNDGHDWDWDDWDDDPRMIGTHID/DVLPVVVPPDQEAEAEAEDDPDDDLCVLAVVLLVVQVVLLPHYYHYYYDDPPCRLVVLLVVLLVVVEAEDGDADAEDVVVVVSVCVSQVSNNHYYDHPRYPPDQLVVLQVCQVQFWKWAWFKAAPLCVVRHRPIRHNVCSVVLSVSCVVSVARSVCNVVRTDIRTQDGPSGNDGHDWDWDDWDDDPRMIGTHID

Secondary structure (DSSP, 8-state):
-HHHHHT-S-S-EEEEE---SS--HHHHTHHHHHHHHHHTTS-EEEEE--TT-HHHHHHHHHHHHT--EEE----S-HHHHHHHHHHHHHHT-EEE-TTTT--HHHHHHHHHHTT-EEEEEEE-GGGGGGTT-EESTTTHHHHHHHHHHHT--TT-TTSSEEEEEEE-TT-SSPPP--EEEEEEETTEEEEEE-/-HHHHHT---S-EEEEE---SS--HHHHTHHHHHHHHHHHTS-EEEEE--TT-HHHHHHHHHHHHT--EEE----S-HHHHHHHHHHHHHHT-EEE-TTTT--HHHHHHHHHHTT-EEEEEEE-GGGGGGTT-EESTTTHHHHHHHHHHHT--TT-TTSSEEEEEEE-TT-SSPPP--EEEEEEETTEEEEEE-